Protein 3RQB (pdb70)

CATH classification: 2.40.160.210

Sequence (511 aa):
VTHAFDDATALSFDGRQFHGQVKAEYYNVGPFGGITAATLKAASHPERLGQPLALTVNFAAPAKVAPFVIEAVPVRTNRSTQHFTLTQDGEVVTTATAVFGIRRESWSHTEAVPDVPPPADVPRFVAPAPLPWQWYHVRLIRGSAFDEVQDATTYQWRDDPPRPLDHAALAALCDTFVPRVYVKLKRPVPIGTVTFTVYFLADPETIFRQGTNELLGVARATGFSHGYFDQIGEVWSQDGDLLATTTQLVYKAPVLVTHAFDDATALSFDGRQFHGQVKAEYYNVGPFGGITAATLKAASHPERLGQPLALTVNFAAPAKVAPFVIEAVPVRTNRSTQHFTLTQDGEVVTTATAVFGIRRESWSHTEAVPDVPPPADVPRFVAPAPLPWQWYHVRLIRGSAFDEVQDATTYQWRDDPPRPLDHAALAALCDTFVPRVYVKLKRPVPIGTVTFTVYFLADPETIFRQGTNELLGVARATGFSHGYFDQIGEVWSQDGDLLATTTQLVYKAPV

Radius of gyration: 21.85 Å; Cα contacts (8 Å, |Δi|>4): 1239; chains: 2; bounding box: 51×58×61 Å

Nearest PDB structures (foldseek):
  3rqb-assembly1_A  TM=1.004E+00  e=3.269E-50  Alicyclobacillus acidocaldarius subsp. acidocaldarius DSM 446
  3bbj-assembly1_B  TM=8.506E-01  e=1.199E-17  Thermobifida fusca YX
  3bbj-assembly1_A  TM=8.680E-01  e=2.172E-16  Thermobifida fusca YX
  3u0a-assembly1_A  TM=7.908E-01  e=4.738E-16  Mycobacterium marinum M
  4k4c-assembly1_D  TM=6.751E-01  e=2.296E-04  Escherichia coli K-12

Secondary structure (DSSP, 8-state):
---HHHHHS--EE-SSSEEEE--GGGB---B-HHHHHH-------TT--SEEEEEEEEESSPPPSSEEEE-EEEEEE-SSEEEEEE--TTS--EEEEEEEE-------EE--------GGGS-B---SS------B--BEEE--TTS--SSS-EEE--BSS-----HHHHHHHTT-SPPHHHHHHTS-----EEEEEEEE-S-HHHHHHTTT---EEEEE-SEEETTEEEEEEEEE-TTS-EEEEEEEEE-----/----HHHHHT--EE-SS-EEEE--GGGB---B-HHHHHH-------TT--SEEEEEEEEESSPPPSSEEEE-EEEEEE-SSEEEEEE--TTS--EEEEEEEE-------EE--------TTTSPBP--SS------B--BEEE--SSS---SS-EEE--BSS-----HHHHHHHTT-SPPHHHHHHSS-----EEEEEEEE-S-HHHHHHTTT---EEEEEEEEEETTEEEEEEEEE-TTS-EEEEEEEEE-----

B-factor: mean 58.02, std 16.1, range [17.4, 151.13]

Solvent-accessible surface area: 20873 Å² total

Organism: Alicyclobacillus acidocaldarius subsp. acidocaldarius (strain ATCC 27009 / DSM 446 / BCRC 14685 / JCM 5260 / KCTC 1825 / NBRC 15652 / NCIMB 11725 / NRRL B-14509 / 104-IA) (NCBI:txid521098)

Foldseek 3Di:
DDDVLCQLLDWDDPPFKIKGWHDQLQPDLAGAPLSVQLVVSRCVDPPNDAAWFKKKKFFPARDHGTMDIKGWDQPDDDDFKTKIWMFPPPDTGMIMITIGGYDDDDDDDDDDADDFDDPVVFDWDDDPDDRSSLQDTKGWGDFDLQDPDQFQKTKIKATPVFFQFADSRVSSVLSVDDPSVSRNNSHDDDKDWRMKMKGFPDHRVVRRVLTGGMKMKMKHWDDDDDFKTKIWMWIARPVGHTTMIMMIIMGDDDD/DDDQVLCQQLVWDDPPFKIKGFHDPLQPQLAGQPLSVQLVVCRCCDPVDDAAWFKKKKFFPHHDDRGMDIKGKDQPDDDDFKTKIWMFPPPDTGMIMITMGGHDDDDDDDDDDADDFDDPVVFDWDDDPDDGSSCQDTKRWGDQALQHPDQFQKTKIKFTPVFFQFADSRVSSVVSVDDDSVSSNNSHDDDKFWRMKMKGFPDDRVVRRVCTRPMKMKMKHWDDQDDFKTKIWMWIADPVGHTTMIMMIIMGDDDD

Structure (mmCIF, N/CA/C/O backbone):
data_3RQB
#
_entry.id   3RQB
#
_cell.length_a   109.645
_cell.length_b   109.645
_cell.length_c   192.614
_cell.angle_alpha   90.00
_cell.angle_beta   90.00
_cell.angle_gamma   120.00
#
_symmetry.space_group_name_H-M   'P 63 2 2'
#
loop_
_entity.id
_entity.type
_entity.pdbx_description
1 polymer 'Uncharacterized protein'
2 non-polymer 'CHLORIDE ION'
3 water water
#
loop_
_atom_site.group_PDB
_atom_site.id
_atom_site.type_symbol
_atom_site.label_atom_id
_atom_site.label_alt_id
_atom_site.label_comp_id
_atom_site.label_asym_id
_atom_site.label_entity_id
_atom_site.label_seq_id
_atom_site.pdbx_PDB_ins_code
_atom_site.Cartn_x
_atom_site.Cartn_y
_atom_site.Cartn_z
_atom_site.occupancy
_atom_site.B_iso_or_equiv
_atom_site.auth_seq_id
_atom_site.auth_comp_id
_atom_site.auth_asym_id
_atom_site.auth_atom_id
_atom_site.pdbx_PDB_model_num
ATOM 1 N N . VAL A 1 8 ? 47.234 45.323 107.360 1.00 79.50 5 VAL A N 1
ATOM 2 C CA . VAL A 1 8 ? 48.036 44.887 106.214 1.00 82.38 5 VAL A CA 1
ATOM 3 C C . VAL A 1 8 ? 47.915 45.837 105.020 1.00 78.77 5 VAL A C 1
ATOM 4 O O . VAL A 1 8 ? 46.824 46.048 104.490 1.00 74.60 5 VAL A O 1
ATOM 8 N N . THR A 1 9 ? 49.046 46.395 104.596 1.00 72.70 6 THR A N 1
ATOM 9 C CA . THR A 1 9 ? 49.070 47.387 103.522 1.00 68.04 6 THR A CA 1
ATOM 10 C C . THR A 1 9 ? 48.859 46.773 102.134 1.00 65.55 6 THR A C 1
ATOM 11 O O . THR A 1 9 ? 49.066 45.577 101.941 1.00 61.93 6 THR A O 1
ATOM 15 N N . HIS A 1 10 ? 48.452 47.603 101.174 1.00 61.14 7 HIS A N 1
ATOM 16 C CA . HIS A 1 10 ? 48.253 47.152 99.797 1.00 54.86 7 HIS A CA 1
ATOM 17 C C . HIS A 1 10 ? 49.481 47.395 98.914 1.00 54.39 7 HIS A C 1
ATOM 18 O O . HIS A 1 10 ? 50.083 48.464 98.949 1.00 55.84 7 HIS A O 1
ATOM 25 N N . ALA A 1 11 ? 49.821 46.399 98.102 1.00 58.11 8 ALA A N 1
ATOM 26 C CA . ALA A 1 11 ? 51.038 46.401 97.276 1.00 60.10 8 ALA A CA 1
ATOM 27 C C . ALA A 1 11 ? 51.231 47.673 96.465 1.00 58.41 8 ALA A C 1
ATOM 28 O O . ALA A 1 11 ? 52.332 48.225 96.378 1.00 58.49 8 ALA A O 1
ATOM 30 N N . PHE A 1 12 ? 50.154 48.112 95.838 1.00 54.83 9 PHE A N 1
ATOM 31 C CA . PHE A 1 12 ? 50.189 49.336 95.077 1.00 50.65 9 PHE A CA 1
ATOM 32 C C . PHE A 1 12 ? 50.639 50.430 96.006 1.00 50.23 9 PHE A C 1
ATOM 33 O O . PHE A 1 12 ? 51.502 51.230 95.660 1.00 51.82 9 PHE A O 1
ATOM 41 N N . ASP A 1 13 ? 50.041 50.452 97.192 1.00 50.86 10 ASP A N 1
ATOM 42 C CA . ASP A 1 13 ? 50.348 51.456 98.202 1.00 56.81 10 ASP A CA 1
ATOM 43 C C . ASP A 1 13 ? 51.751 51.269 98.753 1.00 57.12 10 ASP A C 1
ATOM 44 O O . ASP A 1 13 ? 52.356 52.192 99.305 1.00 58.83 10 ASP A O 1
ATOM 49 N N . ASP A 1 14 ? 52.252 50.054 98.594 1.00 55.31 11 ASP A N 1
ATOM 50 C CA . ASP A 1 14 ? 53.602 49.720 98.982 1.00 59.12 11 ASP A CA 1
ATOM 51 C C . ASP A 1 14 ? 54.569 50.263 97.942 1.00 57.17 11 ASP A C 1
ATOM 52 O O . ASP A 1 14 ? 55.637 50.788 98.270 1.00 52.65 11 ASP A O 1
ATOM 57 N N . ALA A 1 15 ? 54.167 50.119 96.680 1.00 58.73 12 ALA A N 1
ATOM 58 C CA . ALA A 1 15 ? 54.969 50.501 95.523 1.00 55.99 12 ALA A CA 1
ATOM 59 C C . ALA A 1 15 ? 55.140 52.012 95.404 1.00 55.08 12 ALA A C 1
ATOM 60 O O . ALA A 1 15 ? 56.211 52.499 95.062 1.00 53.74 12 ALA A O 1
ATOM 62 N N . THR A 1 16 ? 54.069 52.740 95.698 1.00 58.71 13 THR A N 1
ATOM 63 C CA . THR A 1 16 ? 54.006 54.191 95.549 1.00 56.46 13 THR A CA 1
ATOM 64 C C . THR A 1 16 ? 54.348 54.933 96.832 1.00 60.06 13 THR A C 1
ATOM 65 O O . THR A 1 16 ? 54.278 56.163 96.886 1.00 57.75 13 THR A O 1
ATOM 69 N N . ALA A 1 17 ? 54.674 54.184 97.877 1.00 61.87 14 ALA A N 1
ATOM 70 C CA . ALA A 1 17 ? 55.011 54.792 99.149 1.00 57.26 14 ALA A CA 1
ATOM 71 C C . ALA A 1 17 ? 56.316 55.580 99.015 1.00 50.15 14 ALA A C 1
ATOM 72 O O . ALA A 1 17 ? 57.334 55.053 98.556 1.00 45.42 14 ALA A O 1
ATOM 74 N N . LEU A 1 18 ? 56.263 56.850 99.414 1.00 50.11 15 LEU A N 1
ATOM 75 C CA . LEU A 1 18 ? 57.392 57.765 99.304 1.00 52.12 15 LEU A CA 1
ATOM 76 C C . LEU A 1 18 ? 57.657 58.455 100.634 1.00 53.99 15 LEU A C 1
ATOM 77 O O . LEU A 1 18 ? 56.744 58.645 101.437 1.00 50.18 15 LEU A O 1
ATOM 82 N N . SER A 1 19 ? 58.909 58.838 100.859 1.00 56.84 16 SER A N 1
ATOM 83 C CA . SER A 1 19 ? 59.269 59.595 102.051 1.00 59.74 16 SER A CA 1
ATOM 84 C C . SER A 1 19 ? 59.954 60.910 101.689 1.00 58.41 16 SER A C 1
ATOM 85 O O . SER A 1 19 ? 60.869 60.963 100.857 1.00 53.40 16 SER A O 1
ATOM 88 N N . PHE A 1 20 ? 59.497 61.978 102.325 1.00 55.69 17 PHE A N 1
ATOM 89 C CA . PHE A 1 20 ? 59.999 63.295 102.003 1.00 57.88 17 PHE A CA 1
ATOM 90 C C . PHE A 1 20 ? 61.135 63.693 102.936 1.00 61.44 17 PHE A C 1
ATOM 91 O O . PHE A 1 20 ? 60.972 63.703 104.159 1.00 64.95 17 PHE A O 1
ATOM 99 N N . ASP A 1 21 ? 62.290 64.007 102.355 1.00 60.16 18 ASP A N 1
ATOM 100 C CA . ASP A 1 21 ? 63.451 64.437 103.139 1.00 60.69 18 ASP A CA 1
ATOM 101 C C . ASP A 1 21 ? 63.535 65.960 103.257 1.00 55.65 18 ASP A C 1
ATOM 102 O O . ASP A 1 21 ? 64.511 66.498 103.780 1.00 49.53 18 ASP A O 1
ATOM 107 N N . GLY A 1 22 ? 62.509 66.638 102.746 1.00 54.16 19 GLY A N 1
ATOM 108 C CA . GLY A 1 22 ? 62.429 68.088 102.774 1.00 49.18 19 GLY A CA 1
ATOM 109 C C . GLY A 1 22 ? 62.789 68.732 101.447 1.00 54.55 19 GLY A C 1
ATOM 110 O O . GLY A 1 22 ? 62.347 69.846 101.153 1.00 49.71 19 GLY A O 1
ATOM 111 N N . ARG A 1 23 ? 63.568 68.013 100.636 1.00 62.86 20 ARG A N 1
ATOM 112 C CA . ARG A 1 23 ? 63.975 68.458 99.297 1.00 62.53 20 ARG A CA 1
ATOM 113 C C . ARG A 1 23 ? 63.403 67.506 98.233 1.00 60.58 20 ARG A C 1
ATOM 114 O O . ARG A 1 23 ? 62.694 67.924 97.308 1.00 51.58 20 ARG A O 1
ATOM 122 N N . GLN A 1 24 ? 63.762 66.229 98.348 1.00 64.13 21 GLN A N 1
ATOM 123 C CA . GLN A 1 24 ? 63.353 65.212 97.383 1.00 58.91 21 GLN A CA 1
ATOM 124 C C . GLN A 1 24 ? 62.462 64.130 97.997 1.00 53.86 21 GLN A C 1
ATOM 125 O O . GLN A 1 24 ? 62.150 64.140 99.200 1.00 49.81 21 GLN A O 1
ATOM 131 N N . PHE A 1 25 ? 62.055 63.195 97.146 1.00 53.73 22 PHE A N 1
ATOM 132 C CA . PHE A 1 25 ? 61.328 62.025 97.588 1.00 47.11 22 PHE A CA 1
ATOM 133 C C . PHE A 1 25 ? 62.181 60.804 97.383 1.00 46.77 22 PHE A C 1
ATOM 134 O O . PHE A 1 25 ? 62.961 60.728 96.433 1.00 46.27 22 PHE A O 1
ATOM 142 N N . HIS A 1 26 ? 62.028 59.850 98.289 1.00 48.02 23 HIS A N 1
ATOM 143 C CA . HIS A 1 26 ? 62.776 58.611 98.229 1.00 43.46 23 HIS A CA 1
ATOM 144 C C . HIS A 1 26 ? 61.823 57.425 98.240 1.00 43.36 23 HIS A C 1
ATOM 145 O O . HIS A 1 26 ? 60.939 57.315 99.089 1.00 46.44 23 HIS A O 1
ATOM 152 N N . GLY A 1 27 ? 62.009 56.532 97.284 1.00 42.61 24 GLY A N 1
ATOM 153 C CA . GLY A 1 27 ? 61.150 55.380 97.160 1.00 43.23 24 GLY A CA 1
ATOM 154 C C . GLY A 1 27 ? 61.982 54.271 96.579 1.00 48.49 24 GLY A C 1
ATOM 155 O O . GLY A 1 27 ? 63.180 54.434 96.363 1.00 47.33 24 GLY A O 1
ATOM 156 N N . GLN A 1 28 ? 61.354 53.132 96.341 1.00 56.99 25 GLN A N 1
ATOM 157 C CA . GLN A 1 28 ? 62.069 51.991 95.827 1.00 55.12 25 GLN A CA 1
ATOM 158 C C . GLN A 1 28 ? 61.273 51.307 94.746 1.00 52.74 25 GLN A C 1
ATOM 159 O O . GLN A 1 28 ? 60.123 50.914 94.971 1.00 54.79 25 GLN A O 1
ATOM 165 N N . VAL A 1 29 ? 61.876 51.161 93.573 1.00 51.75 26 VAL A N 1
ATOM 166 C CA . VAL A 1 29 ? 61.28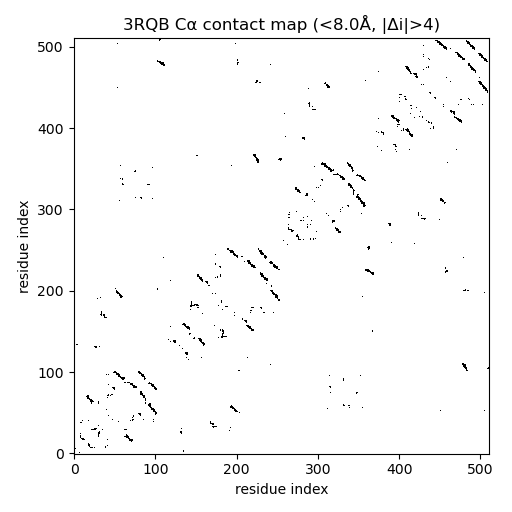2 50.314 92.550 1.00 58.40 26 VAL A CA 1
ATOM 167 C C . VAL A 1 29 ? 61.130 48.904 93.129 1.00 68.70 26 VAL A C 1
ATOM 168 O O . VAL A 1 29 ? 62.068 48.363 93.729 1.00 71.87 26 VAL A O 1
ATOM 172 N N . LYS A 1 30 ? 59.946 48.316 92.967 1.00 66.77 27 LYS A N 1
ATOM 173 C CA . LYS A 1 30 ? 59.682 47.005 93.551 1.00 60.96 27 LYS A CA 1
ATOM 174 C C . LYS A 1 30 ? 59.409 45.963 92.473 1.00 57.28 27 LYS A C 1
ATOM 175 O O . LYS A 1 30 ? 58.621 46.191 91.561 1.00 53.17 27 LYS A O 1
ATOM 181 N N . ALA A 1 31 ? 60.085 44.822 92.586 1.00 60.23 28 ALA A N 1
ATOM 182 C CA . ALA A 1 31 ? 60.042 43.777 91.560 1.00 57.51 28 ALA A CA 1
ATOM 183 C C . ALA A 1 31 ? 58.656 43.148 91.411 1.00 61.76 28 ALA A C 1
ATOM 184 O O . ALA A 1 31 ? 58.279 42.684 90.330 1.00 59.43 28 ALA A O 1
ATOM 186 N N . GLU A 1 32 ? 57.900 43.145 92.501 1.00 63.43 29 GLU A N 1
ATOM 187 C CA . GLU A 1 32 ? 56.519 42.689 92.464 1.00 58.17 29 GLU A CA 1
ATOM 188 C C . GLU A 1 32 ? 55.815 43.378 91.298 1.00 51.41 29 GLU A C 1
ATOM 189 O O . GLU A 1 32 ? 54.931 42.810 90.669 1.00 51.37 29 GLU A O 1
ATOM 195 N N . TYR A 1 33 ? 56.226 44.611 91.020 1.00 51.21 30 TYR A N 1
ATOM 196 C CA . TYR A 1 33 ? 55.721 45.380 89.884 1.00 48.94 30 TYR A CA 1
ATOM 197 C C . TYR A 1 33 ? 56.576 45.300 88.606 1.00 49.19 30 TYR A C 1
ATOM 198 O O . TYR A 1 33 ? 56.341 46.033 87.648 1.00 47.91 30 TYR A O 1
ATOM 207 N N . TYR A 1 34 ? 57.585 44.440 88.588 1.00 48.81 31 TYR A N 1
ATOM 208 C CA . TYR A 1 34 ? 58.410 44.363 87.400 1.00 50.80 31 TYR A CA 1
ATOM 209 C C . TYR A 1 34 ? 57.595 43.951 86.182 1.00 57.51 31 TYR A C 1
ATOM 210 O O . TYR A 1 34 ? 56.542 43.324 86.283 1.00 58.80 31 TYR A O 1
ATOM 219 N N . ASN A 1 35 ? 58.093 44.372 85.033 1.00 60.61 32 ASN A N 1
ATOM 220 C CA . ASN A 1 35 ? 57.621 43.970 83.728 1.00 58.85 32 ASN A CA 1
ATOM 221 C C . ASN A 1 35 ? 58.878 43.331 83.150 1.00 65.38 32 ASN A C 1
ATOM 222 O O . ASN A 1 35 ? 59.964 43.627 83.617 1.00 84.12 32 ASN A O 1
ATOM 235 N N . VAL A 1 37 ? 60.735 43.831 80.601 1.00 80.35 34 VAL A N 1
ATOM 236 C CA . VAL A 1 37 ? 61.664 44.797 80.011 1.00 75.59 34 VAL A CA 1
ATOM 237 C C . VAL A 1 37 ? 62.358 45.705 81.043 1.00 69.68 34 VAL A C 1
ATOM 238 O O . VAL A 1 37 ? 63.538 46.039 80.910 1.00 65.81 34 VAL A O 1
ATOM 242 N N . GLY A 1 38 ? 61.593 46.110 82.054 1.00 67.19 35 GLY A N 1
ATOM 243 C CA . GLY A 1 38 ? 62.005 47.016 83.114 1.00 56.68 35 GLY A CA 1
ATOM 244 C C . GLY A 1 38 ? 60.780 47.091 84.015 1.00 59.69 35 GLY A C 1
ATOM 245 O O . GLY A 1 38 ? 59.956 46.190 83.998 1.00 68.37 35 GLY A O 1
ATOM 246 N N . PRO A 1 39 ? 60.638 48.138 84.828 1.00 59.78 36 PRO A N 1
ATOM 247 C CA . PRO A 1 39 ? 59.422 48.094 85.653 1.00 56.44 36 PRO A CA 1
ATOM 248 C C . PRO A 1 39 ? 58.154 48.478 84.874 1.00 57.15 36 PRO A C 1
ATOM 249 O O . PRO A 1 39 ? 58.237 48.906 83.725 1.00 61.13 36 PRO A O 1
ATOM 253 N N . PHE A 1 40 ? 56.999 48.360 85.523 1.00 54.33 37 PHE A N 1
ATOM 254 C CA . PHE A 1 40 ? 55.700 48.580 84.888 1.00 54.85 37 PHE A CA 1
ATOM 255 C C . PHE A 1 40 ? 55.409 50.060 84.738 1.00 68.37 37 PHE A C 1
ATOM 256 O O . PHE A 1 40 ? 55.459 50.815 85.714 1.00 67.51 37 PHE A O 1
ATOM 264 N N . GLY A 1 41 ? 55.082 50.472 83.517 1.00 66.76 38 GLY A N 1
ATOM 265 C CA . GLY A 1 41 ? 54.844 51.877 83.235 1.00 67.98 38 GLY A CA 1
ATOM 266 C C . GLY A 1 41 ? 53.828 52.510 84.168 1.00 64.30 38 GLY A C 1
ATOM 267 O O . GLY A 1 41 ? 54.097 53.541 84.788 1.00 65.78 38 GLY A O 1
ATOM 268 N N . GLY A 1 42 ? 52.660 51.881 84.267 1.00 55.50 39 GLY A N 1
ATOM 269 C CA . GLY A 1 42 ? 51.584 52.366 85.110 1.00 42.06 39 GLY A CA 1
ATOM 270 C C . GLY A 1 42 ? 52.004 52.628 86.542 1.00 41.89 39 GLY A C 1
ATOM 271 O O . GLY A 1 42 ? 51.710 53.693 87.083 1.00 44.98 39 GLY A O 1
ATOM 272 N N . ILE A 1 43 ? 52.692 51.669 87.160 1.00 40.41 40 ILE A N 1
ATOM 273 C CA . ILE A 1 43 ? 53.151 51.857 88.532 1.00 43.17 40 ILE A CA 1
ATOM 274 C C . ILE A 1 43 ? 54.111 53.032 88.586 1.00 44.37 40 ILE A C 1
ATOM 275 O O . ILE A 1 43 ? 54.063 53.852 89.506 1.00 38.98 40 ILE A O 1
ATOM 280 N N . THR A 1 44 ? 54.980 53.106 87.585 1.00 50.75 41 THR A N 1
ATOM 281 C CA . THR A 1 44 ? 55.962 54.173 87.503 1.00 53.85 41 THR A CA 1
ATOM 282 C C . THR A 1 44 ? 55.243 55.507 87.460 1.00 50.48 41 THR A C 1
ATOM 283 O O . THR A 1 44 ? 55.484 56.390 88.289 1.00 41.14 41 THR A O 1
ATOM 287 N N . ALA A 1 45 ? 54.347 55.624 86.484 1.00 51.79 42 ALA A N 1
ATOM 288 C CA . ALA A 1 45 ? 53.531 56.812 86.278 1.00 47.61 42 ALA A CA 1
ATOM 289 C C . ALA A 1 45 ? 52.817 57.231 87.558 1.00 48.91 42 ALA A C 1
ATOM 290 O O . ALA A 1 45 ? 52.843 58.398 87.941 1.00 53.22 42 ALA A O 1
ATOM 292 N N . ALA A 1 46 ? 52.174 56.269 88.211 1.00 44.90 43 ALA A N 1
ATOM 293 C CA . ALA A 1 46 ? 51.439 56.532 89.442 1.00 44.05 43 ALA A CA 1
ATOM 294 C C . ALA A 1 46 ? 52.316 57.228 90.466 1.00 44.51 43 ALA A C 1
ATOM 295 O O . ALA A 1 46 ? 51.964 58.281 90.993 1.00 50.41 43 ALA A O 1
ATOM 297 N N . THR A 1 47 ? 53.462 56.626 90.744 1.00 43.14 44 THR A N 1
ATOM 298 C CA . THR A 1 47 ? 54.406 57.189 91.687 1.00 40.43 44 THR A CA 1
ATOM 299 C C . THR A 1 47 ? 54.711 58.658 91.375 1.00 43.60 44 THR A C 1
ATOM 300 O O . THR A 1 47 ? 54.696 59.505 92.280 1.00 44.45 44 THR A O 1
ATOM 312 N N . LEU A 1 49 ? 52.936 60.929 89.969 1.00 41.69 46 LEU A N 1
ATOM 313 C CA . LEU A 1 49 ? 51.795 61.692 90.447 1.00 46.32 46 LEU A CA 1
ATOM 314 C C . LEU A 1 49 ? 51.694 61.711 91.973 1.00 50.60 46 LEU A C 1
ATOM 315 O O . LEU A 1 49 ? 51.393 62.746 92.577 1.00 50.26 46 LEU A O 1
ATOM 320 N N . LYS A 1 50 ? 51.922 60.555 92.589 1.00 51.87 47 LYS A N 1
ATOM 321 C CA . LYS A 1 50 ? 51.980 60.464 94.042 1.00 50.85 47 LYS A CA 1
ATOM 322 C C . LYS A 1 50 ? 52.930 61.504 94.609 1.00 45.78 47 LYS A C 1
ATOM 323 O O . LYS A 1 50 ? 52.637 62.135 95.628 1.00 45.08 47 LYS A O 1
ATOM 329 N N . ALA A 1 51 ? 54.060 61.692 93.934 1.00 39.68 48 ALA A N 1
ATOM 330 C CA . ALA A 1 51 ? 55.011 62.709 94.348 1.00 41.16 48 ALA A CA 1
ATOM 331 C C . ALA A 1 51 ? 54.325 64.059 94.431 1.00 46.42 48 ALA A C 1
ATOM 332 O O . ALA A 1 51 ? 54.280 64.664 95.497 1.00 56.68 48 ALA A O 1
ATOM 334 N N . ALA A 1 52 ? 53.757 64.514 93.320 1.00 48.87 49 ALA A N 1
ATOM 335 C CA . ALA A 1 52 ? 53.099 65.820 93.287 1.00 52.45 49 ALA A CA 1
ATOM 336 C C . ALA A 1 52 ? 51.981 65.980 94.331 1.00 50.68 49 ALA A C 1
ATOM 337 O O . ALA A 1 52 ? 51.900 67.018 94.987 1.00 57.18 49 ALA A O 1
ATOM 347 N N . SER A 1 54 ? 51.772 64.539 97.117 1.00 55.07 51 SER A N 1
ATOM 348 C CA . SER A 1 54 ? 52.377 64.433 98.445 1.00 54.04 51 SER A CA 1
ATOM 349 C C . SER A 1 54 ? 53.225 65.639 98.777 1.00 59.15 51 SER A C 1
ATOM 350 O O . SER A 1 54 ? 53.711 65.774 99.902 1.00 62.24 51 SER A O 1
ATOM 353 N N . HIS A 1 55 ? 53.414 66.506 97.789 1.00 57.92 52 HIS A N 1
ATOM 354 C CA . HIS A 1 55 ? 54.197 67.711 97.985 1.00 53.40 52 HIS A CA 1
ATOM 355 C C . HIS A 1 55 ? 53.485 68.612 98.972 1.00 52.05 52 HIS A C 1
ATOM 356 O O . HIS A 1 55 ? 52.252 68.710 98.948 1.00 59.90 52 HIS A O 1
ATOM 363 N N . PRO A 1 56 ? 54.262 69.254 99.857 1.00 44.85 53 PRO A N 1
ATOM 364 C CA . PRO A 1 56 ? 53.782 70.214 100.854 1.00 50.46 53 PRO A CA 1
ATOM 365 C C . PRO A 1 56 ? 53.008 71.344 100.195 1.00 50.58 53 PRO A C 1
ATOM 366 O O . PRO A 1 56 ? 52.070 71.891 100.784 1.00 39.30 53 PRO A O 1
ATOM 370 N N . GLU A 1 57 ? 53.408 71.687 98.976 1.00 55.91 54 GLU A N 1
ATOM 371 C CA . GLU A 1 57 ? 52.837 72.840 98.301 1.00 59.91 54 GLU A CA 1
ATOM 372 C C . GLU A 1 57 ? 51.690 72.515 97.350 1.00 50.55 54 GLU A C 1
ATOM 373 O O . GLU A 1 57 ? 51.106 73.421 96.759 1.00 47.23 54 GLU A O 1
ATOM 379 N N . ARG A 1 58 ? 51.353 71.236 97.211 1.00 49.58 55 ARG A N 1
ATOM 380 C CA . ARG A 1 58 ? 50.264 70.865 96.318 1.00 49.59 55 ARG A CA 1
ATOM 381 C C . ARG A 1 58 ? 49.001 71.645 96.631 1.00 53.64 55 ARG A C 1
ATOM 382 O O . ARG A 1 58 ? 48.641 71.848 97.790 1.00 56.46 55 ARG A O 1
ATOM 390 N N . LEU A 1 59 ? 48.335 72.084 95.575 1.00 53.87 56 LEU A N 1
ATOM 391 C CA . LEU A 1 59 ? 47.067 72.760 95.695 1.00 48.90 56 LEU A CA 1
ATOM 392 C C . LEU A 1 59 ? 46.159 72.219 94.614 1.00 48.15 56 LEU A C 1
ATOM 393 O O . LEU A 1 59 ? 46.542 72.129 93.443 1.00 45.45 56 LEU A O 1
ATOM 398 N N . GLY A 1 60 ? 44.957 71.835 95.024 1.00 49.85 57 GLY A N 1
ATOM 399 C CA . GLY A 1 60 ? 43.958 71.347 94.102 1.00 40.58 57 GLY A CA 1
ATOM 400 C C . GLY A 1 60 ? 44.101 69.860 93.915 1.00 36.89 57 GLY A C 1
ATOM 401 O O . GLY A 1 60 ? 44.823 69.198 94.671 1.00 36.44 57 GLY A O 1
ATOM 402 N N . GLN A 1 61 ? 43.408 69.353 92.898 1.00 45.67 58 GLN A N 1
ATOM 403 C CA . GLN A 1 61 ? 43.319 67.927 92.600 1.00 48.62 58 GLN A CA 1
ATOM 404 C C . GLN A 1 61 ? 43.856 67.670 91.200 1.00 41.20 58 GLN A C 1
ATOM 405 O O . GLN A 1 61 ? 43.956 68.583 90.382 1.00 36.22 58 GLN A O 1
ATOM 411 N N . PRO A 1 62 ? 44.229 66.422 90.922 1.00 44.35 59 PRO A N 1
ATOM 412 C CA . PRO A 1 62 ? 44.850 66.115 89.630 1.00 44.71 59 PRO A CA 1
ATOM 413 C C . PRO A 1 62 ? 43.958 66.409 88.431 1.00 41.61 59 PRO A C 1
ATOM 414 O O . PRO A 1 62 ? 42.754 66.154 88.472 1.00 41.66 59 PRO A O 1
ATOM 418 N N . LEU A 1 63 ? 44.566 66.965 87.388 1.00 35.60 60 LEU A N 1
ATOM 419 C CA . LEU A 1 63 ? 43.889 67.296 86.139 1.00 34.20 60 LEU A CA 1
ATOM 420 C C . LEU A 1 63 ? 44.489 66.472 85.016 1.00 35.85 60 LEU A C 1
ATOM 421 O O . LEU A 1 63 ? 43.788 65.742 84.319 1.00 40.11 60 LEU A O 1
ATOM 426 N N . ALA A 1 64 ? 45.792 66.636 84.817 1.00 36.00 61 ALA A N 1
ATOM 427 C CA . ALA A 1 64 ? 46.515 65.927 83.762 1.00 34.04 61 ALA A CA 1
ATOM 428 C C . ALA A 1 64 ? 47.959 65.527 84.152 1.00 45.73 61 ALA A C 1
ATOM 429 O O . ALA A 1 64 ? 48.608 66.186 84.970 1.00 49.83 61 ALA A O 1
ATOM 431 N N . LEU A 1 65 ? 48.456 64.438 83.564 1.00 50.20 62 LEU A N 1
ATOM 432 C CA . LEU A 1 65 ? 49.835 64.014 83.786 1.00 45.64 62 LEU A CA 1
ATOM 433 C C . LEU A 1 65 ? 50.442 63.420 82.526 1.00 44.37 62 LEU A C 1
ATOM 434 O O . LEU A 1 65 ? 49.799 62.618 81.848 1.00 49.47 62 LEU A O 1
ATOM 439 N N . THR A 1 66 ? 51.674 63.819 82.214 1.00 39.34 63 THR A N 1
ATOM 440 C CA . THR A 1 66 ? 52.399 63.248 81.085 1.00 44.44 63 THR A CA 1
ATOM 441 C C . THR A 1 66 ? 53.741 62.747 81.600 1.00 55.00 63 THR A C 1
ATOM 442 O O . THR A 1 66 ? 54.436 63.446 82.342 1.00 56.99 63 THR A O 1
ATOM 446 N N . VAL A 1 67 ? 54.098 61.530 81.208 1.00 57.58 64 VAL A N 1
ATOM 447 C CA . VAL A 1 67 ? 55.300 60.899 81.715 1.00 50.07 64 VAL A CA 1
ATOM 448 C C . VAL A 1 67 ? 56.144 60.355 80.581 1.00 50.62 64 VAL A C 1
ATOM 449 O O . VAL A 1 67 ? 55.637 59.696 79.676 1.00 51.85 64 VAL A O 1
ATOM 453 N N . ASN A 1 68 ? 57.437 60.642 80.638 1.00 49.42 65 ASN A N 1
ATOM 454 C CA . ASN A 1 68 ? 58.382 60.143 79.653 1.00 50.42 65 ASN A CA 1
ATOM 455 C C . ASN A 1 68 ? 59.347 59.190 80.328 1.00 49.53 65 ASN A C 1
ATOM 456 O O . ASN A 1 68 ? 59.880 59.485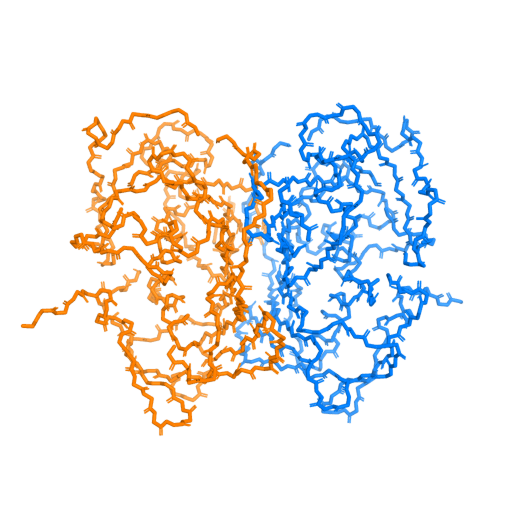 81.396 1.00 53.35 65 ASN A O 1
ATOM 461 N N . PHE A 1 69 ? 59.581 58.038 79.722 1.00 45.99 66 PHE A N 1
ATOM 462 C CA . PHE A 1 69 ? 60.528 57.128 80.323 1.00 47.01 66 PHE A CA 1
ATOM 463 C C . PHE A 1 69 ? 61.833 57.257 79.572 1.00 41.82 66 PHE A C 1
ATOM 464 O O . PHE A 1 69 ? 61.988 56.717 78.483 1.00 43.35 66 PHE A O 1
ATOM 472 N N . ALA A 1 70 ? 62.787 57.939 80.195 1.00 39.65 67 ALA A N 1
ATOM 473 C CA . ALA A 1 70 ? 64.053 58.224 79.559 1.00 36.49 67 ALA A CA 1
ATOM 474 C C . ALA A 1 70 ? 64.799 56.911 79.421 1.00 44.91 67 ALA A C 1
ATOM 475 O O . ALA A 1 70 ? 65.345 56.576 78.361 1.00 41.77 67 ALA A O 1
ATOM 477 N N . ALA A 1 71 ? 64.804 56.165 80.514 1.00 50.87 68 ALA A N 1
ATOM 478 C CA . ALA A 1 71 ? 65.428 54.865 80.545 1.00 54.33 68 ALA A CA 1
ATOM 479 C C . ALA A 1 71 ? 64.582 53.995 81.449 1.00 57.01 68 ALA A C 1
ATOM 480 O O . ALA A 1 71 ? 63.983 54.498 82.404 1.00 64.32 68 ALA A O 1
ATOM 482 N N . PRO A 1 72 ? 64.510 52.690 81.148 1.00 53.81 69 PRO A N 1
ATOM 483 C CA . PRO A 1 72 ? 63.829 51.758 82.059 1.00 54.88 69 PRO A CA 1
ATOM 484 C C . PRO A 1 72 ? 64.538 51.761 83.413 1.00 55.45 69 PRO A C 1
ATOM 485 O O . PRO A 1 72 ? 65.767 51.605 83.453 1.00 53.79 69 PRO A O 1
ATOM 489 N N . ALA A 1 73 ? 63.785 51.946 84.497 1.00 50.59 70 ALA A N 1
ATOM 490 C CA . ALA A 1 73 ? 64.386 52.039 85.828 1.00 44.07 70 ALA A CA 1
ATOM 491 C C . ALA A 1 73 ? 64.836 50.683 86.339 1.00 50.00 70 ALA A C 1
ATOM 492 O O . ALA A 1 73 ? 64.150 49.683 86.137 1.00 44.09 70 ALA A O 1
ATOM 494 N N . LYS A 1 74 ? 66.000 50.652 86.985 1.00 62.76 71 LYS A N 1
ATOM 495 C CA . LYS A 1 74 ? 66.493 49.439 87.625 1.00 66.11 71 LYS A CA 1
ATOM 496 C C . LYS A 1 74 ? 65.734 49.190 88.922 1.00 56.58 71 LYS A C 1
ATOM 497 O O . LYS A 1 74 ? 65.135 50.111 89.479 1.00 49.12 71 LYS A O 1
ATOM 503 N N . VAL A 1 75 ? 65.776 47.964 89.436 1.00 55.45 72 VAL A N 1
ATOM 504 C CA . VAL A 1 75 ? 65.047 47.719 90.673 1.00 53.56 72 VAL A CA 1
ATOM 505 C C . VAL A 1 75 ? 65.944 48.067 91.843 1.00 58.72 72 VAL A C 1
ATOM 506 O O . VAL A 1 75 ? 66.871 47.327 92.217 1.00 57.25 72 VAL A O 1
ATOM 510 N N . ALA A 1 76 ? 65.596 49.188 92.457 1.00 55.39 73 ALA A N 1
ATOM 511 C CA . ALA A 1 76 ? 66.518 49.904 93.296 1.00 52.46 73 ALA A CA 1
ATOM 512 C C . ALA A 1 76 ? 65.811 51.113 93.833 1.00 51.91 73 ALA A C 1
ATOM 513 O O . ALA A 1 76 ? 64.711 51.443 93.397 1.00 48.02 73 ALA A O 1
ATOM 515 N N . PRO A 1 77 ? 66.443 51.774 94.805 1.00 59.52 74 PRO A N 1
ATOM 516 C CA . PRO A 1 77 ? 65.989 53.064 95.327 1.00 58.96 74 PRO A CA 1
ATOM 517 C C . PRO A 1 77 ? 66.158 54.184 94.295 1.00 59.80 74 PRO A C 1
ATOM 518 O O . PRO A 1 77 ? 67.010 54.108 93.398 1.00 53.26 74 PRO A O 1
ATOM 522 N N . PHE A 1 78 ? 65.334 55.218 94.432 1.00 63.63 75 PHE A N 1
ATOM 523 C CA . PHE A 1 78 ? 65.403 56.384 93.567 1.00 58.32 75 PHE A CA 1
ATOM 524 C C . PHE A 1 78 ? 65.025 57.627 94.344 1.00 58.31 75 PHE A C 1
ATOM 525 O O . PHE A 1 78 ? 64.474 57.536 95.448 1.00 52.88 75 PHE A O 1
ATOM 533 N N . VAL A 1 79 ? 65.326 58.787 93.765 1.00 60.12 76 VAL A N 1
ATOM 534 C CA . VAL A 1 79 ? 64.817 60.043 94.289 1.00 59.36 76 VAL A CA 1
ATOM 535 C C . VAL A 1 79 ? 63.952 60.696 93.227 1.00 57.14 76 VAL A C 1
ATOM 536 O O . VAL A 1 79 ? 64.145 60.460 92.030 1.00 61.09 76 VAL A O 1
ATOM 540 N N . ILE A 1 80 ? 62.986 61.496 93.666 1.00 45.51 77 ILE A N 1
ATOM 541 C CA . ILE A 1 80 ? 62.182 62.273 92.739 1.00 42.36 77 ILE A CA 1
ATOM 542 C C . ILE A 1 80 ? 62.213 63.736 93.128 1.00 47.94 77 ILE A C 1
ATOM 543 O O . ILE A 1 80 ? 61.936 64.094 94.275 1.00 45.56 77 ILE A O 1
ATOM 548 N N . GLU A 1 81 ? 62.546 64.581 92.161 1.00 54.29 78 GLU A N 1
ATOM 549 C CA . GLU A 1 81 ? 62.451 66.008 92.362 1.00 64.51 78 GLU A CA 1
ATOM 550 C C . GLU A 1 81 ? 61.143 66.442 91.718 1.00 67.32 78 GLU A C 1
ATOM 551 O O . GLU A 1 81 ? 60.991 66.436 90.491 1.00 71.61 78 GLU A O 1
ATOM 557 N N . ALA A 1 82 ? 60.189 66.798 92.570 1.00 59.80 79 ALA A N 1
ATOM 558 C CA . ALA A 1 82 ? 58.906 67.310 92.133 1.00 45.76 79 ALA A CA 1
ATOM 559 C C . ALA A 1 82 ? 58.922 68.811 92.366 1.00 47.43 79 ALA A C 1
ATOM 560 O O . ALA A 1 82 ? 59.077 69.268 93.496 1.00 49.70 79 ALA A O 1
ATOM 562 N N . VAL A 1 83 ? 58.801 69.584 91.297 1.00 44.50 80 VAL A N 1
ATOM 563 C CA . VAL A 1 83 ? 58.806 71.027 91.446 1.00 44.67 80 VAL A CA 1
ATOM 564 C C . VAL A 1 83 ? 57.510 71.684 91.009 1.00 48.28 80 VAL A C 1
ATOM 565 O O . VAL A 1 83 ? 57.121 71.592 89.842 1.00 57.80 80 VAL A O 1
ATOM 569 N N . PRO A 1 84 ? 56.846 72.359 91.952 1.00 43.95 81 PRO A N 1
ATOM 570 C CA . PRO A 1 84 ? 55.657 73.187 91.717 1.00 44.55 81 PRO A CA 1
ATOM 571 C C . PRO A 1 84 ? 56.075 74.462 90.973 1.00 49.17 81 PRO A C 1
ATOM 572 O O . PRO A 1 84 ? 56.260 75.546 91.538 1.00 51.95 81 PRO A O 1
ATOM 576 N N . VAL A 1 85 ? 56.233 74.295 89.672 1.00 43.01 82 VAL A N 1
ATOM 577 C CA . VAL A 1 85 ? 56.848 75.286 88.818 1.00 44.86 82 VAL A CA 1
ATOM 578 C C . VAL A 1 85 ? 56.086 76.626 88.754 1.00 48.23 82 VAL A C 1
ATOM 579 O O . VAL A 1 85 ? 56.686 77.702 88.644 1.00 46.68 82 VAL A O 1
ATOM 583 N N . ARG A 1 86 ? 54.763 76.555 88.814 1.00 48.19 83 ARG A N 1
ATOM 584 C CA . ARG A 1 86 ? 53.946 77.753 88.914 1.00 48.30 83 ARG A CA 1
ATOM 585 C C . ARG A 1 86 ? 52.703 77.435 89.749 1.00 49.81 83 ARG A C 1
ATOM 586 O O . ARG A 1 86 ? 52.104 76.358 89.604 1.00 40.63 83 ARG A O 1
ATOM 594 N N . THR A 1 87 ? 52.332 78.358 90.637 1.00 54.25 84 THR A N 1
ATOM 595 C CA . THR A 1 87 ? 51.125 78.193 91.436 1.00 53.42 84 THR A CA 1
ATOM 596 C C . THR A 1 87 ? 50.195 79.353 91.180 1.00 54.44 84 THR A C 1
ATOM 597 O O . THR A 1 87 ? 50.485 80.482 91.565 1.00 65.66 84 THR A O 1
ATOM 601 N N . ASN A 1 88 ? 49.071 79.076 90.535 1.00 47.97 85 ASN A N 1
ATOM 602 C CA . ASN A 1 88 ? 48.106 80.120 90.257 1.00 45.23 85 ASN A CA 1
ATOM 603 C C . ASN A 1 88 ? 46.981 80.055 91.265 1.00 48.91 85 ASN A C 1
ATOM 604 O O . ASN A 1 88 ? 46.984 79.211 92.160 1.00 46.00 85 ASN A O 1
ATOM 609 N N . ARG A 1 89 ? 46.027 80.960 91.121 1.00 56.02 86 ARG A N 1
ATOM 610 C CA . ARG A 1 89 ? 44.888 80.981 92.005 1.00 64.70 86 ARG A CA 1
ATOM 611 C C . ARG A 1 89 ? 44.219 79.610 91.992 1.00 61.49 86 ARG A C 1
ATOM 612 O O . ARG A 1 89 ? 44.260 78.877 92.975 1.00 62.11 86 ARG A O 1
ATOM 620 N N . SER A 1 90 ? 43.606 79.270 90.866 1.00 63.55 87 SER A N 1
ATOM 621 C CA . SER A 1 90 ? 42.791 78.067 90.781 1.00 62.88 87 SER A CA 1
ATOM 622 C C . SER A 1 90 ? 43.522 76.881 90.170 1.00 61.50 87 SER A C 1
ATOM 623 O O . SER A 1 90 ? 42.959 75.791 90.071 1.00 67.24 87 SER A O 1
ATOM 626 N N . THR A 1 91 ? 44.771 77.076 89.763 1.00 55.39 88 THR A N 1
ATOM 627 C CA . THR A 1 91 ? 45.473 76.035 89.003 1.00 55.53 88 THR A CA 1
ATOM 628 C C . THR A 1 91 ? 46.986 75.989 89.275 1.00 52.26 88 THR A C 1
ATOM 629 O O . THR A 1 91 ? 47.592 77.010 89.589 1.00 63.86 88 THR A O 1
ATOM 633 N N . GLN A 1 92 ? 47.596 74.811 89.149 1.00 37.86 89 GLN A N 1
ATOM 634 C CA . GLN A 1 92 ? 49.018 74.643 89.485 1.00 33.89 89 GLN A CA 1
ATOM 635 C C . GLN A 1 92 ? 49.749 73.601 88.620 1.00 34.47 89 GLN A C 1
ATOM 636 O O . GLN A 1 92 ? 49.167 72.591 88.223 1.00 34.46 89 GLN A O 1
ATOM 642 N N . HIS A 1 93 ? 51.030 73.838 88.341 1.00 36.80 90 HIS A N 1
ATOM 643 C CA . HIS A 1 93 ? 51.795 72.955 87.442 1.00 35.44 90 HIS A CA 1
ATOM 644 C C . HIS A 1 93 ? 53.084 72.402 88.063 1.00 37.86 90 HIS A C 1
ATOM 645 O O . HIS A 1 93 ? 53.854 73.140 88.686 1.00 41.44 90 HIS A O 1
ATOM 652 N N . PHE A 1 94 ? 53.308 71.100 87.879 1.00 35.01 91 PHE A N 1
ATOM 653 C CA . PHE A 1 94 ? 54.512 70.428 88.367 1.00 32.94 91 PHE A CA 1
ATOM 654 C C . PHE A 1 94 ? 55.409 69.916 87.240 1.00 35.47 91 PHE A C 1
ATOM 655 O O . PHE A 1 94 ? 54.951 69.578 86.146 1.00 31.61 91 PHE A O 1
ATOM 663 N N . THR A 1 95 ? 56.700 69.866 87.529 1.00 43.03 92 THR A N 1
ATOM 664 C CA . THR A 1 95 ? 57.640 69.144 86.708 1.00 45.81 92 THR A CA 1
ATOM 665 C C . THR A 1 95 ? 58.355 68.185 87.628 1.00 49.69 92 THR A C 1
ATOM 666 O O . THR A 1 95 ? 58.852 68.582 88.681 1.00 50.58 92 THR A O 1
ATOM 670 N N . LEU A 1 96 ? 58.402 66.921 87.235 1.00 48.77 93 LEU A N 1
ATOM 671 C CA . LEU A 1 96 ? 58.952 65.892 88.100 1.00 48.37 93 LEU A CA 1
ATOM 672 C C . LEU A 1 96 ? 60.087 65.169 87.422 1.00 44.27 93 LEU A C 1
ATOM 673 O O . LEU A 1 96 ? 60.075 64.981 86.206 1.00 48.40 93 LEU A O 1
ATOM 678 N N . THR A 1 97 ? 61.073 64.767 88.213 1.00 36.60 94 THR A N 1
ATOM 679 C CA . THR A 1 97 ? 62.192 64.012 87.682 1.00 36.61 94 THR A CA 1
ATOM 680 C C . THR A 1 97 ? 62.591 62.879 88.605 1.00 40.11 94 THR A C 1
ATOM 681 O O . THR A 1 97 ? 63.010 63.104 89.742 1.00 47.39 94 THR A O 1
ATOM 701 N N . GLN A 1 100 ? 67.868 57.625 89.291 1.00 59.83 97 GLN A N 1
ATOM 702 C CA . GLN A 1 100 ? 68.582 56.526 89.913 1.00 57.35 97 GLN A CA 1
ATOM 703 C C . GLN A 1 100 ? 70.076 56.679 89.641 1.00 63.34 97 GLN A C 1
ATOM 704 O O . GLN A 1 100 ? 70.528 56.543 88.503 1.00 60.52 97 GLN A O 1
ATOM 710 N N . ASP A 1 101 ? 70.827 56.969 90.700 1.00 68.52 98 ASP A N 1
ATOM 711 C CA . ASP A 1 101 ? 72.272 57.172 90.617 1.00 76.62 98 ASP A CA 1
ATOM 712 C C . ASP A 1 101 ? 72.664 58.415 89.824 1.00 61.58 98 ASP A C 1
ATOM 713 O O . ASP A 1 101 ? 73.650 58.412 89.085 1.00 52.44 98 ASP A O 1
ATOM 718 N N . GLY A 1 102 ? 71.890 59.480 89.983 1.00 57.82 99 GLY A N 1
ATOM 719 C CA . GLY A 1 102 ? 72.241 60.738 89.357 1.00 64.55 99 GLY A CA 1
ATOM 720 C C . GLY A 1 102 ? 72.034 60.773 87.853 1.00 75.73 99 GLY A C 1
ATOM 721 O O . GLY A 1 102 ? 72.222 61.818 87.230 1.00 83.33 99 GLY A O 1
ATOM 722 N N . GLU A 1 103 ? 71.673 59.636 87.264 1.00 78.13 100 GLU A N 1
ATOM 723 C CA . GLU A 1 103 ? 71.227 59.601 85.873 1.00 80.05 100 GLU A CA 1
ATOM 724 C C . GLU A 1 103 ? 69.693 59.615 85.834 1.00 73.86 100 GLU A C 1
ATOM 725 O O . GLU A 1 103 ? 69.038 58.895 86.596 1.00 71.83 100 GLU A O 1
ATOM 731 N N . VAL A 1 104 ? 69.114 60.432 84.956 1.00 66.19 101 VAL A N 1
ATOM 732 C CA . VAL A 1 104 ? 67.656 60.501 84.874 1.00 57.06 101 VAL A CA 1
ATOM 733 C C . VAL A 1 104 ? 67.004 59.285 84.224 1.00 57.07 101 VAL A C 1
ATOM 734 O O . VAL A 1 104 ? 67.336 58.880 83.107 1.00 58.58 101 VAL A O 1
ATOM 738 N N . VAL A 1 105 ? 66.051 58.729 84.951 1.00 50.15 102 VAL A N 1
ATOM 739 C CA . VAL A 1 105 ? 65.292 57.575 84.526 1.00 49.03 102 VAL A CA 1
ATOM 740 C C . VAL A 1 105 ? 63.998 58.028 83.875 1.00 49.31 102 VAL A C 1
ATOM 741 O O . VAL A 1 105 ? 63.652 57.599 82.766 1.00 46.51 102 VAL A O 1
ATOM 745 N N . THR A 1 106 ? 63.243 58.821 84.634 1.00 46.90 103 THR A N 1
ATOM 746 C CA . THR A 1 106 ? 61.910 59.248 84.240 1.00 38.92 103 THR A CA 1
ATOM 747 C C . THR A 1 106 ? 61.620 60.718 84.538 1.00 37.84 103 THR A C 1
ATOM 748 O O . THR A 1 106 ? 62.037 61.245 85.567 1.00 45.21 103 THR A O 1
ATOM 752 N N . THR A 1 107 ? 60.901 61.378 83.631 1.00 32.34 104 THR A N 1
ATOM 753 C CA . THR A 1 107 ? 60.382 62.730 83.884 1.00 27.99 104 THR A CA 1
ATOM 754 C C . THR A 1 107 ? 58.866 62.786 83.726 1.00 31.96 104 THR A C 1
ATOM 755 O O . THR A 1 107 ? 58.242 61.873 83.169 1.00 34.00 104 THR A O 1
ATOM 759 N N . ALA A 1 108 ? 58.266 63.848 84.243 1.00 35.41 105 ALA A N 1
ATOM 760 C CA . ALA A 1 108 ? 56.836 64.041 84.068 1.00 38.62 105 ALA A CA 1
ATOM 761 C C . ALA A 1 108 ? 56.423 65.491 84.263 1.00 49.08 105 ALA A C 1
ATOM 762 O O . ALA A 1 108 ? 57.129 66.274 84.910 1.00 53.06 105 ALA A O 1
ATOM 764 N N . THR A 1 109 ? 55.268 65.839 83.702 1.00 56.01 106 THR A N 1
ATOM 765 C CA . THR A 1 109 ? 54.632 67.129 83.969 1.00 57.41 106 THR A CA 1
ATOM 766 C C . THR A 1 109 ? 53.173 66.902 84.388 1.00 56.38 106 THR A C 1
ATOM 767 O O . THR A 1 109 ? 52.395 66.244 83.684 1.00 58.48 106 THR A O 1
ATOM 771 N N . ALA A 1 110 ? 52.817 67.430 85.554 1.00 48.63 107 ALA A N 1
ATOM 772 C CA . ALA A 1 110 ? 51.464 67.277 86.071 1.00 42.48 107 ALA A CA 1
ATOM 773 C C . ALA A 1 110 ? 50.762 68.627 86.157 1.00 40.55 107 ALA A C 1
ATOM 774 O O . ALA A 1 110 ? 51.408 69.664 86.267 1.00 47.19 107 ALA A O 1
ATOM 776 N N . VAL A 1 111 ? 49.437 68.607 86.097 1.00 32.46 108 VAL A N 1
ATOM 777 C CA . VAL A 1 111 ? 48.640 69.802 86.288 1.00 28.88 108 VAL A CA 1
ATOM 778 C C . VAL A 1 111 ? 47.640 69.518 87.384 1.00 32.41 108 VAL A C 1
ATOM 779 O O . VAL A 1 111 ? 46.897 68.542 87.304 1.00 31.61 108 VAL A O 1
ATOM 783 N N . PHE A 1 112 ? 47.626 70.353 88.415 1.00 31.04 109 PHE A N 1
ATOM 784 C CA . PHE A 1 112 ? 46.562 70.282 89.400 1.00 38.01 109 PHE A CA 1
ATOM 785 C C . PHE A 1 112 ? 45.600 71.440 89.182 1.00 46.76 109 PHE A C 1
ATOM 786 O O . PHE A 1 112 ? 45.828 72.279 88.319 1.00 50.26 109 PHE A O 1
ATOM 794 N N . GLY A 1 113 ? 44.525 71.490 89.962 1.00 51.17 110 GLY A N 1
ATOM 795 C CA . GLY A 1 113 ? 43.525 72.529 89.796 1.00 51.18 110 GLY A CA 1
ATOM 796 C C . GLY A 1 113 ? 42.171 72.111 90.338 1.00 51.42 110 GLY A C 1
ATOM 797 O O . GLY A 1 113 ? 41.974 70.948 90.704 1.00 42.79 110 GLY A O 1
ATOM 798 N N . ILE A 1 114 ? 41.227 73.051 90.375 1.00 52.08 111 ILE A N 1
ATOM 799 C CA . ILE A 1 114 ? 39.923 72.764 90.947 1.00 48.04 111 ILE A CA 1
ATOM 800 C C . ILE A 1 114 ? 38.814 72.627 89.904 1.00 56.07 111 ILE A C 1
ATOM 801 O O . ILE A 1 114 ? 38.686 73.453 88.987 1.00 53.81 111 ILE A O 1
ATOM 806 N N . ARG A 1 115 ? 38.022 71.565 90.071 1.00 58.71 112 ARG A N 1
ATOM 807 C CA . ARG A 1 115 ? 36.854 71.292 89.243 1.00 55.03 112 ARG A CA 1
ATOM 808 C C . ARG A 1 115 ? 35.636 71.969 89.848 1.00 56.83 112 ARG A C 1
ATOM 809 O O . ARG A 1 115 ? 35.294 71.717 91.010 1.00 59.30 112 ARG A O 1
ATOM 817 N N . ARG A 1 116 ? 34.979 72.818 89.060 1.00 56.87 113 ARG A N 1
ATOM 818 C CA . ARG A 1 116 ? 33.776 73.521 89.510 1.00 56.21 113 ARG A CA 1
ATOM 819 C C . ARG A 1 116 ? 32.517 73.038 88.793 1.00 59.66 113 ARG A C 1
ATOM 820 O O . ARG A 1 116 ? 32.567 72.607 87.637 1.00 50.06 113 ARG A O 1
ATOM 828 N N . GLU A 1 117 ? 31.384 73.095 89.482 1.00 71.53 114 GLU A N 1
ATOM 829 C CA . GLU A 1 117 ? 30.156 72.634 88.861 1.00 77.70 114 GLU A CA 1
ATOM 830 C C . GLU A 1 117 ? 29.904 73.471 87.616 1.00 71.42 114 GLU A C 1
ATOM 831 O O . GLU A 1 117 ? 30.031 74.693 87.642 1.00 73.13 114 GLU A O 1
ATOM 837 N N . SER A 1 118 ? 29.574 72.799 86.519 1.00 65.04 115 SER A N 1
ATOM 838 C CA . SER A 1 118 ? 29.459 73.459 85.228 1.00 59.33 115 SER A CA 1
ATOM 839 C C . SER A 1 118 ? 28.680 72.584 84.273 1.00 55.13 115 SER A C 1
ATOM 840 O O . SER A 1 118 ? 28.275 71.479 84.631 1.00 63.02 115 SER A O 1
ATOM 843 N N . TRP A 1 119 ? 28.489 73.076 83.052 1.00 52.67 116 TRP A N 1
ATOM 844 C CA . TRP A 1 119 ? 27.780 72.332 82.015 1.00 58.33 116 TRP A CA 1
ATOM 845 C C . TRP A 1 119 ? 28.452 71.001 81.702 1.00 65.57 116 TRP A C 1
ATOM 846 O O . TRP A 1 119 ? 29.682 70.905 81.701 1.00 66.14 116 TRP A O 1
ATOM 857 N N . SER A 1 120 ? 27.640 69.977 81.443 1.00 71.77 117 SER A N 1
ATOM 858 C CA . SER A 1 120 ? 28.164 68.662 81.086 1.00 72.80 117 SER A CA 1
ATOM 859 C C . SER A 1 120 ? 27.465 68.032 79.886 1.00 67.43 117 SER A C 1
ATOM 860 O O . SER A 1 120 ? 26.234 67.994 79.807 1.00 73.69 117 SER A O 1
ATOM 863 N N . HIS A 1 121 ? 28.276 67.563 78.944 1.00 54.10 118 HIS A N 1
ATOM 864 C CA . HIS A 1 121 ? 27.835 66.604 77.939 1.00 53.52 118 HIS A CA 1
ATOM 865 C C . HIS A 1 121 ? 28.997 65.674 77.610 1.00 54.25 118 HIS A C 1
ATOM 866 O O . HIS A 1 121 ? 30.155 66.055 77.732 1.00 59.32 118 HIS A O 1
ATOM 873 N N . THR A 1 122 ? 28.703 64.444 77.218 1.00 54.20 119 THR A N 1
ATOM 874 C CA . THR A 1 122 ? 29.780 63.535 76.827 1.00 55.29 119 THR A CA 1
ATOM 875 C C . THR A 1 122 ? 29.578 63.087 75.373 1.00 51.00 119 THR A C 1
ATOM 876 O O . THR A 1 122 ? 28.558 62.490 75.020 1.00 43.16 119 THR A O 1
ATOM 880 N N . GLU A 1 123 ? 30.551 63.412 74.528 1.00 54.56 120 GLU A N 1
ATOM 881 C CA . GLU A 1 123 ? 30.417 63.223 73.084 1.00 55.31 120 GLU A CA 1
ATOM 882 C C . GLU A 1 123 ? 30.547 61.773 72.637 1.00 54.44 120 GLU A C 1
ATOM 883 O O . GLU A 1 123 ? 29.707 61.277 71.883 1.00 47.99 120 GLU A O 1
ATOM 889 N N . ALA A 1 124 ? 31.597 61.103 73.111 1.00 59.27 121 ALA A N 1
ATOM 890 C CA . ALA A 1 124 ? 31.933 59.756 72.653 1.00 63.22 121 ALA A CA 1
ATOM 891 C C . ALA A 1 124 ? 30.953 58.718 73.165 1.00 71.97 121 ALA A C 1
ATOM 892 O O . ALA A 1 124 ? 30.325 58.910 74.206 1.00 73.30 121 ALA A O 1
ATOM 894 N N . VAL A 1 125 ? 30.822 57.620 72.425 1.00 75.23 122 VAL A N 1
ATOM 895 C CA . VAL A 1 125 ? 29.859 56.589 72.785 1.00 79.32 122 VAL A CA 1
ATOM 896 C C . VAL A 1 125 ? 30.530 55.437 73.510 1.00 81.65 122 VAL A C 1
ATOM 897 O O . VAL A 1 125 ? 31.456 54.802 72.990 1.00 87.97 122 VAL A O 1
ATOM 909 N N . PRO A 1 127 ? 30.696 51.863 74.350 1.00 62.89 124 PRO A N 1
ATOM 910 C CA . PRO A 1 127 ? 30.260 50.669 73.638 1.00 64.85 124 PRO A CA 1
ATOM 911 C C . PRO A 1 127 ? 29.260 49.866 74.457 1.00 67.91 124 PRO A C 1
ATOM 912 O O . PRO A 1 127 ? 29.227 49.990 75.684 1.00 66.37 124 PRO A O 1
ATOM 916 N N . ASP A 1 128 ? 28.450 49.057 73.781 1.00 68.36 125 ASP A N 1
ATOM 917 C CA . ASP A 1 128 ? 27.566 48.146 74.480 1.00 79.29 125 ASP A CA 1
ATOM 918 C C . ASP A 1 128 ? 28.349 46.864 74.671 1.00 80.23 125 ASP A C 1
ATOM 919 O O . ASP A 1 128 ? 28.705 46.190 73.707 1.00 79.52 125 ASP A O 1
ATOM 924 N N . VAL A 1 129 ? 28.628 46.542 75.926 1.00 81.86 126 VAL A N 1
ATOM 925 C CA . VAL A 1 129 ? 29.380 45.345 76.258 1.00 78.16 126 VAL A CA 1
ATOM 926 C C . VAL A 1 129 ? 28.668 44.615 77.382 1.00 75.74 126 VAL A C 1
ATOM 927 O O . VAL A 1 129 ? 27.849 45.210 78.084 1.00 74.59 126 VAL A O 1
ATOM 931 N N . PRO A 1 130 ? 28.958 43.315 77.538 1.00 74.78 127 PRO A N 1
ATOM 932 C CA . PRO A 1 130 ? 28.418 42.549 78.668 1.00 69.47 127 PRO A CA 1
ATOM 933 C C . PRO A 1 130 ? 28.899 43.134 79.993 1.00 62.37 127 PRO A C 1
ATOM 934 O O . PRO A 1 130 ? 30.016 43.658 80.065 1.00 56.38 127 PRO A O 1
ATOM 938 N N . PRO A 1 131 ? 28.056 43.065 81.032 1.00 59.84 128 PRO A N 1
ATOM 939 C CA . PRO A 1 131 ? 28.520 43.488 82.351 1.00 56.81 128 PRO A CA 1
ATOM 940 C C . PRO A 1 131 ? 29.688 42.628 82.760 1.00 53.21 128 PRO A C 1
ATOM 941 O O . PRO A 1 131 ? 29.936 41.581 82.156 1.00 44.27 128 PRO A O 1
ATOM 945 N N . PRO A 1 132 ? 30.438 43.086 83.759 1.00 61.58 129 PRO A N 1
ATOM 946 C CA . PRO A 1 132 ? 31.568 42.292 84.244 1.00 63.16 129 PRO A CA 1
ATOM 947 C C . PRO A 1 132 ? 31.172 40.837 84.501 1.00 63.66 129 PRO A C 1
ATOM 948 O O . PRO A 1 132 ? 31.885 39.940 84.065 1.00 59.36 129 PRO A O 1
ATOM 952 N N . ALA A 1 133 ? 30.031 40.619 85.155 1.00 66.69 130 ALA A N 1
ATOM 953 C CA . ALA A 1 133 ? 29.608 39.281 85.576 1.00 64.80 130 ALA A CA 1
ATOM 954 C C . ALA A 1 133 ? 29.660 38.230 84.468 1.00 65.39 130 ALA A C 1
ATOM 955 O O . ALA A 1 133 ? 30.105 37.105 84.694 1.00 63.36 130 ALA A O 1
ATOM 957 N N . ASP A 1 134 ? 29.203 38.612 83.277 1.00 67.63 131 ASP A N 1
ATOM 958 C CA . ASP A 1 134 ? 29.043 37.697 82.148 1.00 63.86 131 ASP A CA 1
ATOM 959 C C . ASP A 1 134 ? 30.281 37.597 81.277 1.00 52.20 131 ASP A C 1
ATOM 960 O O . ASP A 1 134 ? 30.238 36.989 80.208 1.00 52.36 131 ASP A O 1
ATOM 965 N N . VAL A 1 135 ? 31.358 38.244 81.715 1.00 61.64 132 VAL A N 1
ATOM 966 C CA . VAL A 1 135 ? 32.680 38.138 81.083 1.00 59.57 132 VAL A CA 1
ATOM 967 C C . VAL A 1 135 ? 33.717 37.443 82.000 1.00 59.54 132 VAL A C 1
ATOM 968 O O . VAL A 1 135 ? 33.937 37.867 83.132 1.00 46.07 132 VAL A O 1
ATOM 972 N N . PRO A 1 136 ? 34.342 36.352 81.532 1.00 58.27 133 PRO A N 1
ATOM 973 C CA . PRO A 1 136 ? 35.247 35.693 82.483 1.00 62.71 133 PRO A CA 1
ATOM 974 C C . PRO A 1 136 ? 36.570 36.458 82.646 1.00 63.36 133 PRO A C 1
ATOM 975 O O . PRO A 1 136 ? 37.061 37.080 81.688 1.00 54.15 133 PRO A O 1
ATOM 979 N N . ARG A 1 137 ? 37.133 36.415 83.854 1.00 66.45 134 ARG A N 1
ATOM 980 C CA . ARG A 1 137 ? 38.442 37.015 84.111 1.00 62.91 134 ARG A CA 1
ATOM 981 C C . ARG A 1 137 ? 39.508 36.384 83.245 1.00 62.76 134 ARG A C 1
ATOM 982 O O . ARG A 1 137 ? 39.652 35.166 83.211 1.00 58.52 134 ARG A O 1
ATOM 990 N N . PHE A 1 138 ? 40.276 37.213 82.559 1.00 70.55 135 PHE A N 1
ATOM 991 C CA . PHE A 1 138 ? 41.298 36.673 81.695 1.00 75.92 135 PHE A CA 1
ATOM 992 C C . PHE A 1 138 ? 42.661 36.647 82.350 1.00 71.80 135 PHE A C 1
ATOM 993 O O . PHE A 1 138 ? 43.292 37.681 82.566 1.00 69.27 135 PHE A O 1
ATOM 1001 N N . VAL A 1 139 ? 43.123 35.442 82.632 1.00 75.06 136 VAL A N 1
ATOM 1002 C CA . VAL A 1 139 ? 44.440 35.258 83.198 1.00 77.60 136 VAL A CA 1
ATO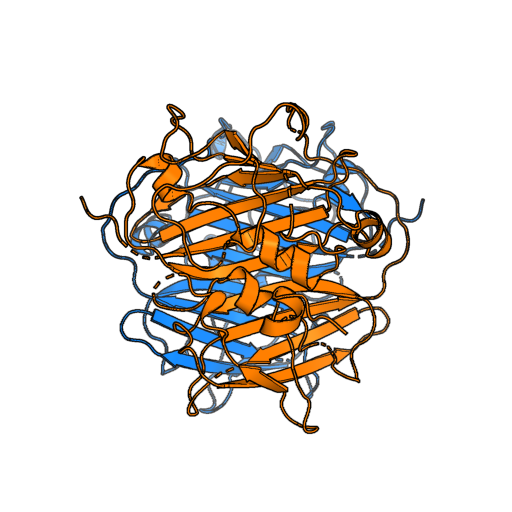M 1003 C C . VAL A 1 139 ? 45.396 34.818 82.099 1.00 75.60 136 VAL A C 1
ATOM 1004 O O . VAL A 1 139 ? 45.218 33.771 81.476 1.00 64.94 136 VAL A O 1
ATOM 1008 N N . ALA A 1 140 ? 46.398 35.654 81.853 1.00 80.98 137 ALA A N 1
ATOM 1009 C CA . ALA A 1 140 ? 47.375 35.423 80.794 1.00 81.07 137 ALA A CA 1
ATOM 1010 C C . ALA A 1 140 ? 48.272 34.205 81.060 1.00 79.50 137 ALA A C 1
ATOM 1011 O O . ALA A 1 140 ? 48.676 33.947 82.199 1.00 71.72 137 ALA A O 1
ATOM 1013 N N . PRO A 1 141 ? 48.596 33.460 79.992 1.00 85.01 138 PRO A N 1
ATOM 1014 C CA . PRO A 1 141 ? 49.414 32.237 80.030 1.00 86.70 138 PRO A CA 1
ATOM 1015 C C . PRO A 1 141 ? 50.803 32.463 80.620 1.00 87.29 138 PRO A C 1
ATOM 1016 O O . PRO A 1 141 ? 51.228 31.686 81.474 1.00 93.16 138 PRO A O 1
ATOM 1020 N N . ALA A 1 142 ? 51.500 33.501 80.170 1.00 78.51 139 ALA A N 1
ATOM 1021 C CA . ALA A 1 142 ? 52.720 33.921 80.843 1.00 77.32 139 ALA A CA 1
ATOM 1022 C C . ALA A 1 142 ? 52.466 35.286 81.452 1.00 82.49 139 ALA A C 1
ATOM 1023 O O . ALA A 1 142 ? 52.417 36.291 80.745 1.00 90.95 139 ALA A O 1
ATOM 1025 N N . PRO A 1 143 ? 52.269 35.332 82.773 1.00 79.38 140 PRO A N 1
ATOM 1026 C CA . PRO A 1 143 ? 52.017 36.583 83.505 1.00 79.25 140 PRO A CA 1
ATOM 1027 C C . PRO A 1 143 ? 53.311 37.323 83.833 1.00 80.27 140 PRO A C 1
ATOM 1028 O O . PRO A 1 143 ? 54.317 36.695 84.166 1.00 87.62 140 PRO A O 1
ATOM 1032 N N . LEU A 1 144 ? 53.291 38.645 83.761 1.00 70.28 141 LEU A N 1
ATOM 1033 C CA . LEU A 1 144 ? 54.397 39.420 84.291 1.00 63.93 141 LEU A CA 1
ATOM 1034 C C . LEU A 1 144 ? 54.066 39.725 85.749 1.00 57.13 141 LEU A C 1
ATOM 1035 O O . LEU A 1 144 ? 52.893 39.684 86.144 1.00 52.14 141 LEU A O 1
ATOM 1040 N N . PRO A 1 145 ? 55.096 40.001 86.564 1.00 53.30 142 PRO A N 1
ATOM 1041 C CA . PRO A 1 145 ? 54.888 40.161 88.006 1.00 53.08 142 PRO A CA 1
ATOM 1042 C C . PRO A 1 145 ? 53.810 41.200 88.316 1.00 56.87 142 PRO A C 1
ATOM 1043 O O . PRO A 1 145 ? 52.969 40.979 89.201 1.00 54.50 142 PRO A O 1
ATOM 1047 N N . TRP A 1 146 ? 53.826 42.310 87.579 1.00 57.41 143 TRP A N 1
ATOM 1048 C CA . TRP A 1 146 ? 52.846 43.381 87.766 1.00 50.47 143 TRP A CA 1
ATOM 1049 C C . TRP A 1 146 ? 51.420 42.936 87.473 1.00 49.73 143 TRP A C 1
ATOM 1050 O O . TRP A 1 146 ? 50.474 43.560 87.932 1.00 50.81 143 TRP A O 1
ATOM 1069 N N . GLN A 1 148 ? 49.733 40.267 88.439 1.00 55.54 145 GLN A N 1
ATOM 1070 C CA . GLN A 1 148 ? 48.995 39.609 89.516 1.00 56.86 145 GLN A CA 1
ATOM 1071 C C . GLN A 1 148 ? 48.191 40.621 90.322 1.00 57.56 145 GLN A C 1
ATOM 1072 O O . GLN A 1 148 ? 47.333 40.254 91.130 1.00 66.98 145 GLN A O 1
ATOM 1078 N N . TRP A 1 149 ? 48.476 41.896 90.087 1.00 45.44 146 TRP A N 1
ATOM 1079 C CA . TRP A 1 149 ? 47.879 42.996 90.837 1.00 42.00 146 TRP A CA 1
ATOM 1080 C C . TRP A 1 149 ? 46.635 43.609 90.168 1.00 48.71 146 TRP A C 1
ATOM 1081 O O . TRP A 1 149 ? 46.110 44.644 90.623 1.00 36.32 146 TRP A O 1
ATOM 1092 N N . TYR A 1 150 ? 46.184 42.985 89.077 1.00 47.12 147 TYR A N 1
ATOM 1093 C CA . TYR A 1 150 ? 44.982 43.442 88.391 1.00 50.37 147 TYR A CA 1
ATOM 1094 C C . TYR A 1 150 ? 44.070 42.295 87.968 1.00 51.49 147 TYR A C 1
ATOM 1095 O O . TYR A 1 150 ? 44.527 41.193 87.655 1.00 49.08 147 TYR A O 1
ATOM 1104 N N . HIS A 1 151 ? 42.771 42.587 87.975 1.00 53.21 148 HIS A N 1
ATOM 1105 C CA . HIS A 1 151 ? 41.734 41.650 87.566 1.00 54.16 148 HIS A CA 1
ATOM 1106 C C . HIS A 1 151 ? 41.174 42.091 86.215 1.00 50.32 148 HIS A C 1
ATOM 1107 O O . HIS A 1 151 ? 40.541 43.134 86.118 1.00 48.18 148 HIS A O 1
ATOM 1114 N N . VAL A 1 152 ? 41.406 41.308 85.168 1.00 55.69 149 VAL A N 1
ATOM 1115 C CA . VAL A 1 152 ? 40.977 41.728 83.834 1.00 55.10 149 VAL A CA 1
ATOM 1116 C C . VAL A 1 152 ? 40.064 40.746 83.095 1.00 51.51 149 VAL A C 1
ATOM 1117 O O . VAL A 1 152 ? 40.479 39.642 82.740 1.00 50.54 149 VAL A O 1
ATOM 1121 N N . ARG A 1 153 ? 38.828 41.173 82.856 1.00 44.50 150 ARG A N 1
ATOM 1122 C CA . ARG A 1 153 ? 37.923 40.445 81.983 1.00 49.76 150 ARG A CA 1
ATOM 1123 C C . ARG A 1 153 ? 38.009 41.069 80.592 1.00 51.47 150 ARG A C 1
ATOM 1124 O O . ARG A 1 153 ? 37.791 42.267 80.423 1.00 46.98 150 ARG A O 1
ATOM 1132 N N . LEU A 1 154 ? 38.348 40.251 79.603 1.00 57.30 151 LEU A N 1
ATOM 1133 C CA . LEU A 1 154 ? 38.687 40.752 78.275 1.00 59.08 151 LEU A CA 1
ATOM 1134 C C . LEU A 1 154 ? 37.594 40.463 77.262 1.00 57.00 151 LEU A C 1
ATOM 1135 O O . LEU A 1 154 ? 37.350 39.310 76.913 1.00 59.06 151 LEU A O 1
ATOM 1140 N N . ILE A 1 155 ? 36.926 41.515 76.805 1.00 53.71 152 ILE A N 1
ATOM 1141 C CA . ILE A 1 155 ? 35.798 41.370 75.889 1.00 58.55 152 ILE A CA 1
ATOM 1142 C C . ILE A 1 155 ? 36.171 41.241 74.416 1.00 64.34 152 ILE A C 1
ATOM 1143 O O . ILE A 1 155 ? 35.602 40.424 73.694 1.00 74.03 152 ILE A O 1
ATOM 1148 N N . ARG A 1 156 ? 37.121 42.058 73.975 1.00 61.66 153 ARG A N 1
ATOM 1149 C CA . ARG A 1 156 ? 37.502 42.107 72.572 1.00 65.14 153 ARG A CA 1
ATOM 1150 C C . ARG A 1 156 ? 38.960 42.481 72.471 1.00 77.13 153 ARG A C 1
ATOM 1151 O O . ARG A 1 156 ? 39.520 43.043 73.408 1.00 84.35 153 ARG A O 1
ATOM 1159 N N . GLY A 1 157 ? 39.565 42.206 71.321 1.00 85.97 154 GLY A N 1
ATOM 1160 C CA . GLY A 1 157 ? 40.900 42.707 71.049 1.00 86.06 154 GLY A CA 1
ATOM 1161 C C . GLY A 1 157 ? 42.069 42.140 71.837 1.00 82.26 154 GLY A C 1
ATOM 1162 O O . GLY A 1 157 ? 42.734 42.862 72.587 1.00 80.87 154 GLY A O 1
ATOM 1163 N N . SER A 1 158 ? 42.308 40.842 71.703 1.00 83.79 155 SER A N 1
ATOM 1164 C CA . SER A 1 158 ? 43.562 40.278 72.189 1.00 83.17 155 SER A CA 1
ATOM 1165 C C . SER A 1 158 ? 44.409 39.772 71.013 1.00 78.51 155 SER A C 1
ATOM 1166 O O . SER A 1 158 ? 43.945 39.732 69.870 1.00 79.13 155 SER A O 1
ATOM 1169 N N . ALA A 1 159 ? 45.638 39.355 71.298 1.00 74.34 156 ALA A N 1
ATOM 1170 C CA . ALA A 1 159 ? 46.524 38.850 70.259 1.00 74.55 156 ALA A CA 1
ATOM 1171 C C . ALA A 1 159 ? 46.090 37.442 69.866 1.00 81.96 156 ALA A C 1
ATOM 1172 O O . ALA A 1 159 ? 46.452 36.952 68.801 1.00 80.67 156 ALA A O 1
ATOM 1174 N N . PHE A 1 160 ? 45.310 36.803 70.740 1.00 91.92 157 PHE A N 1
ATOM 1175 C CA . PHE A 1 160 ? 44.743 35.472 70.487 1.00 97.43 157 PHE A CA 1
ATOM 1176 C C . PHE A 1 160 ? 43.391 35.543 69.769 1.00 96.25 157 PHE A C 1
ATOM 1177 O O . PHE A 1 160 ? 42.889 34.544 69.266 1.00 91.63 157 PHE A O 1
ATOM 1185 N N . ASP A 1 161 ? 42.816 36.738 69.728 1.00 102.33 158 ASP A N 1
ATOM 1186 C CA . ASP A 1 161 ? 41.521 36.983 69.104 1.00 105.37 158 ASP A CA 1
ATOM 1187 C C . ASP A 1 161 ? 41.552 36.819 67.595 1.00 108.48 158 ASP A C 1
ATOM 1188 O O . ASP A 1 161 ? 42.617 36.810 66.981 1.00 111.99 158 ASP A O 1
ATOM 1193 N N . GLU A 1 162 ? 40.377 36.673 66.997 1.00 106.01 159 GLU A N 1
ATOM 1194 C CA . GLU A 1 162 ? 40.281 36.644 65.547 1.00 106.75 159 GLU A CA 1
ATOM 1195 C C . GLU A 1 162 ? 40.207 38.050 64.946 1.00 104.34 159 GLU A C 1
ATOM 1196 O O . GLU A 1 162 ? 40.157 38.205 63.731 1.00 106.59 159 GLU A O 1
ATOM 1202 N N . VAL A 1 163 ? 40.219 39.073 65.794 1.00 101.41 160 VAL A N 1
ATOM 1203 C CA . VAL A 1 163 ? 39.926 40.435 65.339 1.00 96.80 160 VAL A CA 1
ATOM 1204 C C . VAL A 1 163 ? 40.924 40.987 64.319 1.00 94.94 160 VAL A C 1
ATOM 1205 O O . VAL A 1 163 ? 42.121 40.711 64.383 1.00 91.00 160 VAL A O 1
ATOM 1209 N N . GLN A 1 164 ? 40.405 41.769 63.377 1.00 98.40 161 GLN A N 1
ATOM 1210 C CA . GLN A 1 164 ? 41.196 42.316 62.279 1.00 99.69 161 GLN A CA 1
ATOM 1211 C C . GLN A 1 164 ? 41.709 43.729 62.548 1.00 97.15 161 GLN A C 1
ATOM 1212 O O . GLN A 1 164 ? 42.286 44.360 61.664 1.00 99.95 161 GLN A O 1
ATOM 1218 N N . ASP A 1 165 ? 41.485 44.236 63.755 1.00 92.74 162 ASP A N 1
ATOM 1219 C CA . ASP A 1 165 ? 41.912 45.594 64.090 1.00 90.33 162 ASP A CA 1
ATOM 1220 C C . ASP A 1 165 ? 42.685 45.681 65.405 1.00 86.52 162 ASP A C 1
ATOM 1221 O O . ASP A 1 165 ? 43.049 44.661 65.997 1.00 90.04 162 ASP A O 1
ATOM 1226 N N . ALA A 1 166 ? 42.947 46.915 65.832 1.00 74.67 163 ALA A N 1
ATOM 1227 C CA . ALA A 1 166 ? 43.745 47.191 67.025 1.00 73.86 163 ALA A CA 1
ATOM 1228 C C . ALA A 1 166 ? 42.943 47.437 68.307 1.00 72.10 163 ALA A C 1
ATOM 1229 O O . ALA A 1 166 ? 43.516 47.797 69.331 1.00 74.66 163 ALA A O 1
ATOM 1231 N N . THR A 1 167 ? 41.628 47.259 68.252 1.00 72.28 164 THR A N 1
ATOM 1232 C CA . THR A 1 167 ? 40.740 47.727 69.324 1.00 70.22 164 THR A CA 1
ATOM 1233 C C . THR A 1 167 ? 40.357 46.737 70.433 1.00 64.16 164 THR A C 1
ATOM 1234 O O . THR A 1 167 ? 39.810 45.667 70.171 1.00 65.21 164 THR A O 1
ATOM 1238 N N . THR A 1 168 ? 40.605 47.139 71.678 1.00 56.94 165 THR A N 1
ATOM 1239 C CA . THR A 1 168 ? 40.381 46.285 72.839 1.00 53.25 165 THR A CA 1
ATOM 1240 C C . THR A 1 168 ? 39.288 46.828 73.755 1.00 52.87 165 THR A C 1
ATOM 1241 O O . THR A 1 168 ? 39.264 48.024 74.046 1.00 48.90 165 THR A O 1
ATOM 1245 N N . TYR A 1 169 ? 38.388 45.952 74.206 1.00 56.67 166 TYR A N 1
ATOM 1246 C CA . TYR A 1 169 ? 37.469 46.286 75.303 1.00 55.85 166 TYR A CA 1
ATOM 1247 C C . TYR A 1 169 ? 37.727 45.343 76.472 1.00 57.04 166 TYR A C 1
ATOM 1248 O O . TYR A 1 169 ? 37.920 44.142 76.275 1.00 61.77 166 TYR A O 1
ATOM 1257 N N . GLN A 1 170 ? 37.717 45.876 77.688 1.00 51.75 167 GLN A N 1
ATOM 1258 C CA . GLN A 1 170 ? 37.932 45.044 78.865 1.00 47.59 167 GLN A CA 1
ATOM 1259 C C . GLN A 1 170 ? 37.392 45.645 80.147 1.00 49.47 167 GLN A C 1
ATOM 1260 O O . GLN A 1 170 ? 37.092 46.835 80.236 1.00 51.39 167 GLN A O 1
ATOM 1266 N N . TRP A 1 171 ? 37.271 44.792 81.148 1.00 52.49 168 TRP A N 1
ATOM 1267 C CA . TRP A 1 171 ? 36.894 45.228 82.470 1.00 55.27 168 TRP A CA 1
ATOM 1268 C C . TRP A 1 171 ? 38.131 45.109 83.340 1.00 55.39 168 TRP A C 1
ATOM 1269 O O . TRP A 1 171 ? 38.873 44.130 83.236 1.00 57.18 168 TRP A O 1
ATOM 1288 N N . ARG A 1 173 ? 40.031 46.170 87.363 1.00 57.80 170 ARG A N 1
ATOM 1289 C CA . ARG A 1 173 ? 40.127 46.731 88.707 1.00 58.51 170 ARG A CA 1
ATOM 1290 C C . ARG A 1 173 ? 41.379 46.143 89.348 1.00 65.55 170 ARG A C 1
ATOM 1291 O O . ARG A 1 173 ? 41.866 45.091 88.920 1.00 64.61 170 ARG A O 1
ATOM 1299 N N . ASP A 1 174 ? 41.898 46.803 90.376 1.00 69.48 171 ASP A N 1
ATOM 1300 C CA . ASP A 1 174 ? 43.082 46.292 91.055 1.00 70.49 171 ASP A CA 1
ATOM 1301 C C . ASP A 1 174 ? 42.717 45.008 91.784 1.00 61.60 171 ASP A C 1
ATOM 1302 O O . ASP A 1 174 ? 41.597 44.876 92.268 1.00 58.98 171 ASP A O 1
ATOM 1307 N N . ASP A 1 175 ? 43.654 44.065 91.862 1.00 64.62 172 ASP A N 1
ATOM 1308 C CA . ASP A 1 175 ? 43.470 42.889 92.710 1.00 72.60 172 ASP A CA 1
ATOM 1309 C C . ASP A 1 175 ? 44.649 42.851 93.683 1.00 71.48 172 ASP A C 1
ATOM 1310 O O . ASP A 1 175 ? 45.784 43.095 93.285 1.00 74.46 172 ASP A O 1
ATOM 1315 N N . PRO A 1 176 ? 44.383 42.573 94.973 1.00 67.10 173 PRO A N 1
ATOM 1316 C CA . PRO A 1 176 ? 43.030 42.524 95.533 1.00 61.87 173 PRO A CA 1
ATOM 1317 C C . PRO A 1 176 ? 42.430 43.931 95.532 1.00 56.46 173 PRO A C 1
ATOM 1318 O O . PRO A 1 176 ? 43.170 44.916 95.452 1.00 54.20 173 PRO A O 1
ATOM 1322 N N . PRO A 1 177 ? 41.102 44.029 95.631 1.00 51.40 174 PRO A N 1
ATOM 1323 C CA . PRO A 1 177 ? 40.421 45.312 95.436 1.00 56.25 174 PRO A CA 1
ATOM 1324 C C . PRO A 1 177 ? 40.962 46.422 96.340 1.00 60.43 174 PRO A C 1
ATOM 1325 O O . PRO A 1 177 ? 41.275 46.184 97.515 1.00 61.06 174 PRO A O 1
ATOM 1329 N N . ARG A 1 178 ? 41.089 47.622 95.780 1.00 59.79 175 ARG A N 1
ATOM 1330 C CA . ARG A 1 178 ? 41.305 48.816 96.593 1.00 56.17 175 ARG A CA 1
ATOM 1331 C C . ARG A 1 178 ? 40.493 49.995 96.062 1.00 54.39 175 ARG A C 1
ATOM 1332 O O . ARG A 1 178 ? 40.358 50.173 94.849 1.00 53.60 175 ARG A O 1
ATOM 1340 N N . PRO A 1 179 ? 39.956 50.812 96.979 1.00 53.21 176 PRO A N 1
ATOM 1341 C CA . PRO A 1 179 ? 39.131 51.966 96.615 1.00 53.26 176 PRO A CA 1
ATOM 1342 C C . PRO A 1 179 ? 39.865 52.853 95.612 1.00 52.26 176 PRO A C 1
ATOM 1343 O O . PRO A 1 179 ? 41.001 53.278 95.879 1.00 46.09 176 PRO A O 1
ATOM 1347 N N . LEU A 1 180 ? 39.201 53.151 94.495 1.00 49.65 177 LEU A N 1
ATOM 1348 C CA . LEU A 1 180 ? 39.830 53.854 93.382 1.00 41.72 177 LEU A CA 1
ATOM 1349 C C . LEU A 1 180 ? 40.239 55.279 93.735 1.00 43.64 177 LEU A C 1
ATOM 1350 O O . LEU A 1 180 ? 39.474 56.021 94.344 1.00 45.43 177 LEU A O 1
ATOM 1355 N N . ASP A 1 181 ? 41.459 55.651 93.366 1.00 47.00 178 ASP A N 1
ATOM 1356 C CA . ASP A 1 181 ? 41.865 57.049 93.430 1.00 47.85 178 ASP A CA 1
ATOM 1357 C C . ASP A 1 181 ? 42.602 57.431 92.151 1.00 47.67 178 ASP A C 1
ATOM 1358 O O . ASP A 1 181 ? 42.716 56.622 91.223 1.00 42.16 178 ASP A O 1
ATOM 1363 N N . HIS A 1 182 ? 43.100 58.660 92.102 1.00 44.43 179 HIS A N 1
ATOM 1364 C CA . HIS A 1 182 ? 43.678 59.190 90.871 1.00 45.76 179 HIS A CA 1
ATOM 1365 C C . HIS A 1 182 ? 44.874 58.366 90.419 1.00 50.25 179 HIS A C 1
ATOM 1366 O O . HIS A 1 182 ? 44.952 57.972 89.256 1.00 54.68 179 HIS A O 1
ATOM 1373 N N . ALA A 1 183 ? 45.794 58.091 91.339 1.00 46.79 180 ALA A N 1
ATOM 1374 C CA . ALA A 1 183 ? 46.992 57.330 91.005 1.00 42.11 180 ALA A CA 1
ATOM 1375 C C . ALA A 1 183 ? 46.604 55.964 90.466 1.00 49.02 180 ALA A C 1
ATOM 1376 O O . ALA A 1 183 ? 47.141 55.509 89.454 1.00 53.01 180 ALA A O 1
ATOM 1378 N N . ALA A 1 184 ? 45.667 55.312 91.150 1.00 44.18 181 ALA A N 1
ATOM 1379 C CA . ALA A 1 184 ? 45.197 54.001 90.731 1.00 45.82 181 ALA A CA 1
ATOM 1380 C C . ALA A 1 184 ? 44.658 54.077 89.306 1.00 46.48 181 ALA A C 1
ATOM 1381 O O . ALA A 1 184 ? 44.998 53.260 88.440 1.00 42.21 181 ALA A O 1
ATOM 1383 N N . LEU A 1 185 ? 43.812 55.075 89.081 1.00 43.91 182 LEU A N 1
ATOM 1384 C CA . LEU A 1 185 ? 43.232 55.335 87.775 1.00 41.85 182 LEU A CA 1
ATOM 1385 C C . LEU A 1 185 ? 44.311 55.442 86.695 1.00 47.80 182 LEU A C 1
ATOM 1386 O O . LEU A 1 185 ? 44.226 54.816 85.641 1.00 50.74 182 LEU A O 1
ATOM 1391 N N . ALA A 1 186 ? 45.334 56.237 86.967 1.00 50.04 183 ALA A N 1
ATOM 1392 C CA . ALA A 1 186 ? 46.425 56.421 86.018 1.00 48.11 183 ALA A CA 1
ATOM 1393 C C . ALA A 1 186 ? 47.061 55.095 85.621 1.00 50.19 183 ALA A C 1
ATOM 1394 O O . ALA A 1 186 ? 47.252 54.800 84.438 1.00 51.10 183 ALA A O 1
ATOM 1396 N N . ALA A 1 187 ? 47.412 54.310 86.629 1.00 48.17 184 ALA A N 1
ATOM 1397 C CA . ALA A 1 187 ? 48.062 53.041 86.392 1.00 42.46 184 ALA A CA 1
ATOM 1398 C C . ALA A 1 187 ? 47.198 52.222 85.443 1.00 43.44 184 ALA A C 1
ATOM 1399 O O . ALA A 1 187 ? 47.663 51.688 84.428 1.00 46.76 184 ALA A O 1
ATOM 1401 N N . LEU A 1 188 ? 45.916 52.164 85.759 1.00 43.29 185 LEU A N 1
ATOM 1402 C CA . LEU A 1 188 ? 44.997 51.340 84.996 1.00 54.21 185 LEU A CA 1
ATOM 1403 C C . LEU A 1 188 ? 45.050 51.615 83.495 1.00 57.23 185 LEU A C 1
ATOM 1404 O O . LEU A 1 188 ? 44.725 50.751 82.681 1.00 65.76 185 LEU A O 1
ATOM 1409 N N . CYS A 1 189 ? 45.476 52.815 83.132 1.00 45.04 186 CYS A N 1
ATOM 1410 C CA . CYS A 1 189 ? 45.59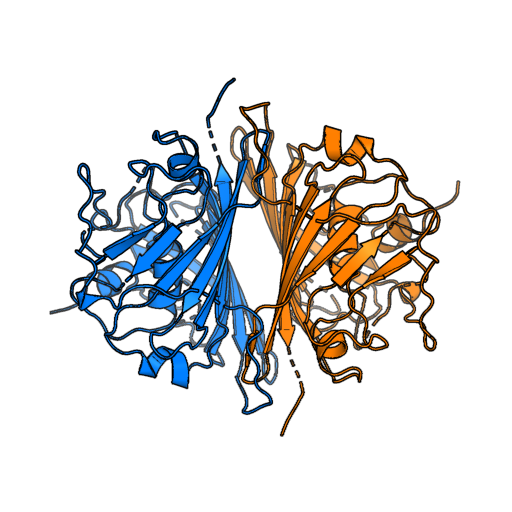0 53.175 81.731 1.00 34.97 186 CYS A CA 1
ATOM 1411 C C . CYS A 1 189 ? 46.765 52.521 80.988 1.00 40.58 186 CYS A C 1
ATOM 1412 O O . CYS A 1 189 ? 46.802 52.554 79.752 1.00 46.84 186 CYS A O 1
ATOM 1415 N N . ASP A 1 190 ? 47.735 51.963 81.717 1.00 30.91 187 ASP A N 1
ATOM 1416 C CA . ASP A 1 190 ? 48.809 51.231 81.051 1.00 38.92 187 ASP A CA 1
ATOM 1417 C C . ASP A 1 190 ? 48.512 49.743 81.025 1.00 44.18 187 ASP A C 1
ATOM 1418 O O . ASP A 1 190 ? 49.352 48.919 80.654 1.00 45.05 187 ASP A O 1
ATOM 1423 N N . THR A 1 191 ? 47.312 49.404 81.458 1.00 45.68 188 THR A N 1
ATOM 1424 C CA . THR A 1 191 ? 46.864 48.016 81.481 1.00 50.58 188 THR A CA 1
ATOM 1425 C C . THR A 1 191 ? 46.667 47.320 80.109 1.00 51.69 188 THR A C 1
ATOM 1426 O O . THR A 1 191 ? 46.727 46.095 80.014 1.00 42.16 188 THR A O 1
ATOM 1430 N N . PHE A 1 192 ? 46.455 48.094 79.051 1.00 57.46 189 PHE A N 1
ATOM 1431 C CA . PHE A 1 192 ? 46.205 47.524 77.724 1.00 57.06 189 PHE A CA 1
ATOM 1432 C C . PHE A 1 192 ? 47.381 46.775 77.070 1.00 59.59 189 PHE A C 1
ATOM 1433 O O . PHE A 1 192 ? 48.485 47.308 76.919 1.00 61.67 189 PHE A O 1
ATOM 1441 N N . VAL A 1 193 ? 47.123 45.545 76.643 1.00 59.80 190 VAL A N 1
ATOM 1442 C CA . VAL A 1 193 ? 48.078 44.838 75.802 1.00 58.11 190 VAL A CA 1
ATOM 1443 C C . VAL A 1 193 ? 48.497 45.763 74.658 1.00 46.87 190 VAL A C 1
ATOM 1444 O O . VAL A 1 193 ? 47.669 46.412 74.020 1.00 43.81 190 VAL A O 1
ATOM 1448 N N . PRO A 1 194 ? 49.797 45.852 74.415 1.00 41.79 191 PRO A N 1
ATOM 1449 C CA . PRO A 1 194 ? 50.222 46.845 73.438 1.00 45.33 191 PRO A CA 1
ATOM 1450 C C . PRO A 1 194 ? 49.473 46.620 72.143 1.00 46.70 191 PRO A C 1
ATOM 1451 O O . PRO A 1 194 ? 49.324 45.470 71.703 1.00 35.04 191 PRO A O 1
ATOM 1455 N N . ARG A 1 195 ? 49.009 47.713 71.546 1.00 47.17 192 ARG A N 1
ATOM 1456 C CA . ARG A 1 195 ? 48.153 47.629 70.378 1.00 51.43 192 ARG A CA 1
ATOM 1457 C C . ARG A 1 195 ? 48.735 46.682 69.337 1.00 59.09 192 ARG A C 1
ATOM 1458 O O . ARG A 1 195 ? 48.003 45.961 68.658 1.00 65.43 192 ARG A O 1
ATOM 1466 N N . VAL A 1 196 ? 50.056 46.671 69.239 1.00 53.82 193 VAL A N 1
ATOM 1467 C CA . VAL A 1 196 ? 50.744 45.958 68.173 1.00 63.20 193 VAL A CA 1
ATOM 1468 C C . VAL A 1 196 ? 50.640 44.428 68.257 1.00 63.96 193 VAL A C 1
ATOM 1469 O O . VAL A 1 196 ? 50.750 43.735 67.238 1.00 54.94 193 VAL A O 1
ATOM 1473 N N . TYR A 1 197 ? 50.435 43.901 69.462 1.00 67.39 194 TYR A N 1
ATOM 1474 C CA . TYR A 1 197 ? 50.220 42.467 69.610 1.00 61.62 194 TYR A CA 1
ATOM 1475 C C . TYR A 1 197 ? 48.876 42.151 69.012 1.00 57.35 194 TYR A C 1
ATOM 1476 O O . TYR A 1 197 ? 48.712 41.190 68.266 1.00 62.54 194 TYR A O 1
ATOM 1485 N N . VAL A 1 198 ? 47.905 42.980 69.361 1.00 56.34 195 VAL A N 1
ATOM 1486 C CA . VAL A 1 198 ? 46.522 42.729 69.003 1.00 70.28 195 VAL A CA 1
ATOM 1487 C C . VAL A 1 198 ? 46.315 42.651 67.489 1.00 75.99 195 VAL A C 1
ATOM 1488 O O . VAL A 1 198 ? 45.507 41.857 67.003 1.00 83.87 195 VAL A O 1
ATOM 1492 N N . LYS A 1 199 ? 47.040 43.484 66.752 1.00 70.61 196 LYS A N 1
ATOM 1493 C CA . LYS A 1 199 ? 46.914 43.534 65.301 1.00 66.87 196 LYS A CA 1
ATOM 1494 C C . LYS A 1 199 ? 47.663 42.369 64.670 1.00 67.92 196 LYS A C 1
ATOM 1495 O O . LYS A 1 199 ? 47.153 41.670 63.788 1.00 71.75 196 LYS A O 1
ATOM 1501 N N . LEU A 1 200 ? 48.882 42.161 65.148 1.00 61.31 197 LEU A N 1
ATOM 1502 C CA . LEU A 1 200 ? 49.805 41.240 64.522 1.00 55.18 197 LEU A CA 1
ATOM 1503 C C . LEU A 1 200 ? 49.658 39.863 65.094 1.00 55.35 197 LEU A C 1
ATOM 1504 O O . LEU A 1 200 ? 50.305 38.921 64.634 1.00 57.83 197 LEU A O 1
ATOM 1509 N N . LYS A 1 201 ? 48.844 39.765 66.138 1.00 55.18 198 LYS A N 1
ATOM 1510 C CA . LYS A 1 201 ? 48.524 38.487 66.751 1.00 61.83 198 LYS A CA 1
ATOM 1511 C C . LYS A 1 201 ? 49.786 37.743 67.192 1.00 65.85 198 LYS A C 1
ATOM 1512 O O . LYS A 1 201 ? 49.773 36.523 67.339 1.00 68.10 198 LYS A O 1
ATOM 1518 N N . ARG A 1 202 ? 50.877 38.471 67.387 1.00 61.86 199 ARG A N 1
ATOM 1519 C CA . ARG A 1 202 ? 52.086 37.875 67.938 1.00 71.09 199 ARG A CA 1
ATOM 1520 C C . ARG A 1 202 ? 52.826 38.930 68.732 1.00 83.53 199 ARG A C 1
ATOM 1521 O O . ARG A 1 202 ? 52.713 40.118 68.438 1.00 93.56 199 ARG A O 1
ATOM 1529 N N . PRO A 1 203 ? 53.552 38.509 69.773 1.00 83.82 200 PRO A N 1
ATOM 1530 C CA . PRO A 1 203 ? 54.358 39.437 70.576 1.00 76.47 200 PRO A CA 1
ATOM 1531 C C . PRO A 1 203 ? 55.611 39.932 69.862 1.00 75.40 200 PRO A C 1
ATOM 1532 O O . PRO A 1 203 ? 56.353 39.132 69.278 1.00 71.20 200 PRO A O 1
ATOM 1536 N N . VAL A 1 204 ? 55.844 41.243 69.927 1.00 78.61 201 VAL A N 1
ATOM 1537 C CA . VAL A 1 204 ? 57.119 41.833 69.516 1.00 77.44 201 VAL A CA 1
ATOM 1538 C C . VAL A 1 204 ? 57.688 42.709 70.633 1.00 68.52 201 VAL A C 1
ATOM 1539 O O . VAL A 1 204 ? 56.990 43.044 71.597 1.00 57.37 201 VAL A O 1
ATOM 1543 N N . PRO A 1 205 ? 58.976 43.056 70.519 1.00 69.89 202 PRO A N 1
ATOM 1544 C CA . PRO A 1 205 ? 59.629 43.992 71.444 1.00 70.74 202 PRO A CA 1
ATOM 1545 C C . PRO A 1 205 ? 58.971 45.376 71.439 1.00 66.84 202 PRO A C 1
ATOM 1546 O O . PRO A 1 205 ? 58.716 45.948 70.376 1.00 68.64 202 PRO A O 1
ATOM 1550 N N . ILE A 1 206 ? 58.702 45.920 72.618 1.00 64.77 203 ILE A N 1
ATOM 1551 C CA . ILE A 1 206 ? 58.137 47.262 72.698 1.00 59.70 203 ILE A CA 1
ATOM 1552 C C . ILE A 1 206 ? 58.598 48.034 73.926 1.00 60.58 203 ILE A C 1
ATOM 1553 O O . ILE A 1 206 ? 59.038 47.442 74.919 1.00 61.50 203 ILE A O 1
ATOM 1558 N N . GLY A 1 207 ? 58.467 49.356 73.859 1.00 59.30 204 GLY A N 1
ATOM 1559 C CA . GLY A 1 207 ? 58.615 50.184 75.039 1.00 58.39 204 GLY A CA 1
ATOM 1560 C C . GLY A 1 207 ? 57.825 51.470 74.942 1.00 57.63 204 GLY A C 1
ATOM 1561 O O . GLY A 1 207 ? 57.584 51.984 73.852 1.00 57.76 204 GLY A O 1
ATOM 1562 N N . THR A 1 208 ? 57.434 52.007 76.091 1.00 56.39 205 THR A N 1
ATOM 1563 C CA . THR A 1 208 ? 56.698 53.254 76.097 1.00 46.84 205 THR A CA 1
ATOM 1564 C C . THR A 1 208 ? 57.665 54.372 76.352 1.00 50.43 205 THR A C 1
ATOM 1565 O O . THR A 1 208 ? 58.347 54.395 77.372 1.00 58.56 205 THR A O 1
ATOM 1569 N N . VAL A 1 209 ? 57.746 55.277 75.391 1.00 46.57 206 VAL A N 1
ATOM 1570 C CA . VAL A 1 209 ? 58.546 56.469 75.538 1.00 47.94 206 VAL A CA 1
ATOM 1571 C C . VAL A 1 209 ? 57.755 57.519 76.296 1.00 41.53 206 VAL A C 1
ATOM 1572 O O . VAL A 1 209 ? 58.286 58.247 77.137 1.00 44.80 206 VAL A O 1
ATOM 1576 N N . THR A 1 210 ? 56.473 57.599 75.991 1.00 29.86 207 THR A N 1
ATOM 1577 C CA . THR A 1 210 ? 55.689 58.661 76.564 1.00 34.98 207 THR A CA 1
ATOM 1578 C C . THR A 1 210 ? 54.210 58.289 76.711 1.00 42.70 207 THR A C 1
ATOM 1579 O O . THR A 1 210 ? 53.645 57.539 75.899 1.00 46.31 207 THR A O 1
ATOM 1583 N N . PHE A 1 211 ? 53.602 58.832 77.763 1.00 43.58 208 PHE A N 1
ATOM 1584 C CA . PHE A 1 211 ? 52.286 58.411 78.240 1.00 48.08 208 PHE A CA 1
ATOM 1585 C C . PHE A 1 211 ? 51.542 59.613 78.816 1.00 45.86 208 PHE A C 1
ATOM 1586 O O . PHE A 1 211 ? 52.149 60.487 79.457 1.00 42.60 208 PHE A O 1
ATOM 1594 N N . THR A 1 212 ? 50.234 59.666 78.580 1.00 38.49 209 THR A N 1
ATOM 1595 C CA . THR A 1 212 ? 49.443 60.828 78.989 1.00 39.93 209 THR A CA 1
ATOM 1596 C C . THR A 1 212 ? 48.068 60.415 79.526 1.00 43.53 209 THR A C 1
ATOM 1597 O O . THR A 1 212 ? 47.366 59.593 78.929 1.00 44.10 209 THR A O 1
ATOM 1601 N N . VAL A 1 213 ? 47.696 60.971 80.673 1.00 46.42 210 VAL A N 1
ATOM 1602 C CA . VAL A 1 213 ? 46.362 60.744 81.219 1.00 49.59 210 VAL A CA 1
ATOM 1603 C C . VAL A 1 213 ? 45.662 62.054 81.535 1.00 52.27 210 VAL A C 1
ATOM 1604 O O . VAL A 1 213 ? 46.164 62.862 82.311 1.00 54.78 210 VAL A O 1
ATOM 1608 N N . TYR A 1 214 ? 44.509 62.272 80.918 1.00 47.78 211 TYR A N 1
ATOM 1609 C CA . TYR A 1 214 ? 43.664 63.377 81.303 1.00 41.06 211 TYR A CA 1
ATOM 1610 C C . TYR A 1 214 ? 42.630 62.767 82.231 1.00 43.93 211 TYR A C 1
ATOM 1611 O O . TYR A 1 214 ? 42.141 61.671 81.969 1.00 51.59 211 TYR A O 1
ATOM 1620 N N . PHE A 1 215 ? 42.303 63.449 83.319 1.00 36.82 212 PHE A N 1
ATOM 1621 C CA . PHE A 1 215 ? 41.235 62.961 84.178 1.00 36.60 212 PHE A CA 1
ATOM 1622 C C . PHE A 1 215 ? 39.978 63.764 83.917 1.00 42.12 212 PHE A C 1
ATOM 1623 O O . PHE A 1 215 ? 39.835 64.866 84.431 1.00 49.24 212 PHE A O 1
ATOM 1631 N N . LEU A 1 216 ? 39.025 63.197 83.196 1.00 41.60 213 LEU A N 1
ATOM 1632 C CA . LEU A 1 216 ? 37.846 63.973 82.833 1.00 42.89 213 LEU A CA 1
ATOM 1633 C C . LEU A 1 216 ? 36.698 63.959 83.840 1.00 43.78 213 LEU A C 1
ATOM 1634 O O . LEU A 1 216 ? 35.852 64.856 83.821 1.00 50.31 213 LEU A O 1
ATOM 1639 N N . ALA A 1 217 ? 36.683 62.979 84.740 1.00 38.44 214 ALA A N 1
ATOM 1640 C CA . ALA A 1 217 ? 35.669 62.956 85.786 1.00 38.75 214 ALA A CA 1
ATOM 1641 C C . ALA A 1 217 ? 36.141 63.791 86.973 1.00 53.70 214 ALA A C 1
ATOM 1642 O O . ALA A 1 217 ? 37.303 63.713 87.388 1.00 55.77 214 ALA A O 1
ATOM 1644 N N . ASP A 1 218 ? 35.250 64.610 87.514 1.00 57.76 215 ASP A N 1
ATOM 1645 C CA . ASP A 1 218 ? 35.630 65.382 88.676 1.00 54.80 215 ASP A CA 1
ATOM 1646 C C . ASP A 1 218 ? 35.987 64.393 89.786 1.00 44.04 215 ASP A C 1
ATOM 1647 O O . ASP A 1 218 ? 35.584 63.227 89.747 1.00 38.95 215 ASP A O 1
ATOM 1652 N N . PRO A 1 219 ? 36.784 64.841 90.755 1.00 37.15 216 PRO A N 1
ATOM 1653 C CA . PRO A 1 219 ? 37.221 63.962 91.838 1.00 39.88 216 PRO A CA 1
ATOM 1654 C C . PRO A 1 219 ? 36.060 63.253 92.527 1.00 50.25 216 PRO A C 1
ATOM 1655 O O . PRO A 1 219 ? 36.162 62.042 92.752 1.00 53.51 216 PRO A O 1
ATOM 1659 N N . GLU A 1 220 ? 34.977 63.964 92.849 1.00 43.80 217 GLU A N 1
ATOM 1660 C CA . GLU A 1 220 ? 33.848 63.288 93.490 1.00 42.41 217 GLU A CA 1
ATOM 1661 C C . GLU A 1 220 ? 33.393 62.059 92.688 1.00 41.25 217 GLU A C 1
ATOM 1662 O O . GLU A 1 220 ? 33.020 61.046 93.268 1.00 42.79 217 GLU A O 1
ATOM 1668 N N . THR A 1 221 ? 33.463 62.134 91.361 1.00 43.21 218 THR A N 1
ATOM 1669 C CA . THR A 1 221 ? 33.048 61.022 90.501 1.00 36.76 218 THR A CA 1
ATOM 1670 C C . THR A 1 221 ? 34.033 59.860 90.546 1.00 37.82 218 THR A C 1
ATOM 1671 O O . THR A 1 221 ? 33.648 58.698 90.690 1.00 33.96 218 THR A O 1
ATOM 1675 N N . ILE A 1 222 ? 35.311 60.173 90.401 1.00 40.12 219 ILE A N 1
ATOM 1676 C CA . ILE A 1 222 ? 36.336 59.153 90.517 1.00 48.79 219 ILE A CA 1
ATOM 1677 C C . ILE A 1 222 ? 36.173 58.345 91.809 1.00 50.06 219 ILE A C 1
ATOM 1678 O O . ILE A 1 222 ? 36.088 57.119 91.764 1.00 47.67 219 ILE A O 1
ATOM 1683 N N . PHE A 1 223 ? 36.129 59.030 92.954 1.00 51.88 220 PHE A N 1
ATOM 1684 C CA . PHE A 1 223 ? 36.085 58.351 94.259 1.00 50.40 220 PHE A CA 1
ATOM 1685 C C . PHE A 1 223 ? 34.844 57.461 94.422 1.00 48.45 220 PHE A C 1
ATOM 1686 O O . PHE A 1 223 ? 34.921 56.388 95.024 1.00 48.42 220 PHE A O 1
ATOM 1694 N N . ARG A 1 224 ? 33.707 57.911 93.892 1.00 43.73 221 ARG A N 1
ATOM 1695 C CA . ARG A 1 224 ? 32.462 57.144 93.962 1.00 44.71 221 ARG A CA 1
ATOM 1696 C C . ARG A 1 224 ? 32.589 55.754 93.335 1.00 47.77 221 ARG A C 1
ATOM 1697 O O . ARG A 1 224 ? 31.832 54.839 93.666 1.00 50.02 221 ARG A O 1
ATOM 1705 N N . GLN A 1 225 ? 33.534 55.607 92.415 1.00 43.17 222 GLN A N 1
ATOM 1706 C CA . GLN A 1 225 ? 33.751 54.331 91.761 1.00 33.70 222 GLN A CA 1
ATOM 1707 C C . GLN A 1 225 ? 34.099 53.320 92.832 1.00 42.40 222 GLN A C 1
ATOM 1708 O O . GLN A 1 225 ? 33.727 52.139 92.749 1.00 48.21 222 GLN A O 1
ATOM 1714 N N . GLY A 1 226 ? 34.808 53.780 93.855 1.00 40.33 223 GLY A N 1
ATOM 1715 C CA . GLY A 1 226 ? 35.137 52.881 94.933 1.00 40.68 223 GLY A CA 1
ATOM 1716 C C . GLY A 1 226 ? 35.857 51.672 94.376 1.00 49.65 223 GLY A C 1
ATOM 1717 O O . GLY A 1 226 ? 36.939 51.762 93.783 1.00 49.34 223 GLY A O 1
ATOM 1718 N N . THR A 1 227 ? 35.243 50.520 94.598 1.00 56.46 224 THR A N 1
ATOM 1719 C CA . THR A 1 227 ? 35.892 49.239 94.364 1.00 55.78 224 THR A CA 1
ATOM 1720 C C . THR A 1 227 ? 35.547 48.549 93.028 1.00 53.67 224 THR A C 1
ATOM 1721 O O . THR A 1 227 ? 36.064 47.469 92.709 1.00 46.94 224 THR A O 1
ATOM 1725 N N . ASN A 1 228 ? 34.679 49.181 92.247 1.00 51.80 225 ASN A N 1
ATOM 1726 C CA . ASN A 1 228 ? 34.101 48.525 91.079 1.00 51.93 225 ASN A CA 1
ATOM 1727 C C . ASN A 1 228 ? 34.972 48.421 89.833 1.00 52.01 225 ASN A C 1
ATOM 1728 O O . ASN A 1 228 ? 35.948 49.153 89.668 1.00 55.50 225 ASN A O 1
ATOM 1733 N N . GLU A 1 229 ? 34.608 47.480 88.970 1.00 48.65 226 GLU A N 1
ATOM 1734 C CA . GLU A 1 229 ? 35.323 47.247 87.726 1.00 50.07 226 GLU A CA 1
ATOM 1735 C C . GLU A 1 229 ? 34.980 48.329 86.707 1.00 46.79 226 GLU A C 1
ATOM 1736 O O . GLU A 1 229 ? 33.844 48.810 86.644 1.00 44.61 226 GLU A O 1
ATOM 1742 N N . LEU A 1 230 ? 35.975 48.708 85.915 1.00 42.11 227 LEU A N 1
ATOM 1743 C CA . LEU A 1 230 ? 35.794 49.724 84.900 1.00 41.82 227 LEU A CA 1
ATOM 1744 C C . LEU A 1 230 ? 36.013 49.176 83.499 1.00 45.38 227 LEU A C 1
ATOM 1745 O O . LEU A 1 230 ? 36.701 48.178 83.297 1.00 47.85 227 LEU A O 1
ATOM 1750 N N . LEU A 1 231 ? 35.431 49.857 82.527 1.00 46.94 228 LEU A N 1
ATOM 1751 C CA . LEU A 1 231 ? 35.623 49.504 81.138 1.00 50.97 228 LEU A CA 1
ATOM 1752 C C . LEU A 1 231 ? 36.759 50.310 80.526 1.00 54.76 228 LEU A C 1
ATOM 1753 O O . LEU A 1 231 ? 36.647 51.529 80.379 1.00 58.00 228 LEU A O 1
ATOM 1758 N N . GLY A 1 232 ? 37.862 49.638 80.197 1.00 56.95 229 GLY A N 1
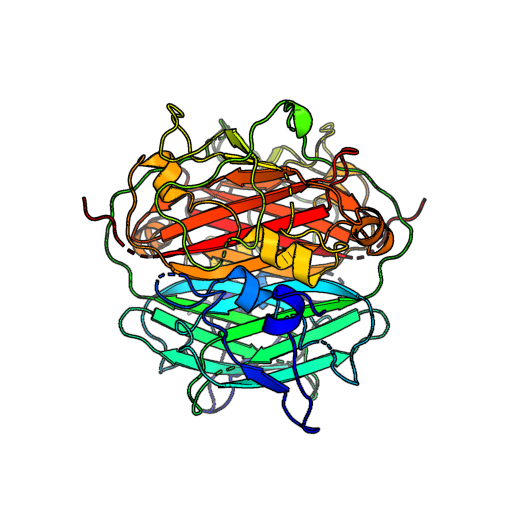ATOM 1759 C CA . GLY A 1 232 ? 38.888 50.231 79.348 1.00 59.64 229 GLY A CA 1
ATOM 1760 C C . GLY A 1 232 ? 38.624 50.056 77.852 1.00 56.45 229 GLY A C 1
ATOM 1761 O O . GLY A 1 232 ? 38.185 48.993 77.411 1.00 57.95 229 GLY A O 1
ATOM 1762 N N . VAL A 1 233 ? 38.924 51.084 77.060 1.00 55.84 230 VAL A N 1
ATOM 1763 C CA . VAL A 1 233 ? 38.777 51.009 75.603 1.00 60.28 230 VAL A CA 1
ATOM 1764 C C . VAL A 1 233 ? 40.031 51.556 74.920 1.00 61.64 230 VAL A C 1
ATOM 1765 O O . VAL A 1 233 ? 40.322 52.754 75.025 1.00 70.93 230 VAL A O 1
ATOM 1769 N N . ALA A 1 234 ? 40.767 50.698 74.214 1.00 49.59 231 ALA A N 1
ATOM 1770 C CA . ALA A 1 234 ? 42.040 51.122 73.623 1.00 42.66 231 ALA A CA 1
ATOM 1771 C C . ALA A 1 234 ? 42.139 50.812 72.138 1.00 44.53 231 ALA A C 1
ATOM 1772 O O . ALA A 1 234 ? 41.760 49.720 71.692 1.00 44.53 231 ALA A O 1
ATOM 1774 N N . ARG A 1 235 ? 42.646 51.785 71.384 1.00 44.24 232 ARG A N 1
ATOM 1775 C CA . ARG A 1 235 ? 42.802 51.653 69.942 1.00 52.20 232 ARG A CA 1
ATOM 1776 C C . ARG A 1 235 ? 44.133 52.205 69.484 1.00 52.71 232 ARG A C 1
ATOM 1777 O O . ARG A 1 235 ? 44.936 52.678 70.285 1.00 56.44 232 ARG A O 1
ATOM 1785 N N . ALA A 1 236 ? 44.363 52.135 68.183 1.00 49.42 233 ALA A N 1
ATOM 1786 C CA . ALA A 1 236 ? 45.555 52.710 67.606 1.00 45.63 233 ALA A CA 1
ATOM 1787 C C . ALA A 1 236 ? 45.158 53.396 66.321 1.00 53.39 233 ALA A C 1
ATOM 1788 O O . ALA A 1 236 ? 44.209 52.975 65.645 1.00 55.27 233 ALA A O 1
ATOM 1790 N N . THR A 1 237 ? 45.838 54.493 66.014 1.00 58.26 234 THR A N 1
ATOM 1791 C CA . THR A 1 237 ? 45.689 55.114 64.701 1.00 65.98 234 THR A CA 1
ATOM 1792 C C . THR A 1 237 ? 46.582 54.506 63.600 1.00 58.23 234 THR A C 1
ATOM 1793 O O . THR A 1 237 ? 46.116 54.227 62.493 1.00 52.15 234 THR A O 1
ATOM 1797 N N . GLY A 1 238 ? 47.851 54.267 63.915 1.00 57.80 235 GLY A N 1
ATOM 1798 C CA . GLY A 1 238 ? 48.777 53.771 62.914 1.00 53.33 235 GLY A CA 1
ATOM 1799 C C . GLY A 1 238 ? 50.132 53.317 63.426 1.00 46.91 235 GLY A C 1
ATOM 1800 O O . GLY A 1 238 ? 50.530 53.626 64.552 1.00 37.83 235 GLY A O 1
ATOM 1801 N N . PHE A 1 239 ? 50.830 52.570 62.572 1.00 51.74 236 PHE A N 1
ATOM 1802 C CA . PHE A 1 239 ? 52.121 51.975 62.884 1.00 54.58 236 PHE A CA 1
ATOM 1803 C C . PHE A 1 239 ? 53.014 52.311 61.730 1.00 55.98 236 PHE A C 1
ATOM 1804 O O . PHE A 1 239 ? 52.742 51.891 60.602 1.00 50.01 236 PHE A O 1
ATOM 1812 N N . SER A 1 240 ? 54.063 53.081 61.998 1.00 58.38 237 SER A N 1
ATOM 1813 C CA . SER A 1 240 ? 55.055 53.361 60.977 1.00 63.25 237 SER A CA 1
ATOM 1814 C C . SER A 1 240 ? 56.426 53.629 61.549 1.00 61.18 237 SER A C 1
ATOM 1815 O O . SER A 1 240 ? 56.562 54.311 62.556 1.00 54.46 237 SER A O 1
ATOM 1818 N N . HIS A 1 241 ? 57.439 53.107 60.869 1.00 66.17 238 HIS A N 1
ATOM 1819 C CA . HIS A 1 241 ? 58.821 53.461 61.138 1.00 69.28 238 HIS A CA 1
ATOM 1820 C C . HIS A 1 241 ? 59.206 53.407 62.617 1.00 67.10 238 HIS A C 1
ATOM 1821 O O . HIS A 1 241 ? 59.705 54.393 63.172 1.00 63.02 238 HIS A O 1
ATOM 1828 N N . GLY A 1 242 ? 58.962 52.255 63.245 1.00 62.57 239 GLY A N 1
ATOM 1829 C CA . GLY A 1 242 ? 59.408 52.005 64.607 1.00 59.38 239 GLY A CA 1
ATOM 1830 C C . GLY A 1 242 ? 58.405 52.298 65.714 1.00 53.92 239 GLY A C 1
ATOM 1831 O O . GLY A 1 242 ? 58.587 51.875 66.862 1.00 49.82 239 GLY A O 1
ATOM 1832 N N . TYR A 1 243 ? 57.340 53.021 65.384 1.00 62.84 240 TYR A N 1
ATOM 1833 C CA . TYR A 1 243 ? 56.377 53.413 66.406 1.00 58.58 240 TYR A CA 1
ATOM 1834 C C . TYR A 1 243 ? 54.917 53.217 66.042 1.00 53.35 240 TYR A C 1
ATOM 1835 O O . TYR A 1 243 ? 54.533 53.159 64.868 1.00 49.68 240 TYR A O 1
ATOM 1844 N N . PHE A 1 244 ? 54.119 53.121 67.093 1.00 53.61 241 PHE A N 1
ATOM 1845 C CA . PHE A 1 244 ? 52.678 53.199 66.995 1.00 61.71 241 PHE A CA 1
ATOM 1846 C C . PHE A 1 244 ? 52.189 53.990 68.197 1.00 62.16 241 PHE A C 1
ATOM 1847 O O . PHE A 1 244 ? 52.963 54.291 69.112 1.00 62.66 241 PHE A O 1
ATOM 1855 N N . ASP A 1 245 ? 50.908 54.331 68.196 1.00 59.94 242 ASP A N 1
ATOM 1856 C CA . ASP A 1 245 ? 50.339 55.083 69.298 1.00 62.06 242 ASP A CA 1
ATOM 1857 C C . ASP A 1 245 ? 49.215 54.276 69.903 1.00 58.79 242 ASP A C 1
ATOM 1858 O O . ASP A 1 245 ? 48.744 53.306 69.307 1.00 65.16 242 ASP A O 1
ATOM 1863 N N . GLN A 1 246 ? 48.800 54.666 71.100 1.00 54.48 243 GLN A N 1
ATOM 1864 C CA . GLN A 1 246 ? 47.622 54.074 71.723 1.00 53.31 243 GLN A CA 1
ATOM 1865 C C . GLN A 1 246 ? 46.702 55.169 72.267 1.00 56.14 243 GLN A C 1
ATOM 1866 O O . GL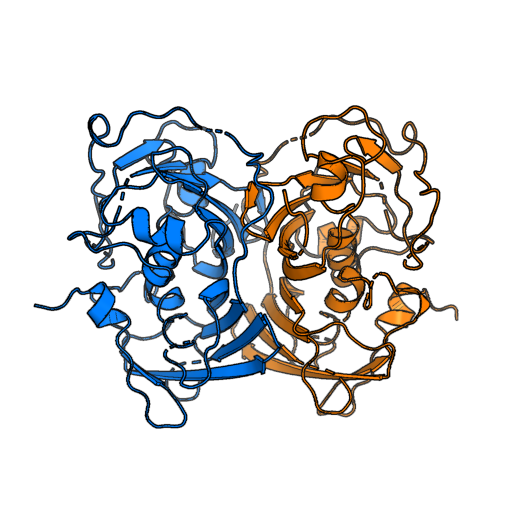N A 1 246 ? 47.147 56.096 72.953 1.00 60.65 243 GLN A O 1
ATOM 1872 N N . ILE A 1 247 ? 45.424 55.077 71.923 1.00 56.07 244 ILE A N 1
ATOM 1873 C CA . ILE A 1 247 ? 44.412 55.974 72.463 1.00 58.97 244 ILE A CA 1
ATOM 1874 C C . ILE A 1 247 ? 43.476 55.140 73.317 1.00 54.59 244 ILE A C 1
ATOM 1875 O O . ILE A 1 247 ? 43.100 54.031 72.941 1.00 55.72 244 ILE A O 1
ATOM 1880 N N . GLY A 1 248 ? 43.070 55.679 74.455 1.00 47.11 245 GLY A N 1
ATOM 1881 C CA . GLY A 1 248 ? 42.254 54.908 75.358 1.00 43.46 245 GLY A CA 1
ATOM 1882 C C . GLY A 1 248 ? 41.228 55.783 76.030 1.00 42.66 245 GLY A C 1
ATOM 1883 O O . GLY A 1 248 ? 41.314 57.013 75.976 1.00 44.35 245 GLY A O 1
ATOM 1884 N N . GLU A 1 249 ? 40.234 55.130 76.627 1.00 41.54 246 GLU A N 1
ATOM 1885 C CA . GLU A 1 249 ? 39.184 55.790 77.386 1.00 44.42 246 GLU A CA 1
ATOM 1886 C C . GLU A 1 249 ? 38.848 54.898 78.579 1.00 47.84 246 GLU A C 1
ATOM 1887 O O . GLU A 1 249 ? 38.924 53.668 78.484 1.00 45.79 246 GLU A O 1
ATOM 1893 N N . VAL A 1 250 ? 38.486 55.505 79.706 1.00 50.46 247 VAL A N 1
ATOM 1894 C CA . VAL A 1 250 ? 38.041 54.720 80.856 1.00 46.89 247 VAL A CA 1
ATOM 1895 C C . VAL A 1 250 ? 36.689 55.168 81.370 1.00 46.68 247 VAL A C 1
ATOM 1896 O O . VAL A 1 250 ? 36.497 56.331 81.721 1.00 49.40 247 VAL A O 1
ATOM 1900 N N . TRP A 1 251 ? 35.773 54.211 81.440 1.00 42.53 248 TRP A N 1
ATOM 1901 C CA . TRP A 1 251 ? 34.385 54.472 81.751 1.00 40.81 248 TRP A CA 1
ATOM 1902 C C . TRP A 1 251 ? 34.017 53.840 83.064 1.00 41.86 248 TRP A C 1
ATOM 1903 O O . TRP A 1 251 ? 34.453 52.726 83.351 1.00 42.80 248 TRP A O 1
ATOM 1914 N N . SER A 1 252 ? 33.184 54.524 83.844 1.00 45.45 249 SER A N 1
ATOM 1915 C CA . SER A 1 252 ? 32.512 53.872 84.962 1.00 49.63 249 SER A CA 1
ATOM 1916 C C . SER A 1 252 ? 31.416 52.933 84.393 1.00 55.31 249 SER A C 1
ATOM 1917 O O . SER A 1 252 ? 31.169 52.918 83.185 1.00 46.33 249 SER A O 1
ATOM 1920 N N . GLN A 1 253 ? 30.741 52.160 85.237 1.00 62.65 250 GLN A N 1
ATOM 1921 C CA . GLN A 1 253 ? 29.691 51.280 84.706 1.00 64.88 250 GLN A CA 1
ATOM 1922 C C . GLN A 1 253 ? 28.434 52.091 84.380 1.00 66.00 250 GLN A C 1
ATOM 1923 O O . GLN A 1 253 ? 27.621 51.695 83.539 1.00 66.39 250 GLN A O 1
ATOM 1929 N N . ASP A 1 254 ? 28.293 53.238 85.036 1.00 61.08 251 ASP A N 1
ATOM 1930 C CA . ASP A 1 254 ? 27.105 54.065 84.881 1.00 65.47 251 ASP A CA 1
ATOM 1931 C C . ASP A 1 254 ? 27.108 54.800 83.541 1.00 53.85 251 ASP A C 1
ATOM 1932 O O . ASP A 1 254 ? 26.125 55.444 83.166 1.00 45.67 251 ASP A O 1
ATOM 1937 N N . GLY A 1 255 ? 28.210 54.671 82.810 1.00 50.93 252 GLY A N 1
ATOM 1938 C CA . GLY A 1 255 ? 28.357 55.333 81.529 1.00 52.22 252 GLY A CA 1
ATOM 1939 C C . GLY A 1 255 ? 29.041 56.673 81.699 1.00 55.71 252 GLY A C 1
ATOM 1940 O O . GLY A 1 255 ? 28.930 57.560 80.849 1.00 54.91 252 GLY A O 1
ATOM 1941 N N . ASP A 1 256 ? 29.751 56.826 82.811 1.00 56.07 253 ASP A N 1
ATOM 1942 C CA . ASP A 1 256 ? 30.504 58.048 83.043 1.00 61.27 253 ASP A CA 1
ATOM 1943 C C . ASP A 1 256 ? 31.924 57.903 82.524 1.00 57.14 253 ASP A C 1
ATOM 1944 O O . ASP A 1 256 ? 32.606 56.917 82.809 1.00 52.40 253 ASP A O 1
ATOM 1949 N N . LEU A 1 257 ? 32.349 58.885 81.736 1.00 42.83 254 LEU A N 1
ATOM 1950 C CA . LEU A 1 257 ? 33.715 58.941 81.237 1.00 37.91 254 LEU A CA 1
ATOM 1951 C C . LEU A 1 257 ? 34.674 59.509 82.289 1.00 39.83 254 LEU A C 1
ATOM 1952 O O . LEU A 1 257 ? 34.518 60.623 82.794 1.00 46.63 254 LEU A O 1
ATOM 1957 N N . LEU A 1 258 ? 35.681 58.716 82.599 1.00 33.92 255 LEU A N 1
ATOM 1958 C CA . LEU A 1 258 ? 36.536 58.981 83.720 1.00 32.29 255 LEU A CA 1
ATOM 1959 C C . LEU A 1 258 ? 37.826 59.653 83.254 1.00 51.03 255 LEU A C 1
ATOM 1960 O O . LEU A 1 258 ? 38.123 60.776 83.663 1.00 59.50 255 LEU A O 1
ATOM 1965 N N . ALA A 1 259 ? 38.587 58.957 82.407 1.00 50.89 256 ALA A N 1
ATOM 1966 C CA . ALA A 1 259 ? 39.852 59.470 81.871 1.00 40.30 256 ALA A CA 1
ATOM 1967 C C . ALA A 1 259 ? 39.978 59.241 80.359 1.00 38.60 256 ALA A C 1
ATOM 1968 O O . ALA A 1 259 ? 39.172 58.534 79.763 1.00 40.10 256 ALA A O 1
ATOM 1970 N N . THR A 1 260 ? 40.977 59.860 79.741 1.00 37.37 257 THR A N 1
ATOM 1971 C CA . THR A 1 260 ? 41.438 59.436 78.420 1.00 40.55 257 THR A CA 1
ATOM 1972 C C . THR A 1 260 ? 42.946 59.332 78.507 1.00 42.28 257 THR A C 1
ATOM 1973 O O . THR A 1 260 ? 43.539 59.946 79.397 1.00 45.00 257 THR A O 1
ATOM 1977 N N . THR A 1 261 ? 43.556 58.549 77.609 1.00 46.56 258 THR A N 1
ATOM 1978 C CA . THR A 1 261 ? 45.019 58.395 77.539 1.00 41.99 258 THR A CA 1
ATOM 1979 C C . THR A 1 261 ? 45.577 58.354 76.131 1.00 39.87 258 THR A C 1
ATOM 1980 O O . THR A 1 261 ? 44.893 58.011 75.164 1.00 39.91 258 THR A O 1
ATOM 1984 N N . THR A 1 262 ? 46.854 58.689 76.039 1.00 45.21 259 THR A N 1
ATOM 1985 C CA . THR A 1 262 ? 47.621 58.442 74.841 1.00 50.81 259 THR A CA 1
ATOM 1986 C C . THR A 1 262 ? 48.955 57.922 75.284 1.00 45.88 259 THR A C 1
ATOM 1987 O O . THR A 1 262 ? 49.450 58.246 76.366 1.00 45.23 259 THR A O 1
ATOM 1991 N N . GLN A 1 263 ? 49.532 57.100 74.433 1.00 44.52 260 GLN A N 1
ATOM 1992 C CA . GLN A 1 263 ? 50.797 56.498 74.726 1.00 39.82 260 GLN A CA 1
ATOM 1993 C C . GLN A 1 263 ? 51.538 56.516 73.421 1.00 44.72 260 GLN A C 1
ATOM 1994 O O . GLN A 1 263 ? 50.925 56.410 72.361 1.00 44.31 260 GLN A O 1
ATOM 2000 N N . LEU A 1 264 ? 52.851 56.670 73.472 1.00 45.22 261 LEU A N 1
ATOM 2001 C CA . LEU A 1 264 ? 53.609 56.513 72.252 1.00 46.49 261 LEU A CA 1
ATOM 2002 C C . LEU A 1 264 ? 54.625 55.418 72.422 1.00 46.26 261 LEU A C 1
ATOM 2003 O O . LEU A 1 264 ? 55.384 55.421 73.387 1.00 51.32 261 LEU A O 1
ATOM 2008 N N . VAL A 1 265 ? 54.657 54.493 71.468 1.00 41.80 262 VAL A N 1
ATOM 2009 C CA . VAL A 1 265 ? 55.348 53.239 71.704 1.00 44.42 262 VAL A CA 1
ATOM 2010 C C . VAL A 1 265 ? 56.340 52.740 70.650 1.00 47.65 262 VAL A C 1
ATOM 2011 O O . VAL A 1 265 ? 56.010 52.616 69.472 1.00 41.52 262 VAL A O 1
ATOM 2015 N N . TYR A 1 266 ? 57.549 52.440 71.132 1.00 60.19 263 TYR A N 1
ATOM 2016 C CA . TYR A 1 266 ? 58.644 51.781 70.407 1.00 67.53 263 TYR A CA 1
ATOM 2017 C C . TYR A 1 266 ? 58.217 50.415 69.895 1.00 62.89 263 TYR A C 1
ATOM 2018 O O . TYR A 1 266 ? 57.493 49.704 70.580 1.00 65.03 263 TYR A O 1
ATOM 2035 N N . LYS A 1 268 ? 60.035 46.870 67.559 1.00 61.71 265 LYS A N 1
ATOM 2036 C CA . LYS A 1 268 ? 60.962 46.233 66.639 1.00 65.60 265 LYS A CA 1
ATOM 2037 C C . LYS A 1 268 ? 60.154 45.280 65.767 1.00 69.87 265 LYS A C 1
ATOM 2038 O O . LYS A 1 268 ? 59.705 44.221 66.216 1.00 64.18 265 LYS A O 1
ATOM 2044 N N . ALA A 1 269 ? 59.952 45.688 64.518 1.00 77.71 266 ALA A N 1
ATOM 2045 C CA . ALA A 1 269 ? 59.162 44.922 63.565 1.00 76.09 266 ALA A CA 1
ATOM 2046 C C . ALA A 1 269 ? 59.716 45.082 62.162 1.00 79.03 266 ALA A C 1
ATOM 2047 O O . ALA A 1 269 ? 59.145 45.800 61.339 1.00 73.94 266 ALA A O 1
ATOM 2049 N N . PRO A 1 270 ? 60.831 44.414 61.876 1.00 86.32 267 PRO A N 1
ATOM 2050 C CA . PRO A 1 270 ? 61.389 44.533 60.529 1.00 89.30 267 PRO A CA 1
ATOM 2051 C C . PRO A 1 270 ? 60.428 43.936 59.507 1.00 87.00 267 PRO A C 1
ATOM 2052 O O . PRO A 1 270 ? 59.590 43.090 59.843 1.00 86.47 267 PRO A O 1
ATOM 2056 N N . VAL A 1 271 ? 60.553 44.388 58.269 1.00 80.84 268 VAL A N 1
ATOM 2057 C CA . VAL A 1 271 ? 59.745 43.897 57.161 1.00 78.96 268 VAL A CA 1
ATOM 2058 C C . VAL A 1 271 ? 59.657 42.367 57.071 1.00 78.52 268 VAL A C 1
ATOM 2059 O O . VAL A 1 271 ? 59.049 41.814 56.144 1.00 72.76 268 VAL A O 1
ATOM 2063 N N . LEU B 1 7 ? 66.089 88.649 51.047 1.00 93.85 4 LEU B N 1
ATOM 2064 C CA . LEU B 1 7 ? 65.832 87.835 52.235 1.00 93.28 4 LEU B CA 1
ATOM 2065 C C . LEU B 1 7 ? 64.497 88.199 52.869 1.00 95.51 4 LEU B C 1
ATOM 2066 O O . LEU B 1 7 ? 64.362 89.274 53.449 1.00 101.06 4 LEU B O 1
ATOM 2071 N N . VAL B 1 8 ? 63.511 87.314 52.767 1.00 91.60 5 VAL B N 1
ATOM 2072 C CA . VAL B 1 8 ? 62.227 87.560 53.420 1.00 86.08 5 VAL B CA 1
ATOM 2073 C C . VAL B 1 8 ? 61.974 86.526 54.501 1.00 85.39 5 VAL B C 1
ATOM 2074 O O . VAL B 1 8 ? 62.164 85.337 54.280 1.00 81.65 5 VAL B O 1
ATOM 2078 N N . THR B 1 9 ? 61.546 86.983 55.670 1.00 87.58 6 THR B N 1
ATOM 2079 C CA . THR B 1 9 ? 61.195 86.071 56.747 1.00 83.53 6 THR B CA 1
ATOM 2080 C C . THR B 1 9 ? 59.711 85.747 56.720 1.00 70.88 6 THR B C 1
ATOM 2081 O O . THR B 1 9 ? 58.864 86.646 56.728 1.00 60.57 6 THR B O 1
ATOM 2085 N N . HIS B 1 10 ? 59.402 84.457 56.690 1.00 69.94 7 HIS B N 1
ATOM 2086 C CA . HIS B 1 10 ? 58.033 84.006 56.890 1.00 67.35 7 HIS B CA 1
ATOM 2087 C C . HIS B 1 10 ? 57.659 84.281 58.339 1.00 65.10 7 HIS B C 1
ATOM 2088 O O . HIS B 1 10 ? 58.473 84.086 59.246 1.00 65.20 7 HIS B O 1
ATOM 2095 N N . ALA B 1 11 ? 56.428 84.726 58.554 1.00 61.35 8 ALA B N 1
ATOM 2096 C CA . ALA B 1 11 ? 55.966 85.095 59.888 1.00 63.24 8 ALA B CA 1
ATOM 2097 C C . ALA B 1 11 ? 56.287 84.017 60.904 1.00 63.98 8 ALA B C 1
ATOM 2098 O O . ALA B 1 11 ? 56.843 84.295 61.963 1.00 63.99 8 ALA B O 1
ATOM 2100 N N . PHE B 1 12 ? 55.930 82.784 60.569 1.00 63.15 9 PHE B N 1
ATOM 2101 C CA . PHE B 1 12 ? 56.190 81.645 61.431 1.00 60.84 9 PHE B CA 1
ATOM 2102 C C . PHE B 1 12 ? 57.653 81.585 61.866 1.00 62.97 9 PHE B C 1
ATOM 2103 O O . PHE B 1 12 ? 57.953 81.507 63.061 1.00 64.70 9 PHE B O 1
ATOM 2111 N N . ASP B 1 13 ? 58.562 81.611 60.898 1.00 59.01 10 ASP B N 1
ATOM 2112 C CA . ASP B 1 13 ? 59.984 81.584 61.214 1.00 61.01 10 ASP B CA 1
ATOM 2113 C C . ASP B 1 13 ? 60.360 82.824 62.019 1.00 54.49 10 ASP B C 1
ATOM 2114 O O . ASP B 1 13 ? 61.352 82.843 62.757 1.00 45.12 10 ASP B O 1
ATOM 2119 N N . ASP B 1 14 ? 59.550 83.862 61.868 1.00 55.88 11 ASP B N 1
ATOM 2120 C CA . ASP B 1 14 ? 59.774 85.106 62.572 1.00 62.46 11 ASP B CA 1
ATOM 2121 C C . ASP B 1 14 ? 59.370 84.960 64.038 1.00 57.18 11 ASP B C 1
ATOM 2122 O O . ASP B 1 14 ? 60.096 85.367 64.933 1.00 58.67 11 ASP B O 1
ATOM 2127 N N . ALA B 1 15 ? 58.215 84.357 64.284 1.00 56.72 12 ALA B N 1
ATOM 2128 C CA . ALA B 1 15 ? 57.733 84.157 65.651 1.00 60.39 12 ALA B CA 1
ATOM 2129 C C . ALA B 1 15 ? 58.597 83.176 66.425 1.00 63.13 12 ALA B C 1
ATOM 2130 O O . ALA B 1 15 ? 58.843 83.350 67.621 1.00 67.10 12 ALA B O 1
ATOM 2132 N N . THR B 1 16 ? 59.043 82.134 65.733 1.00 58.55 13 THR B N 1
ATOM 2133 C CA . THR B 1 16 ? 59.812 81.065 66.360 1.00 52.06 13 THR B CA 1
ATOM 2134 C C . THR B 1 16 ? 61.310 81.307 66.254 1.00 59.63 13 THR B C 1
ATOM 2135 O O . THR B 1 16 ? 62.111 80.443 66.619 1.00 64.86 13 THR B O 1
ATOM 2139 N N . ALA B 1 17 ? 61.692 82.459 65.713 1.00 60.76 14 ALA B N 1
ATOM 2140 C CA . ALA B 1 17 ? 63.101 82.825 65.682 1.00 58.48 14 ALA B CA 1
ATOM 2141 C C . ALA B 1 17 ? 63.629 82.865 67.114 1.00 51.08 14 ALA B C 1
ATOM 2142 O O . ALA B 1 17 ? 63.030 83.504 67.988 1.00 55.89 14 ALA B O 1
ATOM 2144 N N . LEU B 1 18 ? 64.738 82.167 67.348 1.00 36.47 15 LEU B N 1
ATOM 2145 C CA . LEU B 1 18 ? 65.379 82.137 68.657 1.00 38.87 15 LEU B CA 1
ATOM 2146 C C . LEU B 1 18 ? 66.850 82.499 68.533 1.00 58.35 15 LEU B C 1
ATOM 2147 O O . LEU B 1 18 ? 67.410 82.558 67.431 1.00 66.32 15 LEU B O 1
ATOM 2152 N N . SER B 1 19 ? 67.470 82.775 69.671 1.00 61.73 16 SER B N 1
ATOM 2153 C CA . SER B 1 19 ? 68.911 82.911 69.710 1.00 63.93 16 SER B CA 1
ATOM 2154 C C . SER B 1 19 ? 69.419 82.143 70.915 1.00 57.28 16 SER B C 1
ATOM 2155 O O . SER B 1 19 ? 68.723 82.005 71.920 1.00 54.41 16 SER B O 1
ATOM 2158 N N . PHE B 1 20 ? 70.636 81.635 70.809 1.00 56.77 17 PHE B N 1
ATOM 2159 C CA . PHE B 1 20 ? 71.230 80.890 71.902 1.00 52.58 17 PHE B CA 1
ATOM 2160 C C . PHE B 1 20 ? 72.430 81.637 72.447 1.00 55.22 17 PHE B C 1
ATOM 2161 O O . PHE B 1 20 ? 73.333 82.001 71.690 1.00 56.71 17 PHE B O 1
ATOM 2169 N N . ASP B 1 21 ? 72.432 81.888 73.753 1.00 57.62 18 ASP B N 1
ATOM 2170 C CA . ASP B 1 21 ? 73.579 82.541 74.379 1.00 63.06 18 ASP B CA 1
ATOM 2171 C C . ASP B 1 21 ? 74.538 81.511 74.960 1.00 57.01 18 ASP B C 1
ATOM 2172 O O . ASP B 1 21 ? 75.596 81.856 75.484 1.00 54.52 18 ASP B O 1
ATOM 2177 N N . GLY B 1 22 ? 74.165 80.241 74.845 1.00 54.63 19 GLY B N 1
ATOM 2178 C CA . GLY B 1 22 ? 74.971 79.163 75.389 1.00 57.59 19 GLY B CA 1
ATOM 2179 C C . GLY B 1 22 ? 74.393 78.509 76.636 1.00 58.35 19 GLY B C 1
ATOM 2180 O O . GLY B 1 22 ? 74.841 77.450 77.061 1.00 54.17 19 GLY B O 1
ATOM 2181 N N . ARG B 1 23 ? 73.399 79.153 77.229 1.00 62.35 20 ARG B N 1
ATOM 2182 C CA . ARG B 1 23 ? 72.739 78.641 78.418 1.00 64.35 20 ARG B CA 1
ATOM 2183 C C . ARG B 1 23 ? 71.254 78.567 78.129 1.00 63.52 20 ARG B C 1
ATOM 2184 O O . ARG B 1 23 ? 70.652 77.498 78.197 1.00 71.14 20 ARG B O 1
ATOM 2192 N N . GLN B 1 24 ? 70.660 79.715 77.830 1.00 56.51 21 GLN B N 1
ATOM 2193 C CA . GLN B 1 24 ? 69.237 79.768 77.546 1.00 52.91 21 GLN B CA 1
ATOM 2194 C C . GLN B 1 24 ? 68.911 80.347 76.157 1.00 49.48 21 GLN B C 1
ATOM 2195 O O . GLN B 1 24 ? 69.748 80.987 75.511 1.00 52.49 21 GLN B O 1
ATOM 2201 N N . PHE B 1 25 ? 67.693 80.083 75.696 1.00 48.68 22 PHE B N 1
ATOM 2202 C CA . PHE B 1 25 ? 67.190 80.600 74.427 1.00 44.74 22 PHE B CA 1
ATOM 2203 C C . PHE B 1 25 ? 66.370 81.860 74.615 1.00 48.45 22 PHE B C 1
ATOM 2204 O O . PHE B 1 25 ? 65.618 81.993 75.586 1.00 50.22 22 PHE B O 1
ATOM 2212 N N . HIS B 1 26 ? 66.497 82.780 73.667 1.00 50.29 23 HIS B N 1
ATOM 2213 C CA . HIS B 1 26 ? 65.776 84.034 73.755 1.00 48.58 23 HIS B CA 1
ATOM 2214 C C . HIS B 1 26 ? 64.814 84.176 72.609 1.00 46.04 23 HIS B C 1
ATOM 2215 O O . HIS B 1 26 ? 65.133 83.838 71.475 1.00 55.16 23 HIS B O 1
ATOM 2222 N N . GLY B 1 27 ? 63.624 84.661 72.924 1.00 41.06 24 GLY B N 1
ATOM 2223 C CA . GLY B 1 27 ? 62.616 84.896 71.919 1.00 47.68 24 GLY B CA 1
ATOM 2224 C C . GLY B 1 27 ? 61.694 86.019 72.340 1.00 55.68 24 GLY B C 1
ATOM 2225 O O . GLY B 1 27 ? 61.766 86.537 73.460 1.00 55.74 24 GLY B O 1
ATOM 2226 N N . GLN B 1 28 ? 60.831 86.413 71.420 1.00 54.70 25 GLN B N 1
ATOM 2227 C CA . GLN B 1 28 ? 59.825 87.401 71.721 1.00 50.89 25 GLN B CA 1
ATOM 2228 C C . GLN B 1 28 ? 58.512 86.762 71.396 1.00 47.45 25 GLN B C 1
ATOM 2229 O O . GLN B 1 28 ? 58.415 86.029 70.406 1.00 47.31 25 GLN B O 1
ATOM 2235 N N . VAL B 1 29 ? 57.516 87.003 72.242 1.00 49.17 26 VAL B N 1
ATOM 2236 C CA . VAL B 1 29 ? 56.159 86.644 71.881 1.00 53.45 26 VAL B CA 1
ATOM 2237 C C . VAL B 1 29 ? 55.716 87.681 70.860 1.00 59.46 26 VAL B C 1
ATOM 2238 O O . VAL B 1 29 ? 55.754 88.888 71.124 1.00 57.37 26 VAL B O 1
ATOM 2242 N N . LYS B 1 30 ? 55.317 87.204 69.686 1.00 60.12 27 LYS B N 1
ATOM 2243 C CA . LYS B 1 30 ? 54.863 88.088 68.627 1.00 69.01 27 LYS B CA 1
ATOM 2244 C C . LYS B 1 30 ? 53.421 88.491 68.912 1.00 68.85 27 LYS B C 1
ATOM 2245 O O . LYS B 1 30 ? 52.608 87.664 69.309 1.00 72.73 27 LYS B O 1
ATOM 2251 N N . ALA B 1 31 ? 53.097 89.761 68.720 1.00 65.93 28 ALA B N 1
ATOM 2252 C CA . ALA B 1 31 ? 51.737 90.215 68.959 1.00 62.29 28 ALA B CA 1
ATOM 2253 C C . ALA B 1 31 ? 50.820 89.803 67.811 1.00 64.81 28 ALA B C 1
ATOM 2254 O O . ALA B 1 31 ? 49.595 89.750 67.971 1.00 64.44 28 ALA B O 1
ATOM 2256 N N . GLU B 1 32 ? 51.420 89.512 66.656 1.00 63.59 29 GLU B N 1
ATOM 2257 C CA . GLU B 1 32 ? 50.661 89.118 65.467 1.00 63.60 29 GLU B CA 1
ATOM 2258 C C . GLU B 1 32 ? 50.086 87.693 65.582 1.00 54.81 29 GLU B C 1
ATOM 2259 O O . GLU B 1 32 ? 49.155 87.327 64.862 1.00 46.14 29 GLU B O 1
ATOM 2265 N N . TYR B 1 33 ? 50.651 86.896 66.485 1.00 55.63 30 TYR B N 1
ATOM 2266 C CA . TYR B 1 33 ? 50.121 85.563 66.789 1.00 57.60 30 TYR B CA 1
ATOM 2267 C C . TYR B 1 33 ? 49.171 85.526 67.984 1.00 62.74 30 TYR B C 1
ATOM 2268 O O . TYR B 1 33 ? 48.790 84.455 68.458 1.00 70.30 30 TYR B O 1
ATOM 2277 N N . TYR B 1 34 ? 48.834 86.695 68.505 1.00 58.31 31 TYR B N 1
ATOM 2278 C CA . TYR B 1 34 ? 47.966 86.756 69.667 1.00 57.68 31 TYR B CA 1
ATOM 2279 C C . TYR B 1 34 ? 46.646 86.043 69.404 1.00 51.10 31 TYR B C 1
ATOM 2280 O O . TYR B 1 34 ? 46.172 86.017 68.266 1.00 48.50 31 TYR B O 1
ATOM 2289 N N . ASN B 1 35 ? 46.069 85.456 70.452 1.00 41.16 32 ASN B N 1
ATOM 2290 C CA . ASN B 1 35 ? 44.791 84.830 70.302 1.00 47.29 32 ASN B CA 1
ATOM 2291 C C . ASN B 1 35 ? 43.746 85.486 71.194 1.00 56.43 32 ASN B C 1
ATOM 2292 O O . ASN B 1 35 ? 43.011 86.357 70.739 1.00 66.14 32 ASN B O 1
ATOM 2305 N N . VAL B 1 37 ? 43.794 86.554 75.653 1.00 64.83 34 VAL B N 1
ATOM 2306 C CA . VAL B 1 37 ? 44.405 86.276 76.946 1.00 69.36 34 VAL B CA 1
ATOM 2307 C C . VAL B 1 37 ? 45.728 85.513 76.776 1.00 74.45 34 VAL B C 1
ATOM 2308 O O . VAL B 1 37 ? 45.971 84.500 77.432 1.00 76.87 34 VAL B O 1
ATOM 2312 N N . GLY B 1 38 ? 46.590 86.011 75.900 1.00 74.07 35 GLY B N 1
ATOM 2313 C CA . GLY B 1 38 ? 47.804 85.295 75.568 1.00 69.19 35 GLY B CA 1
ATOM 2314 C C . GLY B 1 38 ? 47.836 84.707 74.170 1.00 57.78 35 GLY B C 1
ATOM 2315 O O . GLY B 1 38 ? 46.827 84.669 73.472 1.00 51.25 35 GLY B O 1
ATOM 2316 N N . PRO B 1 39 ? 49.025 84.259 73.754 1.00 53.36 36 PRO B N 1
ATOM 2317 C CA . PRO B 1 39 ? 49.390 83.892 72.384 1.00 50.89 36 PRO B CA 1
ATOM 2318 C C . PRO B 1 39 ? 48.764 82.585 71.926 1.00 54.21 36 PRO B C 1
ATOM 2319 O O . PRO B 1 39 ? 48.379 81.749 72.745 1.00 56.29 36 PRO B O 1
ATOM 2323 N N . PHE B 1 40 ? 48.677 82.427 70.610 1.00 54.67 37 PHE B N 1
ATOM 2324 C CA . PHE B 1 40 ? 48.168 81.212 70.002 1.00 53.93 37 PHE B CA 1
ATOM 2325 C C . PHE B 1 40 ? 48.989 80.022 70.480 1.00 54.74 37 PHE B C 1
ATOM 2326 O O . PHE B 1 40 ? 50.219 80.021 70.382 1.00 56.07 37 PHE B O 1
ATOM 2334 N N . GLY B 1 41 ? 48.304 79.011 70.997 1.00 48.21 38 GLY B N 1
ATOM 2335 C CA . GLY B 1 41 ? 48.978 77.891 71.618 1.00 39.26 38 GLY B CA 1
ATOM 2336 C C . GLY B 1 41 ? 49.933 77.172 70.697 1.00 38.87 38 GLY B C 1
ATOM 2337 O O . GLY B 1 41 ? 50.989 76.712 71.122 1.00 38.30 38 GLY B O 1
ATOM 2338 N N . GLY B 1 42 ? 49.559 77.067 69.429 1.00 43.74 39 GLY B N 1
ATOM 2339 C CA . GLY B 1 42 ? 50.327 76.290 68.477 1.00 42.91 39 GLY B CA 1
ATOM 2340 C C . GLY B 1 42 ? 51.664 76.937 68.200 1.00 47.52 39 GLY B C 1
ATOM 2341 O O . GLY B 1 42 ? 52.653 76.260 67.902 1.00 48.94 39 GLY B O 1
ATOM 2342 N N . ILE B 1 43 ? 51.701 78.261 68.293 1.00 45.92 40 ILE B N 1
ATOM 2343 C CA . ILE B 1 43 ? 52.945 78.961 68.041 1.00 44.58 40 ILE B CA 1
ATOM 2344 C C . ILE B 1 43 ? 53.866 78.833 69.235 1.00 43.13 40 ILE B C 1
ATOM 2345 O O . ILE B 1 43 ? 55.085 78.704 69.087 1.00 46.61 40 ILE B O 1
ATOM 2350 N N . THR B 1 44 ? 53.272 78.871 70.421 1.00 39.30 41 THR B N 1
ATOM 2351 C CA . THR B 1 44 ? 54.026 78.739 71.650 1.00 41.69 41 THR B CA 1
ATOM 2352 C C . THR B 1 44 ? 54.648 77.356 71.714 1.00 46.23 41 THR B C 1
ATOM 2353 O O . THR B 1 44 ? 55.762 77.183 72.198 1.00 54.40 41 THR B O 1
ATOM 2357 N N . ALA B 1 45 ? 53.913 76.369 71.224 1.00 46.87 42 ALA B N 1
ATOM 2358 C CA . ALA B 1 45 ? 54.369 74.985 71.256 1.00 47.34 42 ALA B CA 1
ATOM 2359 C C . ALA B 1 45 ? 55.442 74.738 70.203 1.00 41.08 42 ALA B C 1
ATOM 2360 O O . ALA B 1 45 ? 56.428 74.054 70.476 1.00 35.37 42 ALA B O 1
ATOM 2362 N N . ALA B 1 46 ? 55.239 75.288 69.003 1.00 43.47 43 ALA B N 1
ATOM 2363 C CA . ALA B 1 46 ? 56.242 75.236 67.941 1.00 41.14 43 ALA B CA 1
ATOM 2364 C C . ALA B 1 46 ? 57.529 75.852 68.473 1.00 43.40 43 ALA B C 1
ATOM 2365 O O . ALA B 1 46 ? 58.600 75.250 68.418 1.00 39.44 43 ALA B O 1
ATOM 2367 N N . THR B 1 47 ? 57.406 77.051 69.025 1.00 47.98 44 THR B N 1
ATOM 2368 C CA . THR B 1 47 ? 58.517 77.671 69.735 1.00 51.49 44 THR B CA 1
ATOM 2369 C C . THR B 1 47 ? 59.186 76.752 70.775 1.00 45.54 44 THR B C 1
ATOM 2370 O O . THR B 1 47 ? 60.401 76.640 70.796 1.00 48.77 44 THR B O 1
ATOM 2382 N N . LEU B 1 49 ? 59.414 73.680 70.759 1.00 49.33 46 LEU B N 1
ATOM 2383 C CA . LEU B 1 49 ? 60.074 72.578 70.046 1.00 46.19 46 LEU B CA 1
ATOM 2384 C C . LEU B 1 49 ? 61.399 72.961 69.360 1.00 45.49 46 LEU B C 1
ATOM 2385 O O . LEU B 1 49 ? 62.385 72.199 69.397 1.00 38.30 46 LEU B O 1
ATOM 2390 N N . LYS B 1 50 ? 61.414 74.137 68.733 1.00 44.58 47 LYS B N 1
ATOM 2391 C CA . LYS B 1 50 ? 62.614 74.629 68.077 1.00 50.18 47 LYS B CA 1
ATOM 2392 C C . LYS B 1 50 ? 63.756 74.639 69.064 1.00 48.59 47 LYS B C 1
ATOM 2393 O O . LYS B 1 50 ? 64.870 74.261 68.723 1.00 49.90 47 LYS B O 1
ATOM 2399 N N . ALA B 1 51 ? 63.461 75.046 70.296 1.00 50.16 48 ALA B N 1
ATOM 2400 C CA . ALA B 1 51 ? 64.482 75.159 71.333 1.00 51.40 48 ALA B CA 1
ATOM 2401 C C . ALA B 1 51 ? 65.310 73.889 71.405 1.00 47.82 48 ALA B C 1
ATOM 2402 O O . ALA B 1 51 ? 66.532 73.945 71.312 1.00 39.26 48 ALA B O 1
ATOM 2404 N N . ALA B 1 52 ? 64.634 72.751 71.553 1.00 49.54 49 ALA B N 1
ATOM 2405 C CA . ALA B 1 52 ? 65.296 71.454 71.637 1.00 43.42 49 ALA B CA 1
ATOM 2406 C C . ALA B 1 52 ? 65.897 71.092 70.294 1.00 44.65 49 ALA B C 1
ATOM 2407 O O . ALA B 1 52 ? 67.000 70.545 70.231 1.00 51.89 49 ALA B O 1
ATOM 2417 N N . SER B 1 54 ? 67.077 73.150 68.075 1.00 46.69 51 SER B N 1
ATOM 2418 C CA . SER B 1 54 ? 68.247 74.000 67.893 1.00 51.93 51 SER B CA 1
ATOM 2419 C C . SER B 1 54 ? 69.349 73.700 68.902 1.00 59.08 51 SER B C 1
ATOM 2420 O O . SER B 1 54 ? 70.465 74.222 68.801 1.00 57.57 51 SER B O 1
ATOM 2423 N N . HIS B 1 55 ? 69.030 72.866 69.883 1.00 57.56 52 HIS B N 1
ATOM 2424 C CA . HIS B 1 55 ? 70.019 72.467 70.859 1.00 53.41 52 HIS B CA 1
ATOM 2425 C C . HIS B 1 55 ? 71.105 71.664 70.158 1.00 59.05 52 HIS B C 1
ATOM 2426 O O . HIS B 1 55 ? 70.812 70.795 69.330 1.00 60.78 52 HIS B O 1
ATOM 2433 N N . PRO B 1 56 ? 72.367 71.976 70.475 1.00 60.00 53 PRO B N 1
ATOM 2434 C CA . PRO B 1 56 ? 73.571 71.341 69.926 1.00 63.84 53 PRO B CA 1
ATOM 2435 C C . PRO B 1 56 ? 73.653 69.850 70.231 1.00 65.66 53 PRO B C 1
ATOM 2436 O O . PRO B 1 56 ? 74.131 69.068 69.403 1.00 67.78 53 PRO B O 1
ATOM 2440 N N . GLU B 1 57 ? 73.191 69.459 71.412 1.00 63.33 54 GLU B N 1
ATOM 2441 C CA . GLU B 1 57 ? 73.270 68.062 71.815 1.00 66.82 54 GLU B CA 1
ATOM 2442 C C . GLU B 1 57 ? 72.209 67.264 71.101 1.00 56.48 54 GLU B C 1
ATOM 2443 O O . GLU B 1 57 ? 72.269 66.034 71.058 1.00 50.02 54 GLU B O 1
ATOM 2449 N N . ARG B 1 58 ? 71.220 67.963 70.555 1.00 52.86 55 ARG B N 1
ATOM 2450 C CA . ARG B 1 58 ? 70.074 67.269 69.989 1.00 52.12 55 ARG B CA 1
ATOM 2451 C C . ARG B 1 58 ? 70.445 66.366 68.822 1.00 55.09 55 ARG B C 1
ATOM 2452 O O . ARG B 1 58 ? 71.155 66.752 67.886 1.00 52.83 55 ARG B O 1
ATOM 2460 N N . LEU B 1 59 ? 69.955 65.143 68.911 1.00 58.25 56 LEU B N 1
ATOM 2461 C CA . LEU B 1 59 ? 70.222 64.143 67.913 1.00 59.61 56 LEU B CA 1
ATOM 2462 C C . LEU B 1 59 ? 68.892 63.570 67.486 1.00 49.97 56 LEU B C 1
ATOM 2463 O O . LEU B 1 59 ? 67.889 63.721 68.187 1.00 37.78 56 LEU B O 1
ATOM 2468 N N . GLY B 1 60 ? 68.887 62.934 66.321 1.00 53.08 57 GLY B N 1
ATOM 2469 C CA . GLY B 1 60 ? 67.669 62.399 65.753 1.00 51.61 57 GLY B CA 1
ATOM 2470 C C . GLY B 1 60 ? 66.646 63.482 65.465 1.00 54.55 57 GLY B C 1
ATOM 2471 O O . GLY B 1 60 ? 66.949 64.680 65.442 1.00 54.95 57 GLY B O 1
ATOM 2472 N N . GLN B 1 61 ? 65.416 63.039 65.252 1.00 57.48 58 GLN B N 1
ATOM 2473 C CA . GLN B 1 61 ? 64.306 63.919 64.932 1.00 54.79 58 GLN B CA 1
ATOM 2474 C C . GLN B 1 61 ? 63.161 63.744 65.941 1.00 53.63 58 GLN B C 1
ATOM 2475 O O . GLN B 1 61 ? 63.084 62.737 66.654 1.00 57.42 58 GLN B O 1
ATOM 2481 N N . PRO B 1 62 ? 62.278 64.740 66.022 1.00 46.78 59 PRO B N 1
ATOM 2482 C CA . PRO B 1 62 ? 61.174 64.745 66.986 1.00 45.17 59 PRO B CA 1
ATOM 2483 C C . PRO B 1 62 ? 60.264 63.526 66.920 1.00 47.92 59 PRO B C 1
ATOM 2484 O O . PRO B 1 62 ? 59.922 63.014 65.851 1.00 46.58 59 PRO B O 1
ATOM 2488 N N . LEU B 1 63 ? 59.849 63.094 68.099 1.00 49.87 60 LEU B N 1
ATOM 2489 C CA . LEU B 1 63 ? 58.863 62.043 68.246 1.00 46.08 60 LEU B CA 1
ATOM 2490 C C . LEU B 1 63 ? 57.581 62.584 68.888 1.00 46.01 60 LEU B C 1
ATOM 2491 O O . LEU B 1 63 ? 56.506 62.558 68.282 1.00 46.92 60 LEU B O 1
ATOM 2496 N N . ALA B 1 64 ? 57.692 63.058 70.124 1.00 44.91 61 ALA B N 1
ATOM 2497 C CA . ALA B 1 64 ? 56.525 63.535 70.843 1.00 39.95 61 ALA B CA 1
ATOM 2498 C C . ALA B 1 64 ? 56.787 64.887 71.488 1.00 44.90 61 ALA B C 1
ATOM 2499 O O . ALA B 1 64 ? 57.932 65.242 71.767 1.00 47.45 61 ALA B O 1
ATOM 2501 N N . LEU B 1 65 ? 55.707 65.632 71.712 1.00 44.11 62 LEU B N 1
ATOM 2502 C CA . LEU B 1 65 ? 55.752 66.892 72.438 1.00 39.43 62 LEU B CA 1
ATOM 2503 C C . LEU B 1 65 ? 54.533 67.055 73.343 1.00 44.96 62 LEU B C 1
ATOM 2504 O O . LEU B 1 65 ? 53.398 66.816 72.925 1.00 48.37 62 LEU B O 1
ATOM 2509 N N . THR B 1 66 ? 54.785 67.456 74.586 1.00 43.20 63 THR B N 1
ATOM 2510 C CA . THR B 1 66 ? 53.734 67.817 75.522 1.00 37.55 63 THR B CA 1
ATOM 2511 C C . THR B 1 66 ? 54.071 69.193 76.054 1.00 41.17 63 THR B C 1
ATOM 2512 O O . THR B 1 66 ? 55.146 69.395 76.618 1.00 42.43 63 THR B O 1
ATOM 2516 N N . VAL B 1 67 ? 53.166 70.142 75.838 1.00 42.97 64 VAL B N 1
ATOM 2517 C CA . VAL B 1 67 ? 53.347 71.505 76.315 1.00 38.44 64 VAL B CA 1
ATOM 2518 C C . VAL B 1 67 ? 52.276 71.803 77.328 1.00 34.58 64 VAL B C 1
ATOM 2519 O O . VAL B 1 67 ? 51.097 71.604 77.061 1.00 37.49 64 VAL B O 1
ATOM 2523 N N . ASN B 1 68 ? 52.689 72.294 78.486 1.00 39.08 65 ASN B N 1
ATOM 2524 C CA . ASN B 1 68 ? 51.751 72.720 79.513 1.00 41.40 65 ASN B CA 1
ATOM 2525 C C . ASN B 1 68 ? 51.811 74.235 79.671 1.00 39.84 65 ASN B C 1
ATOM 2526 O O . ASN B 1 68 ? 52.893 74.794 79.888 1.00 38.13 65 ASN B O 1
ATOM 2531 N N . PHE B 1 69 ? 50.661 74.902 79.554 1.00 32.16 66 PHE B N 1
ATOM 2532 C CA . PHE B 1 69 ? 50.639 76.356 79.681 1.00 33.37 66 PHE B CA 1
ATOM 2533 C C . PHE B 1 69 ? 50.324 76.751 81.125 1.00 40.15 66 PHE B C 1
ATOM 2534 O O . PHE B 1 69 ? 49.174 76.661 81.590 1.00 28.32 66 PHE B O 1
ATOM 2542 N N . ALA B 1 70 ? 51.358 77.259 81.797 1.00 44.63 67 ALA B N 1
ATOM 2543 C CA . ALA B 1 70 ? 51.322 77.502 83.231 1.00 48.26 67 ALA B CA 1
ATOM 2544 C C . ALA B 1 70 ? 50.584 78.785 83.501 1.00 50.22 67 ALA B C 1
ATOM 2545 O O . ALA B 1 70 ? 49.978 78.961 84.555 1.00 53.40 67 ALA B O 1
ATOM 2547 N N . ALA B 1 71 ? 50.597 79.655 82.505 1.00 48.06 68 ALA B N 1
ATOM 2548 C CA . ALA B 1 71 ? 50.052 80.987 82.638 1.00 50.15 68 ALA B CA 1
ATOM 2549 C C . ALA B 1 71 ? 50.188 81.597 81.268 1.00 54.84 68 ALA B C 1
ATOM 2550 O O . ALA B 1 71 ? 51.132 81.272 80.548 1.00 56.96 68 ALA B O 1
ATOM 2552 N N . PRO B 1 72 ? 49.224 82.454 80.883 1.00 59.56 69 PRO B N 1
ATOM 2553 C CA . PRO B 1 72 ? 49.254 83.126 79.576 1.00 59.18 69 PRO B CA 1
ATOM 2554 C C . PRO B 1 72 ? 50.514 83.970 79.415 1.00 61.88 69 PRO B C 1
ATOM 2555 O O . PRO B 1 72 ? 50.844 84.778 80.287 1.00 67.44 69 PRO B O 1
ATOM 2559 N N . ALA B 1 73 ? 51.214 83.790 78.305 1.00 55.10 70 ALA B N 1
ATOM 2560 C CA . ALA B 1 73 ? 52.445 84.527 78.107 1.00 53.22 70 ALA B CA 1
ATOM 2561 C C . ALA B 1 73 ? 52.136 85.973 77.709 1.00 56.80 70 ALA B C 1
ATOM 2562 O O . ALA B 1 73 ? 51.233 86.222 76.904 1.00 58.63 70 ALA B O 1
ATOM 2564 N N . LYS B 1 74 ? 52.867 86.915 78.306 1.00 55.64 71 LYS B N 1
ATOM 2565 C CA . LYS B 1 74 ? 52.793 88.332 77.949 1.00 54.88 71 LYS B CA 1
ATOM 2566 C C . LYS B 1 74 ? 53.386 88.481 76.560 1.00 52.64 71 LYS B C 1
ATOM 2567 O O . LYS B 1 74 ? 54.095 87.571 76.107 1.00 52.64 71 LYS B O 1
ATOM 2573 N N . VAL B 1 75 ? 53.135 89.592 75.860 1.00 49.29 72 VAL B N 1
ATOM 2574 C CA . VAL B 1 75 ? 53.815 89.670 74.579 1.00 48.91 72 VAL B CA 1
ATOM 2575 C C . VAL B 1 75 ? 55.027 90.495 74.932 1.00 50.89 72 VAL B C 1
ATOM 2576 O O . VAL B 1 75 ? 55.038 91.732 74.972 1.00 52.75 72 VAL B O 1
ATOM 2580 N N . ALA B 1 76 ? 56.075 89.726 75.152 1.00 52.24 73 ALA B N 1
ATOM 2581 C CA . ALA B 1 76 ? 57.287 90.198 75.763 1.00 56.74 73 ALA B CA 1
ATOM 2582 C C . ALA B 1 76 ? 58.392 89.315 75.265 1.00 53.16 73 ALA B C 1
ATOM 2583 O O . ALA B 1 76 ? 58.134 88.212 74.789 1.00 48.39 73 ALA B O 1
ATOM 2585 N N . PRO B 1 77 ? 59.625 89.791 75.358 1.00 54.59 74 PRO B N 1
ATOM 2586 C CA . PRO B 1 77 ? 60.677 88.780 75.340 1.00 53.34 74 PRO B CA 1
ATOM 2587 C C . PRO B 1 77 ? 60.415 87.751 76.442 1.00 52.59 74 PRO B C 1
ATOM 2588 O O . PRO B 1 77 ? 59.774 88.043 77.466 1.00 47.94 74 PRO B O 1
ATOM 2592 N N . PHE B 1 78 ? 60.901 86.541 76.190 1.00 54.23 75 PHE B N 1
ATOM 2593 C CA . PHE B 1 78 ? 60.846 85.425 77.117 1.00 49.91 75 PHE B CA 1
ATOM 2594 C C . PHE B 1 78 ? 62.160 84.692 77.011 1.00 53.27 75 PHE B C 1
ATOM 2595 O O . PHE B 1 78 ? 62.984 84.988 76.139 1.00 49.24 75 PHE B O 1
ATOM 2603 N N . VAL B 1 79 ? 62.358 83.752 77.925 1.00 55.89 76 VAL B N 1
ATOM 2604 C CA . VAL B 1 79 ? 63.557 82.941 77.947 1.00 50.33 76 VAL B CA 1
ATOM 2605 C C . VAL B 1 79 ? 63.184 81.467 78.063 1.00 54.20 76 VAL B C 1
ATOM 2606 O O . VAL B 1 79 ? 62.274 81.111 78.810 1.00 61.75 76 VAL B O 1
ATOM 2610 N N . ILE B 1 80 ? 63.876 80.607 77.321 1.00 44.36 77 ILE B N 1
ATOM 2611 C CA . ILE B 1 80 ? 63.614 79.179 77.409 1.00 34.70 77 ILE B CA 1
ATOM 2612 C C . ILE B 1 80 ? 64.849 78.422 77.811 1.00 46.73 77 ILE B C 1
ATOM 2613 O O . ILE B 1 80 ? 65.906 78.594 77.226 1.00 53.22 77 ILE B O 1
ATOM 2618 N N . GLU B 1 81 ? 64.710 77.550 78.793 1.00 57.58 78 GLU B N 1
ATOM 2619 C CA . GLU B 1 81 ? 65.824 76.721 79.206 1.00 64.03 78 GLU B CA 1
ATOM 2620 C C . GLU B 1 81 ? 65.545 75.279 78.818 1.00 60.70 78 GLU B C 1
ATOM 2621 O O . GLU B 1 81 ? 64.711 74.616 79.434 1.00 68.64 78 GLU B O 1
ATOM 2627 N N . ALA B 1 82 ? 66.262 74.777 77.817 1.00 53.67 79 ALA B N 1
ATOM 2628 C CA . ALA B 1 82 ? 65.993 73.428 77.305 1.00 45.56 79 ALA B CA 1
ATOM 2629 C C . ALA B 1 82 ? 67.092 72.398 77.648 1.00 50.33 79 ALA B C 1
ATOM 2630 O O . ALA B 1 82 ? 68.194 72.467 77.105 1.00 49.95 79 ALA B O 1
ATOM 2632 N N . VAL B 1 83 ? 66.780 71.436 78.526 1.00 56.28 80 VAL B N 1
ATOM 2633 C CA . VAL B 1 83 ? 67.751 70.410 78.945 1.00 56.03 80 VAL B CA 1
ATOM 2634 C C . VAL B 1 83 ? 67.619 69.089 78.191 1.00 47.91 80 VAL B C 1
ATOM 2635 O O . VAL B 1 83 ? 66.534 68.500 78.138 1.00 49.50 80 VAL B O 1
ATOM 2639 N N . PRO B 1 84 ? 68.733 68.623 77.611 1.00 34.55 81 PRO B N 1
ATOM 2640 C CA . PRO B 1 84 ? 68.873 67.273 77.067 1.00 38.18 81 PRO B CA 1
ATOM 2641 C C . PRO B 1 84 ? 69.099 66.341 78.247 1.00 45.22 81 PRO B C 1
ATOM 2642 O O . PRO B 1 84 ? 70.214 65.992 78.623 1.00 54.00 81 PRO B O 1
ATOM 2646 N N . VAL B 1 85 ? 67.981 65.987 78.851 1.00 43.17 82 VAL B N 1
ATOM 2647 C CA . VAL B 1 85 ? 67.908 65.213 80.077 1.00 48.60 82 VAL B CA 1
ATOM 2648 C C . VAL B 1 85 ? 68.447 63.754 80.008 1.00 54.05 82 VAL B C 1
ATOM 2649 O O . VAL B 1 85 ? 69.073 63.252 80.948 1.00 49.77 82 VAL B O 1
ATOM 2653 N N . ARG B 1 86 ? 68.205 63.065 78.905 1.00 50.80 83 ARG B N 1
ATOM 2654 C CA . ARG B 1 86 ? 68.720 61.719 78.776 1.00 43.97 83 ARG B CA 1
ATOM 2655 C C . ARG B 1 86 ? 69.080 61.488 77.333 1.00 47.19 83 ARG B C 1
ATOM 2656 O O . ARG B 1 86 ? 68.381 61.933 76.431 1.00 47.60 83 ARG B O 1
ATOM 2664 N N . THR B 1 87 ? 70.179 60.791 77.107 1.00 54.83 84 THR B N 1
ATOM 2665 C CA . THR B 1 87 ? 70.580 60.498 75.745 1.00 53.70 84 THR B CA 1
ATOM 2666 C C . THR B 1 87 ? 70.962 59.025 75.605 1.00 60.49 84 THR B C 1
ATOM 2667 O O . THR B 1 87 ? 71.782 58.483 76.363 1.00 63.16 84 THR B O 1
ATOM 2671 N N . ASN B 1 88 ? 70.331 58.377 74.637 1.00 60.90 85 ASN B N 1
ATOM 2672 C CA . ASN B 1 88 ? 70.501 56.950 74.444 1.00 63.33 85 ASN B CA 1
ATOM 2673 C C . ASN B 1 88 ? 70.875 56.685 72.992 1.00 62.98 85 ASN B C 1
ATOM 2674 O O . ASN B 1 88 ? 71.007 57.631 72.214 1.00 55.52 85 ASN B O 1
ATOM 2679 N N . ARG B 1 89 ? 71.081 55.425 72.621 1.00 65.29 86 ARG B N 1
ATOM 2680 C CA . ARG B 1 89 ? 71.564 55.148 71.273 1.00 66.02 86 ARG B CA 1
ATOM 2681 C C . ARG B 1 89 ? 70.679 55.815 70.242 1.00 64.66 86 ARG B C 1
ATOM 2682 O O . ARG B 1 89 ? 71.108 56.717 69.525 1.00 62.47 86 ARG B O 1
ATOM 2690 N N . SER B 1 90 ? 69.443 55.340 70.174 1.00 63.87 87 SER B N 1
ATOM 2691 C CA . SER B 1 90 ? 68.466 55.791 69.197 1.00 60.32 87 SER B CA 1
ATOM 2692 C C . SER B 1 90 ? 67.483 56.852 69.693 1.00 55.70 87 SER B C 1
ATOM 2693 O O . SER B 1 90 ? 66.536 57.188 68.987 1.00 57.18 87 SER B O 1
ATOM 2696 N N . THR B 1 91 ? 67.650 57.339 70.918 1.00 53.92 88 THR B N 1
ATOM 2697 C CA . THR B 1 91 ? 66.576 58.133 71.524 1.00 46.22 88 THR B CA 1
ATOM 2698 C C . THR B 1 91 ? 67.020 59.205 72.549 1.00 51.48 88 THR B C 1
ATOM 2699 O O . THR B 1 91 ? 68.008 59.021 73.263 1.00 63.72 88 THR B O 1
ATOM 2703 N N . GLN B 1 92 ? 66.289 60.322 72.609 1.00 50.39 89 GLN B N 1
ATOM 2704 C CA . GLN B 1 92 ? 66.665 61.479 73.445 1.00 49.94 89 GLN B CA 1
ATOM 2705 C C . GLN B 1 92 ? 65.477 62.243 74.082 1.00 50.49 89 GLN B C 1
ATOM 2706 O O . GLN B 1 92 ? 64.499 62.554 73.398 1.00 52.30 89 GLN B O 1
ATOM 2712 N N . HIS B 1 93 ? 65.582 62.582 75.370 1.00 46.91 90 HIS B N 1
ATOM 2713 C CA . HIS B 1 93 ? 64.495 63.266 76.086 1.00 46.20 90 HIS B CA 1
ATOM 2714 C C . HIS B 1 93 ? 64.863 64.682 76.539 1.00 48.03 90 HIS B C 1
ATOM 2715 O O . HIS B 1 93 ? 65.911 64.882 77.159 1.00 46.56 90 HIS B O 1
ATOM 2722 N N . PHE B 1 94 ? 63.983 65.650 76.276 1.00 44.16 91 PHE B N 1
ATOM 2723 C CA . PHE B 1 94 ? 64.217 67.047 76.667 1.00 38.84 91 PHE B CA 1
ATOM 2724 C C . PHE B 1 94 ? 63.222 67.558 77.695 1.00 34.01 91 PHE B C 1
ATOM 2725 O O . PHE B 1 94 ? 62.056 67.164 77.695 1.00 32.17 91 PHE B O 1
ATOM 2733 N N . THR B 1 95 ? 63.683 68.459 78.556 1.00 41.14 92 THR B N 1
ATOM 2734 C CA . THR B 1 95 ? 62.809 69.153 79.506 1.00 47.73 92 THR B CA 1
ATOM 2735 C C . THR B 1 95 ? 62.933 70.658 79.289 1.00 49.47 92 THR B C 1
ATOM 2736 O O . THR B 1 95 ? 64.029 71.210 79.343 1.00 51.73 92 THR B O 1
ATOM 2740 N N . LEU B 1 96 ? 61.821 71.332 79.033 1.00 47.41 93 LEU B N 1
ATOM 2741 C CA . LEU B 1 96 ? 61.909 72.750 78.709 1.00 50.79 93 LEU B CA 1
ATOM 2742 C C . LEU B 1 96 ? 61.017 73.639 79.549 1.00 53.12 93 LEU B C 1
ATOM 2743 O O . LEU B 1 96 ? 59.950 73.235 80.033 1.00 45.97 93 LEU B O 1
ATOM 2748 N N . THR B 1 97 ? 61.490 74.868 79.711 1.00 59.92 94 THR B N 1
ATOM 2749 C CA . THR B 1 97 ? 60.847 75.858 80.548 1.00 53.94 94 THR B CA 1
ATOM 2750 C C . THR B 1 97 ? 60.970 77.237 79.916 1.00 48.79 94 THR B C 1
ATOM 2751 O O . THR B 1 97 ? 62.062 77.646 79.514 1.00 49.29 94 THR B O 1
ATOM 2771 N N . GLN B 1 100 ? 59.250 84.551 81.606 1.00 60.09 97 GLN B N 1
ATOM 2772 C CA . GLN B 1 100 ? 59.225 85.994 81.367 1.00 61.01 97 GLN B CA 1
ATOM 2773 C C . GLN B 1 100 ? 59.202 86.695 82.711 1.00 71.66 97 GLN B C 1
ATOM 2774 O O . GLN B 1 100 ? 58.406 86.334 83.583 1.00 73.20 97 GLN B O 1
ATOM 2780 N N . ASP B 1 101 ? 60.055 87.700 82.886 1.00 77.58 98 ASP B N 1
ATOM 2781 C CA . ASP B 1 101 ? 60.080 88.440 84.144 1.00 82.34 98 ASP B CA 1
ATOM 2782 C C . ASP B 1 101 ? 60.292 87.497 85.332 1.00 79.58 98 ASP B C 1
ATOM 2783 O O . ASP B 1 101 ? 59.646 87.647 86.371 1.00 79.62 98 ASP B O 1
ATOM 2788 N N . GLY B 1 102 ? 61.175 86.515 85.170 1.00 75.18 99 GLY B N 1
ATOM 2789 C CA . GLY B 1 102 ? 61.537 85.619 86.258 1.00 67.97 99 GLY B CA 1
ATOM 2790 C C . GLY B 1 102 ? 60.521 84.553 86.650 1.00 65.82 99 GLY B C 1
ATOM 2791 O O . GLY B 1 102 ? 60.801 83.700 87.486 1.00 57.67 99 GLY B O 1
ATOM 2792 N N . GLU B 1 103 ? 59.341 84.574 86.048 1.00 73.59 100 GLU B N 1
ATOM 2793 C CA . GLU B 1 103 ? 58.322 83.598 86.413 1.00 83.56 100 GLU B CA 1
ATOM 2794 C C . GLU B 1 103 ? 58.112 82.563 85.306 1.00 79.23 100 GLU B C 1
ATOM 2795 O O . GLU B 1 103 ? 58.305 82.857 84.120 1.00 82.87 100 GLU B O 1
ATOM 2801 N N . VAL B 1 104 ? 57.747 81.343 85.695 1.00 64.92 101 VAL B N 1
ATOM 2802 C CA . VAL B 1 104 ? 57.505 80.307 84.706 1.00 56.32 101 VAL B CA 1
ATOM 2803 C C . VAL B 1 104 ? 56.168 80.468 84.010 1.00 55.43 101 VAL B C 1
ATOM 2804 O O . VAL B 1 104 ? 55.106 80.434 84.628 1.00 57.81 101 VAL B O 1
ATOM 2808 N N . VAL B 1 105 ? 56.256 80.579 82.696 1.00 55.85 102 VAL B N 1
ATOM 2809 C CA . VAL B 1 105 ? 55.133 80.798 81.807 1.00 55.37 102 VAL B CA 1
ATOM 2810 C C . VAL B 1 105 ? 54.632 79.480 81.214 1.00 47.38 102 VAL B C 1
ATOM 2811 O O . VAL B 1 105 ? 53.441 79.160 81.302 1.00 42.90 102 VAL B O 1
ATOM 2815 N N . THR B 1 106 ? 55.530 78.783 80.517 1.00 43.55 103 THR B N 1
ATOM 2816 C CA . THR B 1 106 ? 55.207 77.541 79.823 1.00 41.85 103 THR B CA 1
ATOM 2817 C C . THR B 1 106 ? 56.267 76.447 80.048 1.00 43.43 103 THR B C 1
ATOM 2818 O O . THR B 1 106 ? 57.449 76.753 80.151 1.00 47.26 103 THR B O 1
ATOM 2822 N N . THR B 1 107 ? 55.838 75.184 80.152 1.00 44.07 104 THR B N 1
ATOM 2823 C CA . THR B 1 107 ? 56.762 74.041 80.201 1.00 51.56 104 THR B CA 1
ATOM 2824 C C . THR B 1 107 ? 56.409 72.969 79.178 1.00 56.52 104 THR B C 1
ATOM 2825 O O . THR B 1 107 ? 55.259 72.847 78.748 1.00 57.69 104 THR B O 1
ATOM 2829 N N . ALA B 1 108 ? 57.412 72.188 78.795 1.00 51.41 105 ALA B N 1
ATOM 2830 C CA . ALA B 1 108 ? 57.226 71.179 77.772 1.00 48.18 105 ALA B CA 1
ATOM 2831 C C . ALA B 1 108 ? 58.211 70.042 77.964 1.00 47.71 105 ALA B C 1
ATOM 2832 O O . ALA B 1 108 ? 59.286 70.228 78.535 1.00 51.00 105 ALA B O 1
ATOM 2834 N N . THR B 1 109 ? 57.835 68.862 77.494 1.00 42.32 106 THR B N 1
ATOM 2835 C CA . THR B 1 109 ? 58.764 67.747 77.431 1.00 45.96 106 THR B CA 1
ATOM 2836 C C . THR B 1 109 ? 58.750 67.230 75.997 1.00 45.51 106 THR B C 1
ATOM 2837 O O . THR B 1 109 ? 57.723 67.281 75.312 1.00 39.45 106 THR B O 1
ATOM 2841 N N . ALA B 1 110 ? 59.894 66.750 75.533 1.00 47.57 107 ALA B N 1
ATOM 2842 C CA . ALA B 1 110 ? 59.982 66.262 74.167 1.00 43.89 107 ALA B CA 1
ATOM 2843 C C . ALA B 1 110 ? 60.837 65.010 74.059 1.00 47.52 107 ALA B C 1
ATOM 2844 O O . ALA B 1 110 ? 61.780 64.793 74.838 1.00 48.78 107 ALA B O 1
ATOM 2846 N N . VAL B 1 111 ? 60.500 64.192 73.073 1.00 39.92 108 VAL B N 1
ATOM 2847 C CA . VAL B 1 111 ? 61.266 63.004 72.802 1.00 34.93 108 VAL B CA 1
ATOM 2848 C C . VAL B 1 111 ? 61.786 63.068 71.383 1.00 38.25 108 VAL B C 1
ATOM 2849 O O . VAL B 1 111 ? 61.015 63.202 70.444 1.00 32.97 108 VAL B O 1
ATOM 2853 N N . PHE B 1 112 ? 63.103 62.974 71.237 1.00 47.94 109 PHE B N 1
ATOM 2854 C CA . PHE B 1 112 ? 63.738 62.880 69.927 1.00 48.30 109 PHE B CA 1
ATOM 2855 C C . PHE B 1 112 ? 64.305 61.494 69.765 1.00 45.07 109 PHE B C 1
ATOM 2856 O O . PHE B 1 112 ? 64.680 60.858 70.743 1.00 47.34 109 PHE B O 1
ATOM 2864 N N . GLY B 1 113 ? 64.369 61.021 68.529 1.00 42.34 110 GLY B N 1
ATOM 2865 C CA . GLY B 1 113 ? 64.946 59.720 68.271 1.00 44.32 110 GLY B CA 1
ATOM 2866 C C . GLY B 1 113 ? 65.255 59.497 66.808 1.00 49.39 110 GLY B C 1
ATOM 2867 O O . GLY B 1 113 ? 64.688 60.151 65.930 1.00 42.88 110 GLY B O 1
ATOM 2868 N N . ILE B 1 114 ? 66.168 58.570 66.547 1.00 56.18 111 ILE B N 1
ATOM 2869 C CA . ILE B 1 114 ? 66.489 58.180 65.188 1.00 51.17 111 ILE B CA 1
ATOM 2870 C C . ILE B 1 114 ? 65.738 56.912 64.861 1.00 54.18 111 ILE B C 1
ATOM 2871 O O . ILE B 1 114 ? 65.890 55.893 65.548 1.00 60.65 111 ILE B O 1
ATOM 2876 N N . ARG B 1 115 ? 64.922 56.970 63.814 1.00 55.71 112 ARG B N 1
ATOM 2877 C CA . ARG B 1 115 ? 64.120 55.808 63.445 1.00 63.44 112 ARG B CA 1
ATOM 2878 C C . ARG B 1 115 ? 64.432 55.210 62.072 1.00 68.79 112 ARG B C 1
ATOM 2879 O O . ARG B 1 115 ? 64.869 55.899 61.137 1.00 65.54 112 ARG B O 1
ATOM 2887 N N . ARG B 1 116 ? 64.195 53.904 61.991 1.00 72.16 113 ARG B N 1
ATOM 2888 C CA . ARG B 1 116 ? 64.462 53.108 60.805 1.00 71.71 113 ARG B CA 1
ATOM 2889 C C . ARG B 1 116 ? 63.145 52.436 60.377 1.00 69.01 113 ARG B C 1
ATOM 2890 O O . ARG B 1 116 ? 62.205 52.326 61.171 1.00 67.62 113 ARG B O 1
ATOM 2898 N N . GLU B 1 117 ? 63.072 52.014 59.117 1.00 65.27 114 GLU B N 1
ATOM 2899 C CA . GLU B 1 117 ? 61.819 51.543 58.529 1.00 61.99 114 GLU B CA 1
ATOM 2900 C C . GLU B 1 117 ? 61.316 50.194 59.057 1.00 59.97 114 GLU B C 1
ATOM 2901 O O . GLU B 1 117 ? 62.077 49.248 59.241 1.00 53.98 114 GLU B O 1
ATOM 2907 N N . SER B 1 118 ? 60.016 50.109 59.286 1.00 60.03 115 SER B N 1
ATOM 2908 C CA . SER B 1 118 ? 59.454 48.910 59.863 1.00 62.44 115 SER B CA 1
ATOM 2909 C C . SER B 1 118 ? 58.270 48.447 59.036 1.00 67.50 115 SER B C 1
ATOM 2910 O O . SER B 1 118 ? 57.909 49.085 58.048 1.00 73.23 115 SER B O 1
ATOM 2913 N N . TRP B 1 119 ? 57.663 47.336 59.438 1.00 64.90 116 TRP B N 1
ATOM 2914 C CA . TRP B 1 119 ? 56.346 47.008 58.924 1.00 64.04 116 TRP B CA 1
ATOM 2915 C C . TRP B 1 119 ? 55.427 48.155 59.312 1.00 62.86 116 TRP B C 1
ATOM 2916 O O . TRP B 1 119 ? 55.540 48.721 60.400 1.00 52.79 116 TRP B O 1
ATOM 2927 N N . SER B 1 120 ? 54.524 48.514 58.416 1.00 71.82 117 SER B N 1
ATOM 2928 C CA . SER B 1 120 ? 53.628 49.611 58.702 1.00 73.80 117 SER B CA 1
ATOM 2929 C C . SER B 1 120 ? 52.204 49.313 58.288 1.00 71.80 117 SER B C 1
ATOM 2930 O O . SER B 1 120 ? 51.946 48.581 57.334 1.00 76.62 117 SER B O 1
ATOM 2933 N N . HIS B 1 121 ? 51.276 49.895 59.025 1.00 66.07 118 HIS B N 1
ATOM 2934 C CA . HIS B 1 121 ? 49.879 49.791 58.679 1.00 64.03 118 HIS B CA 1
ATOM 2935 C C . HIS B 1 121 ? 49.185 51.028 59.218 1.00 64.61 118 HIS B C 1
ATOM 2936 O O . HIS B 1 121 ? 49.689 51.674 60.139 1.00 66.46 118 HIS B O 1
ATOM 2943 N N . THR B 1 122 ? 48.047 51.380 58.631 1.00 61.20 119 THR B N 1
ATOM 2944 C CA . THR B 1 122 ? 47.257 52.483 59.155 1.00 53.58 119 THR B CA 1
ATOM 2945 C C . THR B 1 122 ? 45.875 51.993 59.560 1.00 54.48 119 THR B C 1
ATOM 2946 O O . THR B 1 122 ? 45.087 51.570 58.711 1.00 51.36 119 THR B O 1
ATOM 2950 N N . GLU B 1 123 ? 45.610 52.026 60.868 1.00 60.09 120 GLU B N 1
ATOM 2951 C CA . GLU B 1 123 ? 44.366 51.498 61.429 1.00 65.23 120 GLU B CA 1
ATOM 2952 C C . GLU B 1 123 ? 43.199 52.458 61.313 1.00 58.23 120 GLU B C 1
ATOM 2953 O O . GLU B 1 123 ? 42.086 52.056 60.986 1.00 60.48 120 GLU B O 1
ATOM 2959 N N . ALA B 1 124 ? 43.458 53.727 61.593 1.00 56.66 121 ALA B N 1
ATOM 2960 C CA . ALA B 1 124 ? 42.437 54.756 61.447 1.00 57.99 121 ALA B CA 1
ATOM 2961 C C . ALA B 1 124 ? 42.017 54.908 59.983 1.00 63.68 121 ALA B C 1
ATOM 2962 O O . ALA B 1 124 ? 42.791 54.628 59.057 1.00 53.09 121 ALA B O 1
ATOM 2964 N N . VAL B 1 125 ? 40.778 55.334 59.770 1.00 72.62 122 VAL B N 1
ATOM 2965 C CA . VAL B 1 125 ? 40.329 55.612 58.418 1.00 75.06 122 VAL B CA 1
ATOM 2966 C C . VAL B 1 125 ? 40.358 57.095 58.155 1.00 70.89 122 VAL B C 1
ATOM 2967 O O . VAL B 1 125 ? 39.830 57.891 58.942 1.00 69.66 122 VAL B O 1
ATOM 2979 N N . PRO B 1 127 ? 38.603 59.968 56.572 1.00 60.97 124 PRO B N 1
ATOM 2980 C CA . PRO B 1 127 ? 37.245 60.270 56.115 1.00 62.65 124 PRO B CA 1
ATOM 2981 C C . PRO B 1 127 ? 37.223 60.557 54.626 1.00 68.00 124 PRO B C 1
ATOM 2982 O O . PRO B 1 127 ? 38.245 60.949 54.054 1.00 69.19 124 PRO B O 1
ATOM 2986 N N . ASP B 1 128 ? 36.074 60.338 54.000 1.00 69.06 125 ASP B N 1
ATOM 2987 C CA . ASP B 1 128 ? 35.933 60.677 52.600 1.00 71.83 125 ASP B CA 1
ATOM 2988 C C . ASP B 1 128 ? 35.514 62.131 52.502 1.00 67.37 125 ASP B C 1
ATOM 2989 O O . ASP B 1 128 ? 34.504 62.528 53.080 1.00 65.41 125 ASP B O 1
ATOM 2994 N N . VAL B 1 129 ? 36.291 62.921 51.766 1.00 68.35 126 VAL B N 1
ATOM 2995 C CA . VAL B 1 129 ? 36.077 64.367 51.699 1.00 73.20 126 VAL B CA 1
ATOM 2996 C C . VAL B 1 129 ? 36.350 64.936 50.308 1.00 74.66 126 VAL B C 1
ATOM 2997 O O . VAL B 1 129 ? 37.096 64.344 49.522 1.00 84.95 126 VAL B O 1
ATOM 3001 N N . PRO B 1 130 ? 35.743 66.091 49.999 1.00 64.24 127 PRO B N 1
ATOM 3002 C CA . PRO B 1 130 ? 36.056 66.773 48.739 1.00 65.17 127 PRO B CA 1
ATOM 3003 C C . PRO B 1 130 ? 37.475 67.335 48.761 1.00 63.37 127 PRO B C 1
ATOM 3004 O O . PRO B 1 130 ? 38.062 67.455 49.834 1.00 54.68 127 PRO B O 1
ATOM 3008 N N . PRO B 1 131 ? 38.027 67.658 47.583 1.00 70.59 128 PRO B N 1
ATOM 3009 C CA . PRO B 1 131 ? 39.366 68.247 47.489 1.00 71.21 128 PRO B CA 1
ATOM 3010 C C . PRO B 1 131 ? 39.349 69.715 47.907 1.00 72.30 128 PRO B C 1
ATOM 3011 O O . PRO B 1 131 ? 38.286 70.345 47.896 1.00 73.14 128 PRO B O 1
ATOM 3015 N N . PRO B 1 132 ? 40.524 70.263 48.256 1.00 69.25 129 PRO B N 1
ATOM 3016 C CA . PRO B 1 132 ? 40.666 71.678 48.625 1.00 70.11 129 PRO B CA 1
ATOM 3017 C C . PRO B 1 132 ? 40.086 72.546 47.525 1.00 74.38 129 PRO B C 1
ATOM 3018 O O . PRO B 1 132 ? 39.672 73.678 47.761 1.00 78.08 129 PRO B O 1
ATOM 3022 N N . ALA B 1 133 ? 40.064 71.991 46.319 1.00 73.76 130 ALA B N 1
ATOM 3023 C CA . ALA B 1 133 ? 39.457 72.641 45.171 1.00 75.13 130 ALA B CA 1
ATOM 3024 C C . ALA B 1 133 ? 38.005 73.009 45.460 1.00 72.69 130 ALA B C 1
ATOM 3025 O O . ALA B 1 133 ? 37.605 74.172 45.343 1.00 70.52 130 ALA B O 1
ATOM 3027 N N . ASP B 1 134 ? 37.224 72.006 45.845 1.00 73.81 131 ASP B N 1
ATOM 3028 C CA . ASP B 1 134 ? 35.788 72.175 46.004 1.00 76.34 131 ASP B CA 1
ATOM 3029 C C . ASP B 1 134 ? 35.408 72.929 47.267 1.00 71.74 131 ASP B C 1
ATOM 3030 O O . ASP B 1 134 ? 34.385 73.608 47.301 1.00 66.90 131 ASP B O 1
ATOM 3035 N N . VAL B 1 135 ? 36.236 72.811 48.299 1.00 70.02 132 VAL B N 1
ATOM 3036 C CA . VAL B 1 135 ? 35.977 73.502 49.555 1.00 62.21 132 VAL B CA 1
ATOM 3037 C C . VAL B 1 135 ? 36.509 74.922 49.499 1.00 63.90 132 VAL B C 1
ATOM 3038 O O . VAL B 1 135 ? 37.671 75.143 49.162 1.00 69.43 132 VAL B O 1
ATOM 3042 N N . PRO B 1 136 ? 35.646 75.893 49.818 1.00 58.96 133 PRO B N 1
ATOM 3043 C CA . PRO B 1 136 ? 35.983 77.319 49.890 1.00 58.06 133 PRO B CA 1
ATOM 3044 C C . PRO B 1 136 ? 36.760 77.647 51.157 1.00 57.77 133 PRO B C 1
ATOM 3045 O O . PRO B 1 136 ? 36.516 77.053 52.210 1.00 57.96 133 PRO B O 1
ATOM 3049 N N . ARG B 1 137 ? 37.675 78.601 51.066 1.00 60.07 134 ARG B N 1
ATOM 3050 C CA . ARG B 1 137 ? 38.379 79.045 52.254 1.00 55.78 134 ARG B CA 1
ATOM 3051 C C . ARG B 1 137 ? 37.377 79.644 53.234 1.00 55.01 134 ARG B C 1
ATOM 3052 O O . ARG B 1 137 ? 36.418 80.325 52.850 1.00 51.11 134 ARG B O 1
ATOM 3060 N N . PHE B 1 138 ? 37.606 79.375 54.508 1.00 57.01 135 PHE B N 1
ATOM 3061 C CA . PHE B 1 138 ? 36.714 79.832 55.555 1.00 65.49 135 PHE B CA 1
ATOM 3062 C C . PHE B 1 138 ? 37.272 81.084 56.215 1.00 67.19 135 PHE B C 1
ATOM 3063 O O . PHE B 1 138 ? 38.391 81.082 56.712 1.00 63.21 135 PHE B O 1
ATOM 3071 N N . VAL B 1 139 ? 36.498 82.160 56.211 1.00 77.46 136 VAL B N 1
ATOM 3072 C CA . VAL B 1 139 ? 36.930 83.389 56.871 1.00 78.99 136 VAL B CA 1
ATOM 3073 C C . VAL B 1 139 ? 35.976 83.800 57.979 1.00 77.21 136 VAL B C 1
ATOM 3074 O O . VAL B 1 139 ? 34.823 84.155 57.726 1.00 79.65 136 VAL B O 1
ATOM 3078 N N . ALA B 1 140 ? 36.472 83.748 59.210 1.00 74.26 137 ALA B N 1
ATOM 3079 C CA . ALA B 1 140 ? 35.689 84.136 60.371 1.00 74.30 137 ALA B CA 1
ATOM 3080 C C . ALA B 1 140 ? 35.343 85.622 60.313 1.00 75.95 137 ALA B C 1
ATOM 3081 O O . ALA B 1 140 ? 36.165 86.445 59.904 1.00 71.47 137 ALA B O 1
ATOM 3083 N N . PRO B 1 141 ? 34.112 85.965 60.718 1.00 79.09 138 PRO B N 1
ATOM 3084 C CA . PRO B 1 141 ? 33.627 87.348 60.737 1.00 74.03 138 PRO B CA 1
ATOM 3085 C C . PRO B 1 141 ? 34.502 88.212 61.626 1.00 69.74 138 PRO B C 1
ATOM 3086 O O . PRO B 1 141 ? 34.881 89.310 61.211 1.00 74.55 138 PRO B O 1
ATOM 3090 N N . ALA B 1 142 ? 34.826 87.723 62.823 1.00 62.15 139 ALA B N 1
ATOM 3091 C CA . ALA B 1 142 ? 35.793 88.416 63.665 1.00 63.38 139 ALA B CA 1
ATOM 3092 C C . ALA B 1 142 ? 37.062 87.598 63.691 1.00 64.22 139 ALA B C 1
ATOM 3093 O O . ALA B 1 142 ? 37.163 86.614 64.430 1.00 64.97 139 ALA B O 1
ATOM 3095 N N . PRO B 1 143 ? 38.066 88.052 62.938 1.00 61.11 140 PRO B N 1
ATOM 3096 C CA . PRO B 1 143 ? 39.284 87.256 62.792 1.00 63.26 140 PRO B CA 1
ATOM 3097 C C . PRO B 1 143 ? 40.139 87.315 64.049 1.00 63.09 140 PRO B C 1
ATOM 3098 O O . PRO B 1 143 ? 40.171 88.343 64.725 1.00 60.67 140 PRO B O 1
ATOM 3102 N N . LEU B 1 144 ? 40.807 86.211 64.364 1.00 63.74 141 LEU B N 1
ATOM 3103 C CA . LEU B 1 144 ? 41.841 86.215 65.388 1.00 59.63 141 LEU B CA 1
ATOM 3104 C C . LEU B 1 144 ? 43.153 86.577 64.719 1.00 58.85 141 LEU B C 1
ATOM 3105 O O . LEU B 1 144 ? 43.389 86.221 63.565 1.00 62.15 141 LEU B O 1
ATOM 3110 N N . PRO B 1 145 ? 44.010 87.308 65.433 1.00 58.05 142 PRO B N 1
ATOM 3111 C CA . PRO B 1 145 ? 45.248 87.788 64.806 1.00 53.82 142 PRO B CA 1
ATOM 3112 C C . PRO B 1 145 ? 46.024 86.664 64.117 1.00 52.19 142 PRO B C 1
ATOM 3113 O O . PRO B 1 145 ? 46.425 86.825 62.966 1.00 49.45 142 PRO B O 1
ATOM 3117 N N . TRP B 1 146 ? 46.180 85.529 64.792 1.00 52.64 143 TRP B N 1
ATOM 3118 C CA . TRP B 1 146 ? 46.961 84.420 64.258 1.00 48.28 143 TRP B CA 1
ATOM 3119 C C . TRP B 1 146 ? 46.248 83.662 63.134 1.00 51.35 143 TRP B C 1
ATOM 3120 O O . TRP B 1 146 ? 46.896 82.995 62.330 1.00 48.93 143 TRP B O 1
ATOM 3147 N N . GLN B 1 148 ? 45.223 84.718 60.593 1.00 51.86 145 GLN B N 1
ATOM 3148 C CA . GLN B 1 148 ? 45.599 85.312 59.322 1.00 54.57 145 GLN B CA 1
ATOM 3149 C C . GLN B 1 148 ? 46.786 84.577 58.737 1.00 48.88 145 GLN B C 1
ATOM 3150 O O . GLN B 1 148 ? 47.124 84.735 57.562 1.00 47.63 145 GLN B O 1
ATOM 3156 N N . TRP B 1 149 ? 47.404 83.768 59.584 1.00 46.60 146 TRP B N 1
ATOM 3157 C CA . TRP B 1 149 ? 48.619 83.037 59.252 1.00 50.04 146 TRP B CA 1
ATOM 3158 C C . TRP B 1 149 ? 48.320 81.635 58.742 1.00 45.68 146 TRP B C 1
ATOM 3159 O O . TRP B 1 149 ? 49.233 80.822 58.555 1.00 28.15 146 TRP B O 1
ATOM 3170 N N . TYR B 1 150 ? 47.038 81.332 58.574 1.00 51.04 147 TYR B N 1
ATOM 3171 C CA . TYR B 1 150 ? 46.647 80.016 58.091 1.00 54.74 147 TYR B CA 1
ATOM 3172 C C . TYR B 1 150 ? 45.587 80.106 57.021 1.00 63.27 147 TYR B C 1
ATOM 3173 O O . TYR B 1 150 ? 44.731 80.998 57.043 1.00 67.28 147 TYR B O 1
ATOM 3182 N N . HIS B 1 151 ? 45.671 79.183 56.071 1.00 63.37 148 HIS B N 1
ATOM 3183 C CA . HIS B 1 151 ? 44.640 79.049 55.063 1.00 61.10 148 HIS B CA 1
ATOM 3184 C C . HIS B 1 151 ? 43.812 77.814 55.386 1.00 52.92 148 HIS B C 1
ATOM 3185 O O . HIS B 1 151 ? 44.248 76.680 55.191 1.00 53.95 148 HIS B O 1
ATOM 3192 N N . VAL B 1 152 ? 42.591 78.045 55.839 1.00 51.40 149 VAL B N 1
ATOM 3193 C CA . VAL B 1 152 ? 41.713 76.952 56.217 1.00 54.19 149 VAL B CA 1
ATOM 3194 C C . VAL B 1 152 ? 40.497 76.883 55.305 1.00 54.11 149 VAL B C 1
ATOM 3195 O O . VAL B 1 152 ? 39.761 77.863 55.138 1.00 55.72 149 VAL B O 1
ATOM 3199 N N . ARG B 1 153 ? 40.293 75.722 54.701 1.00 48.07 150 ARG B N 1
ATOM 3200 C CA . ARG B 1 153 ? 39.034 75.452 54.038 1.00 42.56 150 ARG B CA 1
ATOM 3201 C C . ARG B 1 153 ? 38.234 74.546 54.980 1.00 39.28 150 ARG B C 1
ATOM 3202 O O . ARG B 1 153 ? 38.606 73.399 55.226 1.00 31.91 150 ARG B O 1
ATOM 3210 N N . LEU B 1 154 ? 37.155 75.079 55.540 1.00 46.39 151 LEU B N 1
ATOM 3211 C CA . LEU B 1 154 ? 36.363 74.299 56.478 1.00 53.35 151 LEU B CA 1
ATOM 3212 C C . LEU B 1 154 ? 35.360 73.420 55.753 1.00 56.88 151 LEU B C 1
ATOM 3213 O O . LEU B 1 154 ? 34.651 73.867 54.841 1.00 58.40 151 LEU B O 1
ATOM 3218 N N . ILE B 1 155 ? 35.316 72.166 56.186 1.00 54.80 152 ILE B N 1
ATOM 3219 C CA . ILE B 1 155 ? 34.527 71.127 55.548 1.00 50.79 152 ILE B CA 1
ATOM 3220 C C . ILE B 1 155 ? 33.255 70.877 56.327 1.00 59.42 152 ILE B C 1
ATOM 3221 O O . ILE B 1 155 ? 32.158 71.069 55.809 1.00 70.30 152 ILE B O 1
ATOM 3226 N N . ARG B 1 156 ? 33.397 70.421 57.565 1.00 58.11 153 ARG B N 1
ATOM 3227 C CA . ARG B 1 156 ? 32.251 70.342 58.466 1.00 54.74 153 ARG B CA 1
ATOM 3228 C C . ARG B 1 156 ? 32.673 70.791 59.860 1.00 54.96 153 ARG B C 1
ATOM 3229 O O . ARG B 1 156 ? 33.832 71.156 60.072 1.00 60.08 153 ARG B O 1
ATOM 3237 N N . GLY B 1 157 ? 31.736 70.756 60.805 1.00 50.95 154 GLY B N 1
ATOM 3238 C CA . GLY B 1 157 ? 32.051 71.047 62.193 1.00 56.61 154 GLY B CA 1
ATOM 3239 C C . GLY B 1 157 ? 32.451 72.463 62.591 1.00 59.39 154 GLY B C 1
ATOM 3240 O O . GLY B 1 157 ? 33.563 72.671 63.082 1.00 61.59 154 GLY B O 1
ATOM 3241 N N . SER B 1 158 ? 31.588 73.447 62.351 1.00 55.66 155 SER B N 1
ATOM 3242 C CA . SER B 1 158 ? 31.875 74.796 62.840 1.00 54.69 155 SER B CA 1
ATOM 3243 C C . SER B 1 158 ? 30.903 75.234 63.930 1.00 52.95 155 SER B C 1
ATOM 3244 O O . SER B 1 158 ? 30.043 74.459 64.360 1.00 51.89 155 SER B O 1
ATOM 3247 N N . ALA B 1 159 ? 31.066 76.471 64.389 1.00 52.84 156 ALA B N 1
ATOM 3248 C CA . ALA B 1 159 ? 30.084 77.092 65.273 1.00 54.85 156 ALA B CA 1
ATOM 3249 C C . ALA B 1 159 ? 28.938 77.768 64.477 1.00 51.62 156 ALA B C 1
ATOM 3250 O O . ALA B 1 159 ? 27.978 78.290 65.059 1.00 43.72 156 ALA B O 1
ATOM 3252 N N . PHE B 1 160 ? 29.087 77.817 63.152 1.00 50.20 157 PHE B N 1
ATOM 3253 C CA . PHE B 1 160 ? 28.024 78.269 62.255 1.00 55.69 157 PHE B CA 1
ATOM 3254 C C . PHE B 1 160 ? 27.239 77.162 61.569 1.00 63.33 157 PHE B C 1
ATOM 3255 O O . PHE B 1 160 ? 26.279 77.423 60.848 1.00 68.38 157 PHE B O 1
ATOM 3263 N N . ASP B 1 161 ? 27.644 75.923 61.826 1.00 66.81 158 ASP B N 1
ATOM 3264 C CA . ASP B 1 161 ? 27.105 74.770 61.129 1.00 64.53 158 ASP B CA 1
ATOM 3265 C C . ASP B 1 161 ? 25.774 74.373 61.737 1.00 63.33 158 ASP B C 1
ATOM 3266 O O . ASP B 1 161 ? 25.367 74.911 62.770 1.00 59.22 158 ASP B O 1
ATOM 3271 N N . GLU B 1 162 ? 25.120 73.393 61.118 1.00 70.20 159 GLU B N 1
ATOM 3272 C CA . GLU B 1 162 ? 23.903 72.811 61.668 1.00 77.61 159 GLU B CA 1
ATOM 3273 C C . GLU B 1 162 ? 24.274 71.543 62.401 1.00 73.80 159 GLU B C 1
ATOM 3274 O O . GLU B 1 162 ? 23.419 70.849 62.961 1.00 70.50 159 GLU B O 1
ATOM 3280 N N . VAL B 1 163 ? 25.573 71.260 62.382 1.00 72.84 160 VAL B N 1
ATOM 3281 C CA . VAL B 1 163 ? 26.142 70.014 62.886 1.00 71.56 160 VAL B CA 1
ATOM 3282 C C . VAL B 1 163 ? 26.070 69.882 64.406 1.00 72.25 160 VAL B C 1
ATOM 3283 O O . VAL B 1 163 ? 26.583 70.724 65.145 1.00 74.64 160 VAL B O 1
ATOM 3287 N N . GLN B 1 164 ? 25.454 68.802 64.867 1.00 70.13 161 GLN B N 1
ATOM 3288 C CA . GLN B 1 164 ? 25.126 68.671 66.280 1.00 73.32 161 GLN B CA 1
ATOM 3289 C C . GLN B 1 164 ? 26.148 67.889 67.105 1.00 67.55 161 GLN B C 1
ATOM 3290 O O . GLN B 1 164 ? 25.994 67.746 68.317 1.00 63.85 161 GLN B O 1
ATOM 3296 N N . ASP B 1 165 ? 27.186 67.388 66.447 1.00 65.96 162 ASP B N 1
ATOM 3297 C CA . ASP B 1 165 ? 28.277 66.730 67.150 1.00 69.65 162 ASP B CA 1
ATOM 3298 C C . ASP B 1 165 ? 29.506 67.634 67.226 1.00 74.36 162 ASP B C 1
ATOM 3299 O O . ASP B 1 165 ? 29.485 68.765 66.738 1.00 81.07 162 ASP B O 1
ATOM 3304 N N . ALA B 1 166 ? 30.568 67.131 67.850 1.00 70.77 163 ALA B N 1
ATOM 3305 C CA . ALA B 1 166 ? 31.788 67.909 68.080 1.00 67.92 163 ALA B CA 1
ATOM 3306 C C . ALA B 1 166 ? 32.901 67.706 67.046 1.00 63.30 163 ALA B C 1
ATOM 3307 O O . ALA B 1 166 ? 34.007 68.191 67.233 1.00 63.80 163 ALA B O 1
ATOM 3309 N N . THR B 1 167 ? 32.630 66.942 65.996 1.00 62.20 164 THR B N 1
ATOM 3310 C CA . THR B 1 167 ? 33.676 66.550 65.047 1.00 58.24 164 THR B CA 1
ATOM 3311 C C . THR B 1 167 ? 33.899 67.555 63.912 1.00 50.55 164 THR B C 1
ATOM 3312 O O . THR B 1 167 ? 32.965 67.933 63.209 1.00 56.22 164 THR B O 1
ATOM 3316 N N . THR B 1 168 ? 35.150 67.965 63.733 1.00 43.69 165 THR B N 1
ATOM 3317 C CA . THR B 1 168 ? 35.518 68.910 62.680 1.00 50.63 165 THR B CA 1
ATOM 3318 C C . THR B 1 168 ? 36.433 68.283 61.631 1.00 47.38 165 THR B C 1
ATOM 3319 O O . THR B 1 168 ? 37.347 67.522 61.966 1.00 37.81 165 THR B O 1
ATOM 3323 N N . TYR B 1 169 ? 36.168 68.594 60.362 1.00 51.80 166 TYR B N 1
ATOM 3324 C CA . TYR B 1 169 ? 37.113 68.321 59.273 1.00 47.27 166 TYR B CA 1
ATOM 3325 C C . TYR B 1 169 ? 37.531 69.644 58.641 1.00 43.95 166 TYR B C 1
ATOM 3326 O O . TYR B 1 169 ? 36.689 70.510 58.406 1.00 47.35 166 TYR B O 1
ATOM 3335 N N . GLN B 1 170 ? 38.820 69.809 58.364 1.00 37.77 167 GLN B N 1
ATOM 3336 C CA . GLN B 1 170 ? 39.259 70.984 57.626 1.00 42.85 167 GLN B CA 1
ATOM 3337 C C . GLN B 1 170 ? 40.514 70.765 56.789 1.00 46.70 167 GLN B C 1
ATOM 3338 O O . GLN B 1 170 ? 41.411 69.998 57.153 1.00 43.76 167 GLN B O 1
ATOM 3344 N N . TRP B 1 171 ? 40.564 71.452 55.657 1.00 47.98 168 TRP B N 1
ATOM 3345 C CA . TRP B 1 171 ? 41.802 71.580 54.923 1.00 51.95 168 TRP B CA 1
ATOM 3346 C C . TRP B 1 171 ? 42.508 72.774 55.517 1.00 57.96 168 TRP B C 1
ATOM 3347 O O . TRP B 1 171 ? 41.890 73.810 55.780 1.00 63.01 168 TRP B O 1
ATOM 3366 N N . ARG B 1 173 ? 46.631 74.812 55.769 1.00 50.97 170 ARG B N 1
ATOM 3367 C CA . ARG B 1 173 ? 48.045 74.955 55.489 1.00 41.87 170 ARG B CA 1
ATOM 3368 C C . ARG B 1 173 ? 48.491 76.279 56.073 1.00 42.36 170 ARG B C 1
ATOM 3369 O O . ARG B 1 173 ? 47.665 77.106 56.456 1.00 41.46 170 ARG B O 1
ATOM 3377 N N . ASP B 1 174 ? 49.798 76.461 56.194 1.00 54.57 171 ASP B N 1
ATOM 3378 C CA . ASP B 1 174 ? 50.337 77.775 56.501 1.00 60.37 171 ASP B CA 1
ATOM 3379 C C . ASP B 1 174 ? 49.889 78.726 55.415 1.00 64.49 171 ASP B C 1
ATOM 3380 O O . ASP B 1 174 ? 49.820 78.355 54.245 1.00 66.95 171 ASP B O 1
ATOM 3385 N N . ASP B 1 175 ? 49.567 79.949 55.804 1.00 67.15 172 ASP B N 1
ATOM 3386 C CA . ASP B 1 175 ? 49.453 81.020 54.835 1.00 70.94 172 ASP B CA 1
ATOM 3387 C C . ASP B 1 175 ? 50.341 82.153 55.335 1.00 70.99 172 ASP B C 1
ATOM 3388 O O . ASP B 1 175 ? 50.421 82.393 56.540 1.00 75.13 172 ASP B O 1
ATOM 3393 N N . PRO B 1 176 ? 51.054 82.824 54.419 1.00 63.33 173 PRO B N 1
ATOM 3394 C CA . PRO B 1 176 ? 51.262 82.372 53.045 1.00 58.97 173 PRO B CA 1
ATOM 3395 C C . PRO B 1 176 ? 52.016 81.060 53.063 1.00 58.06 173 PRO B C 1
ATOM 3396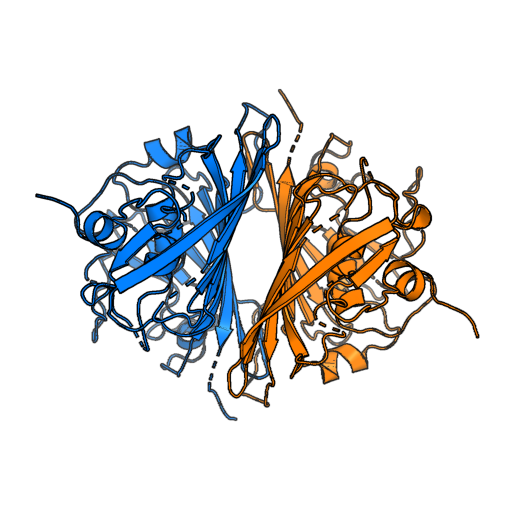 O O . PRO B 1 176 ? 52.656 80.735 54.069 1.00 52.79 173 PRO B O 1
ATOM 3400 N N . PRO B 1 177 ? 51.962 80.325 51.947 1.00 61.20 174 PRO B N 1
ATOM 3401 C CA . PRO B 1 177 ? 52.407 78.928 51.860 1.00 57.19 174 PRO B CA 1
ATOM 3402 C C . PRO B 1 177 ? 53.805 78.767 52.409 1.00 58.65 174 PRO B C 1
ATOM 3403 O O . PRO B 1 177 ? 54.681 79.588 52.126 1.00 60.06 174 PRO B O 1
ATOM 3407 N N . ARG B 1 178 ? 54.008 77.738 53.218 1.00 59.77 175 ARG B N 1
ATOM 3408 C CA . ARG B 1 178 ? 55.344 77.477 53.731 1.00 60.03 175 ARG B CA 1
ATOM 3409 C C . ARG B 1 178 ? 55.598 75.985 53.784 1.00 62.61 175 ARG B C 1
ATOM 3410 O O . ARG B 1 178 ? 54.715 75.217 54.169 1.00 68.19 175 ARG B O 1
ATOM 3418 N N . PRO B 1 179 ? 56.827 75.574 53.439 1.00 58.81 176 PRO B N 1
ATOM 3419 C CA . PRO B 1 179 ? 57.196 74.160 53.446 1.00 62.12 176 PRO B CA 1
ATOM 3420 C C . PRO B 1 179 ? 56.977 73.585 54.822 1.00 66.80 176 PRO B C 1
ATOM 3421 O O . PRO B 1 179 ? 57.123 74.287 55.824 1.00 66.43 176 PRO B O 1
ATOM 3425 N N . LEU B 1 180 ? 56.613 72.313 54.867 1.00 69.82 177 LEU B N 1
ATOM 3426 C CA . LEU B 1 180 ? 56.232 71.707 56.125 1.00 67.18 177 LEU B CA 1
ATOM 3427 C C . LEU B 1 180 ? 57.433 71.149 56.856 1.00 61.84 177 LEU B C 1
ATOM 3428 O O . LEU B 1 180 ? 58.300 70.530 56.245 1.00 56.44 177 LEU B O 1
ATOM 3433 N N . ASP B 1 181 ? 57.477 71.390 58.164 1.00 60.97 178 ASP B N 1
ATOM 3434 C CA . ASP B 1 181 ? 58.453 70.762 59.048 1.00 58.53 178 ASP B CA 1
ATOM 3435 C C . ASP B 1 181 ? 57.777 70.439 60.375 1.00 51.35 178 ASP B C 1
ATOM 3436 O O . ASP B 1 181 ? 56.578 70.622 60.519 1.00 52.39 178 ASP B O 1
ATOM 3441 N N . HIS B 1 182 ? 58.533 69.965 61.351 1.00 45.90 179 HIS B N 1
ATOM 3442 C CA . HIS B 1 182 ? 57.913 69.476 62.578 1.00 45.67 179 HIS B CA 1
ATOM 3443 C C . HIS B 1 182 ? 57.205 70.548 63.398 1.00 41.74 179 HIS B C 1
ATOM 3444 O O . HIS B 1 182 ? 56.055 70.375 63.803 1.00 33.22 179 HIS B O 1
ATOM 3451 N N . ALA B 1 183 ? 57.877 71.664 63.641 1.00 48.16 180 ALA B N 1
ATOM 3452 C CA . ALA B 1 183 ? 57.268 72.695 64.476 1.00 51.07 180 ALA B CA 1
ATOM 3453 C C . ALA B 1 183 ? 55.985 73.256 63.840 1.00 50.50 180 ALA B C 1
ATOM 3454 O O . ALA B 1 183 ? 54.980 73.464 64.520 1.00 48.08 180 ALA B O 1
ATOM 3456 N N . ALA B 1 184 ? 56.022 73.477 62.530 1.00 48.98 181 ALA B N 1
ATOM 3457 C CA . ALA B 1 184 ? 54.882 74.033 61.810 1.00 47.12 181 ALA B CA 1
ATOM 3458 C C . ALA B 1 184 ? 53.707 73.092 61.968 1.00 51.40 181 ALA B C 1
ATOM 3459 O O . ALA B 1 184 ? 52.538 73.505 62.076 1.00 48.12 181 ALA B O 1
ATOM 3461 N N . LEU B 1 185 ? 54.048 71.811 61.983 1.00 50.75 182 LEU B N 1
ATOM 3462 C CA . LEU B 1 185 ? 53.078 70.744 62.083 1.00 39.46 182 LEU B CA 1
ATOM 3463 C C . LEU B 1 185 ? 52.429 70.724 63.465 1.00 35.06 182 LEU B C 1
ATOM 3464 O O . LEU B 1 185 ? 51.212 70.657 63.578 1.00 35.92 182 LEU B O 1
ATOM 3469 N N . ALA B 1 186 ? 53.240 70.796 64.513 1.00 35.17 183 ALA B N 1
ATOM 3470 C CA . ALA B 1 186 ? 52.716 70.967 65.861 1.00 32.26 183 ALA B CA 1
ATOM 3471 C C . ALA B 1 186 ? 51.708 72.125 65.890 1.00 34.41 183 ALA B C 1
ATOM 3472 O O . ALA B 1 186 ? 50.593 72.001 66.420 1.00 32.45 183 ALA B O 1
ATOM 3474 N N . ALA B 1 187 ? 52.097 73.256 65.313 1.00 34.85 184 ALA B N 1
ATOM 3475 C CA . ALA B 1 187 ? 51.245 74.437 65.383 1.00 33.45 184 ALA B CA 1
ATOM 3476 C C . ALA B 1 187 ? 49.908 74.167 64.715 1.00 38.93 184 ALA B C 1
ATOM 3477 O O . ALA B 1 187 ? 48.869 74.588 65.213 1.00 46.50 184 ALA B O 1
ATOM 3479 N N . LEU B 1 188 ? 49.935 73.440 63.604 1.00 39.26 185 LEU B N 1
ATOM 3480 C CA . LEU B 1 188 ? 48.712 73.197 62.853 1.00 41.96 185 LEU B CA 1
ATOM 3481 C C . LEU B 1 188 ? 47.694 72.405 63.641 1.00 43.88 185 LEU B C 1
ATOM 3482 O O . LEU B 1 188 ? 46.543 72.324 63.241 1.00 47.58 185 LEU B O 1
ATOM 3487 N N . CYS B 1 189 ? 48.123 71.826 64.759 1.00 46.34 186 CYS B N 1
ATOM 3488 C CA . CYS B 1 189 ? 47.235 71.017 65.594 1.00 48.44 186 CYS B CA 1
ATOM 3489 C C . CYS B 1 189 ? 46.445 71.838 66.598 1.00 55.78 186 CYS B C 1
ATOM 3490 O O . CYS B 1 189 ? 45.509 71.329 67.217 1.00 67.35 186 CYS B O 1
ATOM 3493 N N . ASP B 1 190 ? 46.856 73.083 66.806 1.00 49.96 187 ASP B N 1
ATOM 3494 C CA . ASP B 1 190 ? 46.038 74.019 67.562 1.00 48.65 187 ASP B CA 1
ATOM 3495 C C . ASP B 1 190 ? 45.183 74.907 66.661 1.00 43.36 187 ASP B C 1
ATOM 3496 O O . ASP B 1 190 ? 44.550 75.848 67.138 1.00 46.50 187 ASP B O 1
ATOM 3501 N N . THR B 1 191 ? 45.184 74.640 65.359 1.00 37.50 188 THR B N 1
ATOM 3502 C CA . THR B 1 191 ? 44.423 75.491 64.442 1.00 45.48 188 THR B CA 1
ATOM 3503 C C . THR B 1 191 ? 42.922 75.157 64.422 1.00 51.96 188 THR B C 1
ATOM 3504 O O . THR B 1 191 ? 42.139 75.805 63.726 1.00 54.44 188 THR B O 1
ATOM 3508 N N . PHE B 1 192 ? 42.524 74.155 65.199 1.00 54.69 189 PHE B N 1
ATOM 3509 C CA . PHE B 1 192 ? 41.114 73.783 65.290 1.00 50.75 189 PHE B CA 1
ATOM 3510 C C . PHE B 1 192 ? 40.296 74.700 66.183 1.00 49.77 189 PHE B C 1
ATOM 3511 O O . PHE B 1 192 ? 40.687 75.018 67.310 1.00 46.59 189 PHE B O 1
ATOM 3519 N N . VAL B 1 193 ? 39.143 75.102 65.669 1.00 45.40 190 VAL B N 1
ATOM 3520 C CA . VAL B 1 193 ? 38.159 75.794 66.469 1.00 41.44 190 VAL B CA 1
ATOM 3521 C C . VAL B 1 193 ? 37.900 74.964 67.717 1.00 44.47 190 VAL B C 1
ATOM 3522 O O . VAL B 1 193 ? 37.865 73.739 67.644 1.00 41.95 190 VAL B O 1
ATOM 3526 N N . PRO B 1 194 ? 37.731 75.630 68.874 1.00 44.34 191 PRO B N 1
ATOM 3527 C CA . PRO B 1 194 ? 37.576 74.947 70.163 1.00 43.60 191 PRO B CA 1
ATOM 3528 C C . PRO B 1 194 ? 36.354 74.055 70.145 1.00 41.29 191 PRO B C 1
ATOM 3529 O O . PRO B 1 194 ? 35.266 74.540 69.812 1.00 39.92 191 PRO B O 1
ATOM 3533 N N . ARG B 1 195 ? 36.512 72.794 70.539 1.00 36.78 192 ARG B N 1
ATOM 3534 C CA . ARG B 1 195 ? 35.432 71.825 70.373 1.00 37.88 192 ARG B CA 1
ATOM 3535 C C . ARG B 1 195 ? 34.093 72.398 70.880 1.00 45.47 192 ARG B C 1
ATOM 3536 O O . ARG B 1 195 ? 33.065 72.331 70.193 1.00 47.79 192 ARG B O 1
ATOM 3544 N N . VAL B 1 196 ? 34.126 73.001 72.066 1.00 43.47 193 VAL B N 1
ATOM 3545 C CA . VAL B 1 196 ? 32.922 73.506 72.715 1.00 36.98 193 VAL B CA 1
ATOM 3546 C C . VAL B 1 196 ? 32.138 74.529 71.863 1.00 37.21 193 VAL B C 1
ATOM 3547 O O . VAL B 1 196 ? 30.910 74.468 71.794 1.00 40.02 193 VAL B O 1
ATOM 3551 N N . TYR B 1 197 ? 32.833 75.458 71.213 1.00 38.65 194 TYR B N 1
ATOM 3552 C CA . TYR B 1 197 ? 32.163 76.357 70.275 1.00 41.58 194 TYR B CA 1
ATOM 3553 C C . TYR B 1 197 ? 31.355 75.534 69.272 1.00 47.58 194 TYR B C 1
ATOM 3554 O O . TYR B 1 197 ? 30.182 75.811 69.020 1.00 52.65 194 TYR B O 1
ATOM 3563 N N . VAL B 1 198 ? 31.998 74.523 68.696 1.00 43.56 195 VAL B N 1
ATOM 3564 C CA . VAL B 1 198 ? 31.357 73.696 67.688 1.00 43.73 195 VAL B CA 1
ATOM 3565 C C . VAL B 1 198 ? 30.065 73.099 68.229 1.00 41.15 195 VAL B C 1
ATOM 3566 O O . VAL B 1 198 ? 29.061 72.978 67.509 1.00 37.82 195 VAL B O 1
ATOM 3570 N N . LYS B 1 199 ? 30.094 72.733 69.506 1.00 38.89 196 LYS B N 1
ATOM 3571 C CA . LYS B 1 199 ? 28.938 72.103 70.138 1.00 46.00 196 LYS B CA 1
ATOM 3572 C C . LYS B 1 199 ? 27.831 73.098 70.516 1.00 44.68 196 LYS B C 1
ATOM 3573 O O . LYS B 1 199 ? 26.648 72.801 70.377 1.00 43.48 196 LYS B O 1
ATOM 3579 N N . LEU B 1 200 ? 28.216 74.264 71.021 1.00 43.31 197 LEU B N 1
ATOM 3580 C CA . LEU B 1 200 ? 27.235 75.259 71.426 1.00 40.56 197 LEU B CA 1
ATOM 3581 C C . LEU B 1 200 ? 26.875 76.294 70.372 1.00 50.43 197 LEU B C 1
ATOM 3582 O O . LEU B 1 200 ? 25.944 77.067 70.582 1.00 55.83 197 LEU B O 1
ATOM 3587 N N . LYS B 1 201 ? 27.623 76.351 69.272 1.00 52.24 198 LYS B N 1
ATOM 3588 C CA . LYS B 1 201 ? 27.354 77.341 68.220 1.00 52.35 198 LYS B CA 1
ATOM 3589 C C . LYS B 1 201 ? 27.559 78.810 68.689 1.00 57.21 198 LYS B C 1
ATOM 3590 O O . LYS B 1 201 ? 27.421 79.756 67.899 1.00 59.89 198 LYS B O 1
ATOM 3596 N N . ARG B 1 202 ? 27.844 78.993 69.979 1.00 50.14 199 ARG B N 1
ATOM 3597 C CA . ARG B 1 202 ? 28.271 80.292 70.509 1.00 49.62 199 ARG B CA 1
ATOM 3598 C C . ARG B 1 202 ? 29.550 80.103 71.342 1.00 53.52 199 ARG B C 1
ATOM 3599 O O . ARG B 1 202 ? 29.833 78.992 71.780 1.00 50.12 199 ARG B O 1
ATOM 3607 N N . PRO B 1 203 ? 30.347 81.177 71.530 1.00 54.90 200 PRO B N 1
ATOM 3608 C CA . PRO B 1 203 ? 31.568 81.095 72.348 1.00 51.92 200 PRO B CA 1
ATOM 3609 C C . PRO B 1 203 ? 31.360 81.160 73.876 1.00 54.27 200 PRO B C 1
ATOM 3610 O O . PRO B 1 203 ? 30.391 81.759 74.377 1.00 53.61 200 PRO B O 1
ATOM 3614 N N . VAL B 1 204 ? 32.291 80.526 74.590 1.00 48.19 201 VAL B N 1
ATOM 3615 C CA . VAL B 1 204 ? 32.457 80.659 76.033 1.00 44.13 201 VAL B CA 1
ATOM 3616 C C . VAL B 1 204 ? 33.941 80.875 76.268 1.00 47.41 201 VAL B C 1
ATOM 3617 O O . VAL B 1 204 ? 34.762 80.626 75.380 1.00 49.99 201 VAL B O 1
ATOM 3621 N N . PRO B 1 205 ? 34.299 81.368 77.455 1.00 48.30 202 PRO B N 1
ATOM 3622 C CA . PRO B 1 205 ? 35.725 81.457 77.783 1.00 51.49 202 PRO B CA 1
ATOM 3623 C C . PRO B 1 205 ? 36.367 80.076 77.893 1.00 54.95 202 PRO B C 1
ATOM 3624 O O . PRO B 1 205 ? 35.847 79.206 78.592 1.00 54.80 202 PRO B O 1
ATOM 3628 N N . ILE B 1 206 ? 37.502 79.891 77.228 1.00 57.95 203 ILE B N 1
ATOM 3629 C CA . ILE B 1 206 ? 38.254 78.646 77.332 1.00 58.33 203 ILE B CA 1
ATOM 3630 C C . ILE B 1 206 ? 39.738 78.965 77.315 1.00 57.78 203 ILE B C 1
ATOM 3631 O O . ILE B 1 206 ? 40.144 80.026 76.841 1.00 59.47 203 ILE B O 1
ATOM 3636 N N . GLY B 1 207 ? 40.546 78.056 77.846 1.00 54.11 204 GLY B N 1
ATOM 3637 C CA . GLY B 1 207 ? 41.972 78.115 77.609 1.00 53.85 204 GLY B CA 1
ATOM 3638 C C . GLY B 1 207 ? 42.580 76.733 77.730 1.00 61.77 204 GLY B C 1
ATOM 3639 O O . GLY B 1 207 ? 42.082 75.876 78.467 1.00 65.09 204 GLY B O 1
ATOM 3640 N N . THR B 1 208 ? 43.688 76.527 77.027 1.00 58.04 205 THR B N 1
ATOM 3641 C CA . THR B 1 208 ? 44.336 75.230 77.010 1.00 45.07 205 THR B CA 1
ATOM 3642 C C . THR B 1 208 ? 45.342 75.139 78.137 1.00 41.06 205 THR B C 1
ATOM 3643 O O . THR B 1 208 ? 46.240 75.979 78.262 1.00 37.42 205 THR B O 1
ATOM 3647 N N . VAL B 1 209 ? 45.166 74.126 78.972 1.00 42.55 206 VAL B N 1
ATOM 3648 C CA . VAL B 1 209 ? 46.126 73.798 80.009 1.00 42.57 206 VAL B CA 1
ATOM 3649 C C . VAL B 1 209 ? 47.307 73.000 79.461 1.00 40.01 206 VAL B C 1
ATOM 3650 O O . VAL B 1 209 ? 48.465 73.255 79.811 1.00 40.10 206 VAL B O 1
ATOM 3654 N N . THR B 1 210 ? 47.005 72.028 78.605 1.00 36.88 207 THR B N 1
ATOM 3655 C CA . THR B 1 210 ? 48.025 71.126 78.095 1.00 35.33 207 THR B CA 1
ATOM 3656 C C . THR B 1 210 ? 47.712 70.595 76.695 1.00 38.59 207 THR B C 1
ATOM 3657 O O . THR B 1 210 ? 46.548 70.406 76.317 1.00 35.37 207 THR B O 1
ATOM 3661 N N . PHE B 1 211 ? 48.777 70.363 75.935 1.00 37.63 208 PHE B N 1
ATOM 3662 C CA . PHE B 1 211 ? 48.674 69.998 74.542 1.00 38.25 208 PHE B CA 1
ATOM 3663 C C . PHE B 1 211 ? 49.741 68.940 74.262 1.00 39.51 208 PHE B C 1
ATOM 3664 O O . PHE B 1 211 ? 50.913 69.147 74.579 1.00 38.89 208 PHE B O 1
ATOM 3672 N N . THR B 1 212 ? 49.338 67.802 73.694 1.00 33.13 209 THR B N 1
ATOM 3673 C CA . THR B 1 212 ? 50.299 66.759 73.323 1.00 35.68 209 THR B CA 1
ATOM 3674 C C . THR B 1 212 ? 50.218 66.452 71.829 1.00 40.75 209 THR B C 1
ATOM 3675 O O . THR B 1 212 ? 49.142 66.519 71.234 1.00 43.02 209 THR B O 1
ATOM 3679 N N . VAL B 1 213 ? 51.367 66.154 71.223 1.00 42.36 210 VAL B N 1
ATOM 3680 C CA . VAL B 1 213 ? 51.412 65.734 69.819 1.00 47.11 210 VAL B CA 1
ATOM 3681 C C . VAL B 1 213 ? 52.442 64.629 69.529 1.00 46.91 210 VAL B C 1
ATOM 3682 O O . VAL B 1 213 ? 53.617 64.716 69.901 1.00 39.80 210 VAL B O 1
ATOM 3686 N N . TYR B 1 214 ? 51.993 63.598 68.832 1.00 46.24 211 TYR B N 1
ATOM 3687 C CA . TYR B 1 214 ? 52.877 62.520 68.432 1.00 44.80 211 TYR B CA 1
ATOM 3688 C C . TYR B 1 214 ? 53.088 62.639 66.930 1.00 38.27 211 TYR B C 1
ATOM 3689 O O . TYR B 1 214 ? 52.107 62.767 66.182 1.00 33.61 211 TYR B O 1
ATOM 3698 N N . PHE B 1 215 ? 54.336 62.614 66.463 1.00 34.05 212 PHE B N 1
ATOM 3699 C CA . PHE B 1 215 ? 54.524 62.616 65.015 1.00 44.02 212 PHE B CA 1
ATOM 3700 C C . PHE B 1 215 ? 54.674 61.183 64.532 1.00 46.43 212 PHE B C 1
ATOM 3701 O O . PHE B 1 215 ? 55.756 60.617 64.627 1.00 42.88 212 PHE B O 1
ATOM 3709 N N . LEU B 1 216 ? 53.641 60.650 63.887 1.00 50.42 213 LEU B N 1
ATOM 3710 C CA . LEU B 1 216 ? 53.630 59.239 63.504 1.00 58.95 213 LEU B CA 1
ATOM 3711 C C . LEU B 1 216 ? 54.405 58.999 62.215 1.00 57.26 213 LEU B C 1
ATOM 3712 O O . LEU B 1 216 ? 55.064 57.965 62.041 1.00 58.59 213 LEU B O 1
ATOM 3717 N N . ALA B 1 217 ? 54.322 59.967 61.313 1.00 48.14 214 ALA B N 1
ATOM 3718 C CA . ALA B 1 217 ? 55.003 59.855 60.045 1.00 49.40 214 ALA B CA 1
ATOM 3719 C C . ALA B 1 217 ? 56.487 60.096 60.243 1.00 58.19 214 ALA B C 1
ATOM 3720 O O . ALA B 1 217 ? 56.900 60.985 61.006 1.00 59.08 214 ALA B O 1
ATOM 3722 N N . ASP B 1 218 ? 57.284 59.287 59.554 1.00 59.22 215 ASP B N 1
ATOM 3723 C CA . ASP B 1 218 ? 58.723 59.477 59.507 1.00 51.64 215 ASP B CA 1
ATOM 3724 C C . ASP B 1 218 ? 59.000 60.886 59.033 1.00 42.75 215 ASP B C 1
ATOM 3725 O O . ASP B 1 218 ? 58.240 61.445 58.247 1.00 39.59 215 ASP B O 1
ATOM 3730 N N . PRO B 1 219 ? 60.111 61.461 59.484 1.00 52.12 216 PRO B N 1
ATOM 3731 C CA . PRO B 1 219 ? 60.484 62.810 59.062 1.00 55.34 216 PRO B CA 1
ATOM 3732 C C . PRO B 1 219 ? 60.407 63.048 57.544 1.00 58.44 216 PRO B C 1
ATOM 3733 O O . PRO B 1 219 ? 59.927 64.109 57.136 1.00 61.86 216 PRO B O 1
ATOM 3737 N N . GLU B 1 220 ? 60.846 62.086 56.732 1.00 59.96 217 GLU B N 1
ATOM 3738 C CA . GLU B 1 220 ? 60.936 62.275 55.280 1.00 59.90 217 GLU B CA 1
ATOM 3739 C C . GLU B 1 220 ? 59.563 62.472 54.669 1.00 51.58 217 GLU B C 1
ATOM 3740 O O . GLU B 1 220 ? 59.372 63.323 53.793 1.00 46.46 217 GLU B O 1
ATOM 3746 N N . THR B 1 221 ? 58.610 61.678 55.147 1.00 50.14 218 THR B N 1
ATOM 3747 C CA . THR B 1 221 ? 57.219 61.810 54.741 1.00 50.59 218 THR B CA 1
ATOM 3748 C C . THR B 1 221 ? 56.715 63.212 55.028 1.00 51.69 218 THR B C 1
ATOM 3749 O O . THR B 1 221 ? 56.121 63.868 54.166 1.00 55.80 218 THR B O 1
ATOM 3753 N N . ILE B 1 222 ? 56.952 63.667 56.253 1.00 46.02 219 ILE B N 1
ATOM 3754 C CA . ILE B 1 222 ? 56.511 64.992 56.673 1.00 46.87 219 ILE B CA 1
ATOM 3755 C C . ILE B 1 222 ? 56.988 66.077 55.692 1.00 51.23 219 ILE B C 1
ATOM 3756 O O . ILE B 1 222 ? 56.190 66.862 55.165 1.00 49.13 219 ILE B O 1
ATOM 3761 N N . PHE B 1 223 ? 58.291 66.091 55.432 1.00 52.64 220 PHE B N 1
ATOM 3762 C CA . PHE B 1 223 ? 58.897 67.080 54.551 1.00 50.58 220 PHE B CA 1
ATOM 3763 C C . PHE B 1 223 ? 58.328 67.020 53.141 1.00 60.61 220 PHE B C 1
ATOM 3764 O O . PHE B 1 223 ? 58.131 68.049 52.495 1.00 66.60 220 PHE B O 1
ATOM 3772 N N . ARG B 1 224 ? 58.018 65.806 52.704 1.00 58.72 221 ARG B N 1
ATOM 3773 C CA . ARG B 1 224 ? 57.502 65.539 51.371 1.00 56.36 221 ARG B CA 1
ATOM 3774 C C . ARG B 1 224 ? 56.334 66.468 50.998 1.00 55.89 221 ARG B C 1
ATOM 3775 O O . ARG B 1 224 ? 56.159 66.829 49.833 1.00 55.72 221 ARG B O 1
ATOM 3783 N N . GLN B 1 225 ? 55.538 66.849 51.992 1.00 56.13 222 GLN B N 1
ATOM 3784 C CA . GLN B 1 225 ? 54.337 67.658 51.773 1.00 55.91 222 GLN B CA 1
ATOM 3785 C C . GLN B 1 225 ? 54.622 69.069 51.243 1.00 61.62 222 GLN B C 1
ATOM 3786 O O . GLN B 1 225 ? 53.807 69.651 50.521 1.00 67.73 222 GLN B O 1
ATOM 3792 N N . GLY B 1 226 ? 55.765 69.632 51.612 1.00 60.89 223 GLY B N 1
ATOM 3793 C CA . GLY B 1 226 ? 56.092 70.958 51.140 1.00 60.61 223 GLY B CA 1
ATOM 3794 C C . GLY B 1 226 ? 54.930 71.839 51.522 1.00 60.99 223 GLY B C 1
ATOM 3795 O O . GLY B 1 226 ? 54.526 71.873 52.687 1.00 59.24 223 GLY B O 1
ATOM 3796 N N . THR B 1 227 ? 54.366 72.523 50.534 1.00 61.13 224 THR B N 1
ATOM 3797 C CA . THR B 1 227 ? 53.306 73.492 50.780 1.00 57.30 224 THR B CA 1
ATOM 3798 C C . THR B 1 227 ? 51.911 72.901 50.618 1.00 60.41 224 THR B C 1
ATOM 3799 O O . THR B 1 227 ? 50.914 73.610 50.727 1.00 62.35 224 THR B O 1
ATOM 3803 N N . ASN B 1 228 ? 51.833 71.606 50.345 1.00 60.39 225 ASN B N 1
ATOM 3804 C CA . ASN B 1 228 ? 50.540 70.974 50.133 1.00 59.72 225 ASN B CA 1
ATOM 3805 C C . ASN B 1 228 ? 49.630 71.091 51.349 1.00 66.92 225 ASN B C 1
ATOM 3806 O O . ASN B 1 228 ? 50.093 70.993 52.490 1.00 68.52 225 ASN B O 1
ATOM 3811 N N . GLU B 1 229 ? 48.335 71.290 51.098 1.00 65.17 226 GLU B N 1
ATOM 3812 C CA . GLU B 1 229 ? 47.350 71.415 52.171 1.00 57.44 226 GLU B CA 1
ATOM 3813 C C . GLU B 1 229 ? 47.196 70.097 52.927 1.00 56.60 226 GLU B C 1
ATOM 3814 O O . GLU B 1 229 ? 47.543 69.036 52.412 1.00 48.38 226 GLU B O 1
ATOM 3820 N N . LEU B 1 230 ? 46.691 70.169 54.156 1.00 62.88 227 LEU B N 1
ATOM 3821 C CA . LEU B 1 230 ? 46.483 68.970 54.964 1.00 61.45 227 LEU B CA 1
ATOM 3822 C C . LEU B 1 230 ? 45.063 68.884 55.495 1.00 58.23 227 LEU B C 1
ATOM 3823 O O . LEU B 1 230 ? 44.342 69.887 55.567 1.00 55.36 227 LEU B O 1
ATOM 3828 N N . LEU B 1 231 ? 44.672 67.673 55.875 1.00 52.67 228 LEU B N 1
ATOM 3829 C CA . LEU B 1 231 ? 43.355 67.463 56.435 1.00 45.79 228 LEU B CA 1
ATOM 3830 C C . LEU B 1 231 ? 43.443 67.135 57.906 1.00 39.37 228 LEU B C 1
ATOM 3831 O O . LEU B 1 231 ? 43.943 66.077 58.284 1.00 46.10 228 LEU B O 1
ATOM 3836 N N . GLY B 1 232 ? 42.975 68.048 58.743 1.00 41.14 229 GLY B N 1
ATOM 3837 C CA . GLY B 1 232 ? 42.852 67.759 60.159 1.00 44.43 229 GLY B CA 1
ATOM 3838 C C . GLY B 1 232 ? 41.481 67.209 60.518 1.00 47.50 229 GLY B C 1
ATOM 3839 O O . GLY B 1 232 ? 40.478 67.522 59.875 1.00 42.24 229 GLY B O 1
ATOM 3840 N N . VAL B 1 233 ? 41.441 66.393 61.562 1.00 52.14 230 VAL B N 1
ATOM 3841 C CA . VAL B 1 233 ? 40.191 65.918 62.129 1.00 49.97 230 VAL B CA 1
ATOM 3842 C C . VAL B 1 233 ? 40.265 66.067 63.637 1.00 50.54 230 VAL B C 1
ATOM 3843 O O . VAL B 1 233 ? 41.049 65.386 64.297 1.00 51.97 230 VAL B O 1
ATOM 3847 N N . ALA B 1 234 ? 39.421 66.920 64.193 1.00 50.36 231 ALA B N 1
ATOM 3848 C CA . ALA B 1 234 ? 39.407 67.095 65.630 1.00 49.04 231 ALA B CA 1
ATOM 3849 C C . ALA B 1 234 ? 38.062 66.654 66.153 1.00 53.58 231 ALA B C 1
ATOM 3850 O O . ALA B 1 234 ? 37.019 67.034 65.619 1.00 59.53 231 ALA B O 1
ATOM 3852 N N . ARG B 1 235 ? 38.093 65.837 67.194 1.00 52.35 232 ARG B N 1
ATOM 3853 C CA . ARG B 1 235 ? 36.871 65.375 67.831 1.00 53.38 232 ARG B CA 1
ATOM 3854 C C . ARG B 1 235 ? 36.984 65.652 69.320 1.00 48.66 232 ARG B C 1
ATOM 3855 O O . ARG B 1 235 ? 38.046 66.034 69.825 1.00 40.74 232 ARG B O 1
ATOM 3863 N N . ALA B 1 236 ? 35.866 65.524 70.012 1.00 53.72 233 ALA B N 1
ATOM 3864 C CA . ALA B 1 236 ? 35.853 65.734 71.444 1.00 55.59 233 ALA B CA 1
ATOM 3865 C C . ALA B 1 236 ? 35.393 64.458 72.103 1.00 53.70 233 ALA B C 1
ATOM 3866 O O . ALA B 1 236 ? 34.821 63.580 71.461 1.00 53.04 233 ALA B O 1
ATOM 3868 N N . THR B 1 237 ? 35.677 64.338 73.388 1.00 59.79 234 THR B N 1
ATOM 3869 C CA . THR B 1 237 ? 35.253 63.164 74.129 1.00 60.25 234 THR B CA 1
ATOM 3870 C C . THR B 1 237 ? 34.133 63.530 75.101 1.00 56.08 234 THR B C 1
ATOM 3871 O O . THR B 1 237 ? 33.003 63.068 74.965 1.00 55.45 234 THR B O 1
ATOM 3875 N N . GLY B 1 238 ? 34.437 64.378 76.071 1.00 51.39 235 GLY B N 1
ATOM 3876 C CA . GLY B 1 238 ? 33.418 64.806 77.003 1.00 53.79 235 GLY B CA 1
ATOM 3877 C C . GLY B 1 238 ? 33.665 66.213 77.491 1.00 53.28 235 GLY B C 1
ATOM 3878 O O . GLY B 1 238 ? 34.712 66.797 77.215 1.00 50.38 235 GLY B O 1
ATOM 3879 N N . PHE B 1 239 ? 32.677 66.764 78.189 1.00 50.53 236 PHE B N 1
ATOM 3880 C CA . PHE B 1 239 ? 32.802 68.061 78.824 1.00 45.28 236 PHE B CA 1
ATOM 3881 C C . PHE B 1 239 ? 32.263 67.911 80.234 1.00 53.97 236 PHE B C 1
ATOM 3882 O O . PHE B 1 239 ? 31.074 67.637 80.417 1.00 64.95 236 PHE B O 1
ATOM 3890 N N . SER B 1 240 ? 33.106 68.092 81.240 1.00 48.81 237 SER B N 1
ATOM 3891 C CA . SER B 1 240 ? 32.605 67.951 82.597 1.00 48.95 237 SER B CA 1
ATOM 3892 C C . SER B 1 240 ? 33.261 68.897 83.579 1.00 41.93 237 SER B C 1
ATOM 3893 O O . SER B 1 240 ? 34.462 69.139 83.505 1.00 36.21 237 SER B O 1
ATOM 3896 N N . HIS B 1 241 ? 32.452 69.448 84.476 1.00 43.25 238 HIS B N 1
ATOM 3897 C CA . HIS B 1 241 ? 32.965 70.144 85.645 1.00 46.86 238 HIS B CA 1
ATOM 3898 C C . HIS B 1 241 ? 34.125 71.075 85.320 1.00 49.28 238 HIS B C 1
ATOM 3899 O O . HIS B 1 241 ? 35.156 71.054 85.998 1.00 50.73 238 HIS B O 1
ATOM 3906 N N . GLY B 1 242 ? 33.977 71.875 84.271 1.00 48.82 239 GLY B N 1
ATOM 3907 C CA . GLY B 1 242 ? 34.950 72.914 84.001 1.00 44.75 239 GLY B CA 1
ATOM 3908 C C . GLY B 1 242 ? 36.011 72.598 82.972 1.00 43.23 239 GLY B C 1
ATOM 3909 O O . GLY B 1 242 ? 36.811 73.465 82.635 1.00 47.47 239 GLY B O 1
ATOM 3910 N N . TYR B 1 243 ? 36.038 71.371 82.466 1.00 44.37 240 TYR B N 1
ATOM 3911 C CA . TYR B 1 243 ? 37.026 71.026 81.443 1.00 47.72 240 TYR B CA 1
ATOM 3912 C C . TYR B 1 243 ? 36.487 70.193 80.296 1.00 53.06 240 TYR B C 1
ATOM 3913 O O . TYR B 1 243 ? 35.434 69.560 80.406 1.00 58.84 240 TYR B O 1
ATOM 3922 N N . PHE B 1 244 ? 37.217 70.217 79.185 1.00 48.59 241 PHE B N 1
ATOM 3923 C CA . PHE B 1 244 ? 36.962 69.295 78.089 1.00 46.86 241 PHE B CA 1
ATOM 3924 C C . PHE B 1 244 ? 38.255 69.020 77.328 1.00 44.83 241 PHE B C 1
ATOM 3925 O O . PHE B 1 244 ? 39.274 69.673 77.568 1.00 34.49 241 PHE B O 1
ATOM 3933 N N . ASP B 1 245 ? 38.174 68.119 76.350 1.00 50.44 242 ASP B N 1
ATOM 3934 C CA . ASP B 1 245 ? 39.352 67.606 75.665 1.00 55.49 242 ASP B CA 1
ATOM 3935 C C . ASP B 1 245 ? 39.181 67.584 74.149 1.00 52.92 242 ASP B C 1
ATOM 3936 O O . ASP B 1 245 ? 38.069 67.549 73.626 1.00 48.33 242 ASP B O 1
ATOM 3941 N N . GLN B 1 246 ? 40.301 67.580 73.444 1.00 50.95 243 GLN B N 1
ATOM 3942 C CA . GLN B 1 246 ? 40.258 67.532 72.004 1.00 46.73 243 GLN B CA 1
ATOM 3943 C C . GLN B 1 246 ? 41.168 66.414 71.577 1.00 41.58 243 GLN B C 1
ATOM 3944 O O . GLN B 1 246 ? 42.305 66.334 72.027 1.00 40.12 243 GLN B O 1
ATOM 3950 N N . ILE B 1 247 ? 40.652 65.534 70.734 1.00 39.27 244 ILE B N 1
ATOM 3951 C CA . ILE B 1 247 ? 41.479 64.537 70.082 1.00 40.14 244 ILE B CA 1
ATOM 3952 C C . ILE B 1 247 ? 41.499 64.837 68.598 1.00 39.26 244 ILE B C 1
ATOM 3953 O O . ILE B 1 247 ? 40.461 65.132 68.005 1.00 39.73 244 ILE B O 1
ATOM 3958 N N . GLY B 1 248 ? 42.671 64.767 67.986 1.00 38.41 245 GLY B N 1
ATOM 3959 C CA . GLY B 1 248 ? 42.745 65.083 66.578 1.00 44.62 245 GLY B CA 1
ATOM 3960 C C . GLY B 1 248 ? 43.843 64.392 65.806 1.00 46.36 245 GLY B C 1
ATOM 3961 O O . GLY B 1 248 ? 44.853 63.980 66.375 1.00 43.40 245 GLY B O 1
ATOM 3962 N N . GLU B 1 249 ? 43.630 64.283 64.495 1.00 47.74 246 GLU B N 1
ATOM 3963 C CA . GLU B 1 249 ? 44.580 63.661 63.578 1.00 48.52 246 GLU B CA 1
ATOM 3964 C C . GLU B 1 249 ? 44.846 64.563 62.387 1.00 49.10 246 GLU B C 1
ATOM 3965 O O . GLU B 1 249 ? 43.991 65.355 61.999 1.00 43.07 246 GLU B O 1
ATOM 3971 N N . VAL B 1 250 ? 46.033 64.434 61.800 1.00 51.77 247 VAL B N 1
ATOM 3972 C CA . VAL B 1 250 ? 46.373 65.206 60.611 1.00 48.13 247 VAL B CA 1
ATOM 3973 C C . VAL B 1 250 ? 46.858 64.306 59.500 1.00 45.58 247 VAL B C 1
ATOM 3974 O O . VAL B 1 250 ? 47.821 63.560 59.670 1.00 44.74 247 VAL B O 1
ATOM 3978 N N . TRP B 1 251 ? 46.197 64.391 58.353 1.00 47.52 248 TRP B N 1
ATOM 3979 C CA . TRP B 1 251 ? 46.506 63.496 57.249 1.00 55.52 248 TRP B CA 1
ATOM 3980 C C . TRP B 1 251 ? 47.078 64.235 56.053 1.00 55.03 248 TRP B C 1
ATOM 3981 O O . TRP B 1 251 ? 46.796 65.425 55.833 1.00 53.54 248 TRP B O 1
ATOM 3992 N N . SER B 1 252 ? 47.884 63.510 55.281 1.00 53.46 249 SER B N 1
ATOM 3993 C CA . SER B 1 252 ? 48.347 63.977 53.979 1.00 51.62 249 SER B CA 1
ATOM 3994 C C . SER B 1 252 ? 47.244 63.761 52.968 1.00 52.23 249 SER B C 1
ATOM 3995 O O . SER B 1 252 ? 46.381 62.911 53.168 1.00 52.06 249 SER B O 1
ATOM 3998 N N . GLN B 1 253 ? 47.271 64.527 51.884 1.00 56.51 250 GLN B N 1
ATOM 3999 C CA . GLN B 1 253 ? 46.292 64.360 50.817 1.00 59.32 250 GLN B CA 1
ATOM 4000 C C . GLN B 1 253 ? 46.323 62.938 50.224 1.00 60.49 250 GLN B C 1
ATOM 4001 O O . GLN B 1 253 ? 45.350 62.490 49.611 1.00 58.14 250 GLN B O 1
ATOM 4007 N N . ASP B 1 254 ? 47.428 62.225 50.430 1.00 64.05 251 ASP B N 1
ATOM 4008 C CA . ASP B 1 254 ? 47.557 60.859 49.923 1.00 77.39 251 ASP B CA 1
ATOM 4009 C C . ASP B 1 254 ? 46.885 59.843 50.826 1.00 78.83 251 ASP B C 1
ATOM 4010 O O . ASP B 1 254 ? 46.647 58.707 50.423 1.00 80.96 251 ASP B O 1
ATOM 4015 N N . GLY B 1 255 ? 46.568 60.264 52.044 1.00 79.58 252 GLY B N 1
ATOM 4016 C CA . GLY B 1 255 ? 45.952 59.384 53.018 1.00 78.78 252 GLY B CA 1
ATOM 4017 C C . GLY B 1 255 ? 46.921 58.906 54.084 1.00 74.26 252 GLY B C 1
ATOM 4018 O O . GLY B 1 255 ? 46.556 58.083 54.927 1.00 74.23 252 GLY B O 1
ATOM 4019 N N . ASP B 1 256 ? 48.147 59.430 54.053 1.00 66.35 253 ASP B N 1
ATOM 4020 C CA . ASP B 1 256 ? 49.144 59.132 55.081 1.00 60.40 253 ASP B CA 1
ATOM 4021 C C . ASP B 1 256 ? 48.855 59.882 56.374 1.00 49.58 253 ASP B C 1
ATOM 4022 O O . ASP B 1 256 ? 48.564 61.086 56.363 1.00 48.06 253 ASP B O 1
ATOM 4027 N N . LEU B 1 257 ? 48.966 59.176 57.493 1.00 54.66 254 LEU B N 1
ATOM 4028 C CA . LEU B 1 257 ? 48.653 59.768 58.780 1.00 52.27 254 LEU B CA 1
ATOM 4029 C C . LEU B 1 257 ? 49.903 60.429 59.343 1.00 55.59 254 LEU B C 1
ATOM 4030 O O . LEU B 1 257 ? 50.890 59.765 59.667 1.00 61.09 254 LEU B O 1
ATOM 4035 N N . LEU B 1 258 ? 49.843 61.747 59.464 1.00 49.20 255 LEU B N 1
ATOM 4036 C CA . LEU B 1 258 ? 51.002 62.559 59.819 1.00 47.35 255 LEU B CA 1
ATOM 4037 C C . LEU B 1 258 ? 51.235 62.671 61.331 1.00 51.83 255 LEU B C 1
ATOM 4038 O O . LEU B 1 258 ? 52.315 62.342 61.822 1.00 50.03 255 LEU B O 1
ATOM 4043 N N . ALA B 1 259 ? 50.262 63.218 62.056 1.00 53.69 256 ALA B N 1
ATOM 4044 C CA . ALA B 1 259 ? 50.367 63.301 63.511 1.00 48.36 256 ALA B CA 1
ATOM 4045 C C . ALA B 1 259 ? 49.035 63.126 64.213 1.00 42.36 256 ALA B C 1
ATOM 4046 O O . ALA B 1 259 ? 47.974 63.199 63.600 1.00 43.04 256 ALA B O 1
ATOM 4048 N N . THR B 1 260 ? 49.111 62.893 65.514 1.00 42.67 257 THR B N 1
ATOM 4049 C CA . THR B 1 260 ? 47.935 62.790 66.348 1.00 44.59 257 THR B CA 1
ATOM 4050 C C . THR B 1 260 ? 48.135 63.734 67.529 1.00 43.58 257 THR B C 1
ATOM 4051 O O . THR B 1 260 ? 49.266 63.921 67.993 1.00 39.34 257 THR B O 1
ATOM 4055 N N . THR B 1 261 ? 47.051 64.351 67.995 1.00 45.77 258 THR B N 1
ATOM 4056 C CA . THR B 1 261 ? 47.143 65.276 69.116 1.00 50.59 258 THR B CA 1
ATOM 4057 C C . THR B 1 261 ? 46.005 65.166 70.079 1.00 46.30 258 THR B C 1
ATOM 4058 O O . THR B 1 261 ? 44.891 64.800 69.716 1.00 45.24 258 THR B O 1
ATOM 4062 N N . THR B 1 262 ? 46.307 65.543 71.311 1.00 49.57 259 THR B N 1
ATOM 4063 C CA . THR B 1 262 ? 45.305 65.721 72.338 1.00 51.06 259 THR B CA 1
ATOM 4064 C C . THR B 1 262 ? 45.478 67.077 73.002 1.00 43.53 259 THR B C 1
ATOM 4065 O O . THR B 1 262 ? 46.567 67.672 73.012 1.00 38.76 259 THR B O 1
ATOM 4069 N N . GLN B 1 263 ? 44.379 67.560 73.550 1.00 39.24 260 GLN B N 1
ATOM 4070 C CA . GLN B 1 263 ? 44.360 68.859 74.170 1.00 46.23 260 GLN B CA 1
ATOM 4071 C C . GLN B 1 263 ? 43.449 68.757 75.370 1.00 47.58 260 GLN B C 1
ATOM 4072 O O . GLN B 1 263 ? 42.360 68.192 75.271 1.00 45.98 260 GLN B O 1
ATOM 4078 N N . LEU B 1 264 ? 43.888 69.296 76.501 1.00 47.63 261 LEU B N 1
ATOM 4079 C CA . LEU B 1 264 ? 43.007 69.446 77.650 1.00 43.44 261 LEU B CA 1
ATOM 4080 C C . LEU B 1 264 ? 42.705 70.923 77.829 1.00 48.53 261 LEU B C 1
ATOM 4081 O O . LEU B 1 264 ? 43.613 71.750 77.932 1.00 54.06 261 LEU B O 1
ATOM 4086 N N . VAL B 1 265 ? 41.427 71.263 77.866 1.00 43.93 262 VAL B N 1
ATOM 4087 C CA . VAL B 1 265 ? 41.067 72.658 77.825 1.00 37.93 262 VAL B CA 1
ATOM 4088 C C . VAL B 1 265 ? 40.090 73.064 78.910 1.00 37.45 262 VAL B C 1
ATOM 4089 O O . VAL B 1 265 ? 39.000 72.501 79.042 1.00 39.47 262 VAL B O 1
ATOM 4093 N N . TYR B 1 266 ? 40.506 74.058 79.678 1.00 41.57 263 TYR B N 1
ATOM 4094 C CA . TYR B 1 266 ? 39.641 74.731 80.621 1.00 50.08 263 TYR B CA 1
ATOM 4095 C C . TYR B 1 266 ? 38.459 75.378 79.916 1.00 49.34 263 TYR B C 1
ATOM 4096 O O . TYR B 1 266 ? 38.604 75.997 78.866 1.00 48.79 263 TYR B O 1
ATOM 4113 N N . LYS B 1 268 ? 34.617 77.605 80.675 1.00 65.21 265 LYS B N 1
ATOM 4114 C CA . LYS B 1 268 ? 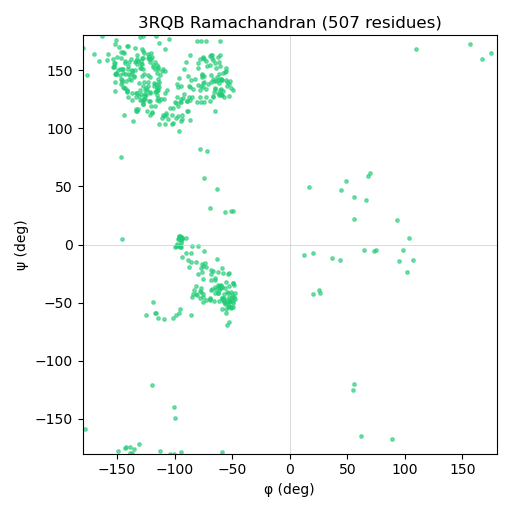33.826 78.398 81.635 1.00 66.86 265 LYS B CA 1
ATOM 4115 C C . LYS B 1 268 ? 32.284 78.276 81.666 1.00 65.48 265 LYS B C 1
ATOM 4116 O O . LYS B 1 268 ? 31.635 79.010 82.397 1.00 62.85 265 LYS B O 1
ATOM 4122 N N . ALA B 1 269 ? 31.691 77.380 80.887 1.00 74.84 266 ALA B N 1
ATOM 4123 C CA . ALA B 1 269 ? 30.224 77.272 80.848 1.00 80.90 266 ALA B CA 1
ATOM 4124 C C . ALA B 1 269 ? 29.544 76.816 82.154 1.00 80.47 266 ALA B C 1
ATOM 4125 O O . ALA B 1 269 ? 29.744 75.690 82.606 1.00 78.47 266 ALA B O 1
ATOM 4127 N N . PRO B 1 270 ? 28.738 77.702 82.764 1.00 83.52 267 PRO B N 1
ATOM 4128 C CA . PRO B 1 270 ? 27.848 77.368 83.878 1.00 84.95 267 PRO B CA 1
ATOM 4129 C C . PRO B 1 270 ? 26.440 77.034 83.392 1.00 83.98 267 PRO B C 1
ATOM 4130 O O . PRO B 1 270 ? 26.170 77.085 82.189 1.00 73.50 267 PRO B O 1
ATOM 4134 N N . VAL B 1 271 ? 25.546 76.740 84.332 1.00 95.06 268 VAL B N 1
ATOM 4135 C CA . VAL B 1 271 ? 24.196 76.272 84.012 1.00 97.23 268 VAL B CA 1
ATOM 4136 C C . VAL B 1 271 ? 23.161 77.403 83.967 1.00 90.34 268 VAL B C 1
ATOM 4137 O O . VAL B 1 271 ? 21.970 77.170 83.735 1.00 82.15 268 VAL B O 1
#

InterPro domains:
  IPR029069 HotDog domain superfamily [SSF54637] (30-115)
  IPR029069 HotDog domain superfamily [SSF54637] (122-264)
  IPR042171 Acyl-CoA thioesterase, double hotdog domain [G3DSA:2.40.160.210] (1-272)
  IPR049449 Acyl-CoA thioesterase-like, N-terminal HotDog domain [PF13622] (30-110)
  IPR049450 Acyl-CoA thioesterase-like, C-terminal domain [PF20789] (132-264)
  IPR052389 Secondary Metabolite Biosynthesis-Associated [PTHR38110] (5-264)